Protein AF-0000000087416087 (afdb_homodimer)

Sequence (716 aa):
MTEAEAREQLDAHVCEIMEWHFNPETGSPFWLEKAQSFNFDPRKDIKCFDDLKKFEHFEDEWLRGGPIRRWVPKAYENEKVYVFETGGTTGIPKSRAVVNDHWIDYENFSDTLPDEHFPKGGNWLMLGPSGPRRLRLAVEHLCQHRGGICFCVDLDPRWVVKLIKRGNMAEMEAYRDHVIDQAVTVLSAGHDIKCMFTTPKLLEALAMRLMEDGTSIKEQGITGIFSGGTEFTPQWYRFAMEELIEGVYMTPTYGNTLMGLACSKPFDPADEYKISYHAPQPRAVIEVVDFDDYNKLVGYGETGRVKLTTLTKELFVPGFMERDEGEREKPCEAYPWDGVSGVRPYHEFATTTTVGVYMTEAEAREQLDAHVCEIMEWHFNPETGSPFWLEKAQSFNFDPRKDIKCFDDLKKFEHFEDEWLRGGPIRRWVPKAYENEKVYVFETGGTTGIPKSRAVVNDHWIDYENFSDTLPDEHFPKGGNWLMLGPSGPRRLRLAVEHLCQHRGGICFCVDLDPRWVVKLIKRGNMAEMEAYRDHVIDQAVTVLSAGHDIKCMFTTPKLLEALAMRLMEDGTSIKEQGITGIFSGGTEFTPQWYRFAMEELIEGVYMTPTYGNTLMGLACSKPFDPADEYKISYHAPQPRAVIEVVDFDDYNKLVGYGETGRVKLTTLTKELFVPGFMERDEGEREKPCEAYPWDGVSGVRPYHEFATTTTVGVY

Radius of gyration: 26.81 Å; Cα contacts (8 Å, |Δi|>4): 1504; chains: 2; bounding box: 58×78×62 Å

Secondary structure (DSSP, 8-state):
--HHHHHHHHHHHHHHHHHHHTSTTTS-HHHHHHHTT-SS-HHHH--SGGGGGGSPPP-GGGGBSS-GGGGS-GGGTTS--EEEE---SSSSPBEEEESSHHHHHHHHHHTTS-TTTS-TT-EEEEES--SSSTHHHHHHHHHHHTT--EEE----HHHHHHHHHTT-HHHHHHHHHHHHHHHHHHHHTT--EEEEEE-HHHHHHHHHHHHHTT--TGGGT--EEEE-SS---HHHHHHIIIIISTT-EEEEEEEETTTEEEEEPPP-GGGTT--EEE--TTTEEEEEE-SS-TTSBPPTT-EEEEEEEEE-SS-EEEEEEEEEEEEEE---SS-SS-EEEEEEE-TTTTTT------/--HHHHHHHHHHHHHHHHHHHTSTTTS-HHHHHHHTT-SS-HHHH--SGGGGGGSPPP-GGGGBSS-GGGGS-GGGTTS--EEEEE--SSSSPEEEEESSHHHHHHHHHHTTS-TTTS-TT-EEEEES--SSSHHHHHHHHHHHHTT--EEE----HHHHHHHHHTT-HHHHHHHHHHHHHHHHHHHHTTS-EEEEEE-HHHHHHHHHHHHHTT--TGGGT--EEEE-SS---HHHHHHIIIIISTT-EEEEEEEETTTEEEEEPPP-GGGTT--EEE--TTTEEEEEE-SS-TTSBPPTT-EEEEEEEEE-SS-EEEEEEEEEEEEEE---SS-SS-EEEEEEE-TTTTTT------

pLDDT: mean 94.1, std 8.71, range [44.78, 98.81]

Foldseek 3Di:
DALVVLQVVLLVLQLVLLCQQCPPQWHAQQVVVVCVVAPDRSNPQRRGLLSLVSDDADDLCVQFDDDQSSLFTNNCNPADWAKAFFDQDDDTTRIAIDGCVLLVLLCVVLVVDDCVLVPQQAEEEELDADDRHSSNPNVQSSNVSSNYGYHYFYDDLNVLLVCVVVVVVVVNVVVLVVSLVVVVCVLPVPRQHAEYEDELLNLQVNLVVQVVVVHAPVRSRYAEYEYEQFDDDLVSQVCCCVPRHPNHYYWYWDDGPQQRIWGWDPDDVVCSSWTWTAGPPPQKHKAFAAAVDRSHGDDAQDKGWIWMAGRDSSDGRSIHGDQWMFGWHAADPVGNDIITTPIDGDPVCVVPDDRTSD/DALVVLQVVLLVLQLVLLCQQCPPQWHAQQVVVVCVVAPDRSNPQRRGLLSLVSDDADDLCVQFDDDQSSLFTNNCNPADWAKAFDDADDDTTGIAIDGCVLLVLLVVVLVVDDCVLVPQQAEEEELDEDDRHSCNPNVQSSNVSSNYGYHYFYDDLNVLLVCVVVVVVVVNVVVLVVSLVVVVCVLPVPRQHAEYEDELLNLQVNLVVQVVVVHAPVRSRYAEYEYEQFDDDLVSQVCCCVPRHPNHYYWYWDDDPQQRIWGWDPDDVVCSSWTWTAGPPPQKHKAFAAAVDRSHGDDAQDKGWIWMAGRDSSDGRSIHGDQWMFGWHAADPVGNDIITTPIDGDPVCVVPDDRTSD

Structure (mmCIF, N/CA/C/O backbone):
data_AF-0000000087416087-model_v1
#
loop_
_entity.id
_entity.type
_entity.pdbx_description
1 polymer 'AMP-binding enzyme'
#
loop_
_atom_site.group_PDB
_atom_site.id
_atom_site.type_symbol
_atom_site.label_atom_id
_atom_site.label_alt_id
_atom_site.label_comp_id
_atom_site.label_asym_id
_atom_site.label_entity_id
_atom_site.label_seq_id
_atom_site.pdbx_PDB_ins_code
_atom_site.Cartn_x
_atom_site.Cartn_y
_atom_site.Cartn_z
_atom_site.occupancy
_atom_site.B_iso_or_equiv
_atom_site.auth_seq_id
_atom_site.auth_comp_id
_atom_site.auth_asym_id
_atom_site.auth_atom_id
_atom_site.pdbx_PDB_model_num
ATOM 1 N N . MET A 1 1 ? 8.031 34.969 -5.418 1 91.31 1 MET A N 1
ATOM 2 C CA . MET A 1 1 ? 6.672 35.344 -5.039 1 91.31 1 MET A CA 1
ATOM 3 C C . MET A 1 1 ? 6.672 36.094 -3.715 1 91.31 1 MET A C 1
ATOM 5 O O . MET A 1 1 ? 7.328 35.688 -2.756 1 91.31 1 MET A O 1
ATOM 9 N N . THR A 1 2 ? 6.062 37.281 -3.639 1 95.56 2 THR A N 1
ATOM 10 C CA . THR A 1 2 ? 5.977 38.062 -2.42 1 95.56 2 THR A CA 1
ATOM 11 C C . THR A 1 2 ? 4.824 37.594 -1.542 1 95.56 2 THR A C 1
ATOM 13 O O . THR A 1 2 ? 3.984 36.812 -1.983 1 95.56 2 THR A O 1
ATOM 16 N N . GLU A 1 3 ? 4.867 37.969 -0.299 1 96.56 3 GLU A N 1
ATOM 17 C CA . GLU A 1 3 ? 3.77 37.656 0.611 1 96.56 3 GLU A CA 1
ATOM 18 C C . GLU A 1 3 ? 2.436 38.156 0.063 1 96.56 3 GLU A C 1
ATOM 20 O O . GLU A 1 3 ? 1.422 37.469 0.155 1 96.56 3 GLU A O 1
ATOM 25 N N . ALA A 1 4 ? 2.451 39.406 -0.478 1 96.88 4 ALA A N 1
ATOM 26 C CA . ALA A 1 4 ? 1.239 39.969 -1.045 1 96.88 4 ALA A CA 1
ATOM 27 C C . ALA A 1 4 ? 0.729 39.156 -2.221 1 96.88 4 ALA A C 1
ATOM 29 O O . ALA A 1 4 ? -0.476 38.906 -2.352 1 96.88 4 ALA A O 1
ATOM 30 N N . GLU A 1 5 ? 1.648 38.75 -3.033 1 97.31 5 GLU A N 1
ATOM 31 C CA . GLU A 1 5 ? 1.287 37.906 -4.18 1 97.31 5 GLU A CA 1
ATOM 32 C C . GLU A 1 5 ? 0.725 36.562 -3.729 1 97.31 5 GLU A C 1
ATOM 34 O O . GLU A 1 5 ? -0.235 36.062 -4.316 1 97.31 5 GLU A O 1
ATOM 39 N N . ALA A 1 6 ? 1.38 35.938 -2.74 1 97.69 6 ALA A N 1
ATOM 40 C CA . ALA A 1 6 ? 0.905 34.688 -2.186 1 97.69 6 ALA A CA 1
ATOM 41 C C . ALA A 1 6 ? -0.516 34.812 -1.646 1 97.69 6 ALA A C 1
ATOM 43 O O . ALA A 1 6 ? -1.343 33.938 -1.822 1 97.69 6 ALA A O 1
ATOM 44 N N . ARG A 1 7 ? -0.784 35.938 -0.996 1 97.75 7 ARG A N 1
ATOM 45 C CA . ARG A 1 7 ? -2.115 36.188 -0.452 1 97.75 7 ARG A CA 1
ATOM 46 C C . ARG A 1 7 ? -3.143 36.344 -1.567 1 97.75 7 ARG A C 1
ATOM 48 O O . ARG A 1 7 ? -4.254 35.812 -1.475 1 97.75 7 ARG A O 1
ATOM 55 N N . GLU A 1 8 ? -2.812 37.062 -2.562 1 98.31 8 GLU A N 1
ATOM 56 C CA . GLU A 1 8 ? -3.701 37.219 -3.711 1 98.31 8 GLU A CA 1
ATOM 57 C C . GLU A 1 8 ? -4.008 35.875 -4.363 1 98.31 8 GLU A C 1
ATOM 59 O O . GLU A 1 8 ? -5.152 35.594 -4.73 1 98.31 8 GLU A O 1
ATOM 64 N N . GLN A 1 9 ? -2.943 35.125 -4.516 1 98.38 9 GLN A N 1
ATOM 65 C CA . GLN A 1 9 ? -3.121 33.781 -5.086 1 98.38 9 GLN A CA 1
ATOM 66 C C . GLN A 1 9 ? -4.035 32.938 -4.211 1 98.38 9 GLN A C 1
ATOM 68 O O . GLN A 1 9 ? -4.883 32.188 -4.723 1 98.38 9 GLN A O 1
ATOM 73 N N . LEU A 1 10 ? -3.805 32.969 -2.924 1 98.75 10 LEU A N 1
ATOM 74 C CA . LEU A 1 10 ? -4.629 32.219 -1.987 1 98.75 10 LEU A CA 1
ATOM 75 C C . LEU A 1 10 ? -6.094 32.656 -2.092 1 98.75 10 LEU A C 1
ATOM 77 O O . LEU A 1 10 ? -6.984 31.797 -2.146 1 98.75 10 LEU A O 1
ATOM 81 N N . ASP A 1 11 ? -6.367 33.969 -2.145 1 98.81 11 ASP A N 1
ATOM 82 C CA . ASP A 1 11 ? -7.73 34.469 -2.246 1 98.81 11 ASP A CA 1
ATOM 83 C C . ASP A 1 11 ? -8.398 34 -3.533 1 98.81 11 ASP A C 1
ATOM 85 O O . ASP A 1 11 ? -9.555 33.562 -3.516 1 98.81 11 ASP A O 1
ATOM 89 N N . ALA A 1 12 ? -7.66 34.094 -4.617 1 98.75 12 ALA A N 1
ATOM 90 C CA . ALA A 1 12 ? -8.188 33.594 -5.887 1 98.75 12 ALA A CA 1
ATOM 91 C C . ALA A 1 12 ? -8.484 32.094 -5.824 1 98.75 12 ALA A C 1
ATOM 93 O O . ALA A 1 12 ? -9.5 31.641 -6.34 1 98.75 12 ALA A O 1
ATOM 94 N N . HIS A 1 13 ? -7.57 31.391 -5.215 1 98.81 13 HIS A N 1
ATOM 95 C CA . HIS A 1 13 ? -7.727 29.938 -5.051 1 98.81 13 HIS A CA 1
ATOM 96 C C . HIS A 1 13 ? -8.969 29.609 -4.23 1 98.81 13 HIS A C 1
ATOM 98 O O . HIS A 1 13 ? -9.711 28.688 -4.566 1 98.81 13 HIS A O 1
ATOM 104 N N . VAL A 1 14 ? -9.188 30.359 -3.16 1 98.81 14 VAL A N 1
ATOM 105 C CA . VAL A 1 14 ? -10.359 30.156 -2.318 1 98.81 14 VAL A CA 1
ATOM 106 C C . VAL A 1 14 ? -11.633 30.297 -3.158 1 98.81 14 VAL A C 1
ATOM 108 O O . VAL A 1 14 ? -12.523 29.453 -3.078 1 98.81 14 VAL A O 1
ATOM 111 N N . CYS A 1 15 ? -11.703 31.281 -3.971 1 98.75 15 CYS A N 1
ATOM 112 C CA . CYS A 1 15 ? -12.875 31.5 -4.82 1 98.75 15 CYS A CA 1
ATOM 113 C C . CYS A 1 15 ? -13.094 30.312 -5.758 1 98.75 15 CYS A C 1
ATOM 115 O O . CYS A 1 15 ? -14.227 29.859 -5.938 1 98.75 15 CYS A O 1
ATOM 117 N N . GLU A 1 16 ? -12.031 29.844 -6.316 1 98.69 16 GLU A N 1
ATOM 118 C CA . GLU A 1 16 ? -12.117 28.688 -7.203 1 98.69 16 GLU A CA 1
ATOM 119 C C . GLU A 1 16 ? -12.648 27.469 -6.461 1 98.69 16 GLU A C 1
ATOM 121 O O . GLU A 1 16 ? -13.477 26.719 -6.992 1 98.69 16 GLU A O 1
ATOM 126 N N . ILE A 1 17 ? -12.172 27.25 -5.301 1 98.75 17 ILE A N 1
ATOM 127 C CA . ILE A 1 17 ? -12.547 26.094 -4.504 1 98.75 17 ILE A CA 1
ATOM 128 C C . ILE A 1 17 ? -14.016 26.203 -4.094 1 98.75 17 ILE A C 1
ATOM 130 O O . ILE A 1 17 ? -14.734 25.203 -4.09 1 98.75 17 ILE A O 1
ATOM 134 N N . MET A 1 18 ? -14.453 27.422 -3.758 1 98.81 18 MET A N 1
ATOM 135 C CA . MET A 1 18 ? -15.859 27.625 -3.441 1 98.81 18 MET A CA 1
ATOM 136 C C . MET A 1 18 ? -16.75 27.266 -4.633 1 98.81 18 MET A C 1
ATOM 138 O O . MET A 1 18 ? -17.734 26.562 -4.484 1 98.81 18 MET A O 1
ATOM 142 N N . GLU A 1 19 ? -16.312 27.75 -5.758 1 98.62 19 GLU A N 1
ATOM 143 C CA . GLU A 1 19 ? -17.062 27.453 -6.973 1 98.62 19 GLU A CA 1
ATOM 144 C C . GLU A 1 19 ? -17.109 25.953 -7.25 1 98.62 19 GLU A C 1
ATOM 146 O O . GLU A 1 19 ? -18.109 25.453 -7.77 1 98.62 19 GLU A O 1
ATOM 151 N N . TRP A 1 20 ? -16.109 25.297 -6.902 1 98.56 20 TRP A N 1
ATOM 152 C CA . TRP A 1 20 ? -15.977 23.875 -7.191 1 98.56 20 TRP A CA 1
ATOM 153 C C . TRP A 1 20 ? -16.812 23.047 -6.234 1 98.56 20 TRP A C 1
ATOM 155 O O . TRP A 1 20 ? -17.641 22.234 -6.664 1 98.56 20 TRP A O 1
ATOM 165 N N . HIS A 1 21 ? -16.719 23.219 -4.926 1 98.62 21 HIS A N 1
ATOM 166 C CA . HIS A 1 21 ? -17.297 22.328 -3.918 1 98.62 21 HIS A CA 1
ATOM 167 C C . HIS A 1 21 ? -18.781 22.609 -3.723 1 98.62 21 HIS A C 1
ATOM 169 O O . HIS A 1 21 ? -19.531 21.75 -3.254 1 98.62 21 HIS A O 1
ATOM 175 N N . PHE A 1 22 ? -19.203 23.781 -4.094 1 98.75 22 PHE A N 1
ATOM 176 C CA . PHE A 1 22 ? -20.594 24.125 -3.852 1 98.75 22 PHE A CA 1
ATOM 177 C C . PHE A 1 22 ? -21.344 24.281 -5.164 1 98.75 22 PHE A C 1
ATOM 179 O O . PHE A 1 22 ? -22.484 24.781 -5.184 1 98.75 22 PHE A O 1
ATOM 186 N N . ASN A 1 23 ? -20.719 23.938 -6.273 1 98.56 23 ASN A N 1
ATOM 187 C CA . ASN A 1 23 ? -21.391 23.766 -7.559 1 98.56 23 ASN A CA 1
ATOM 188 C C . ASN A 1 23 ? -22.125 22.422 -7.637 1 98.56 23 ASN A C 1
ATOM 190 O O . ASN A 1 23 ? -21.516 21.375 -7.414 1 98.56 23 ASN A O 1
ATOM 194 N N . PRO A 1 24 ? -23.453 22.438 -7.906 1 97.62 24 PRO A N 1
ATOM 195 C CA . PRO A 1 24 ? -24.203 21.172 -7.969 1 97.62 24 PRO A CA 1
ATOM 196 C C . PRO A 1 24 ? -23.609 20.172 -8.961 1 97.62 24 PRO A C 1
ATOM 198 O O . PRO A 1 24 ? -23.812 18.969 -8.812 1 97.62 24 PRO A O 1
ATOM 201 N N . GLU A 1 25 ? -22.766 20.609 -9.867 1 98 25 GLU A N 1
ATOM 202 C CA . GLU A 1 25 ? -22.203 19.75 -10.898 1 98 25 GLU A CA 1
ATOM 203 C C . GLU A 1 25 ? -20.859 19.156 -10.461 1 98 25 GLU A C 1
ATOM 205 O O . GLU A 1 25 ? -20.469 18.094 -10.93 1 98 25 GLU A O 1
ATOM 210 N N . THR A 1 26 ? -20.156 19.766 -9.555 1 98.69 26 THR A N 1
ATOM 211 C CA . THR A 1 26 ? -18.812 19.312 -9.25 1 98.69 26 THR A CA 1
ATOM 212 C C . THR A 1 26 ? -18.672 19 -7.762 1 98.69 26 THR A C 1
ATOM 214 O O . THR A 1 26 ? -17.766 18.266 -7.359 1 98.69 26 THR A O 1
ATOM 217 N N . GLY A 1 27 ? -19.531 19.547 -6.941 1 98.44 27 GLY A N 1
ATOM 218 C CA . GLY A 1 27 ? -19.344 19.484 -5.504 1 98.44 27 GLY A CA 1
ATOM 219 C C . GLY A 1 27 ? -19.594 18.094 -4.934 1 98.44 27 GLY A C 1
ATOM 220 O O . GLY A 1 27 ? -20.172 17.234 -5.602 1 98.44 27 GLY A O 1
ATOM 221 N N . SER A 1 28 ? -19.078 17.844 -3.727 1 97.81 28 SER A N 1
ATOM 222 C CA . SER A 1 28 ? -19.359 16.594 -3.033 1 97.81 28 SER A CA 1
ATOM 223 C C . SER A 1 28 ? -20.766 16.578 -2.459 1 97.81 28 SER A C 1
ATOM 225 O O . SER A 1 28 ? -21.297 17.625 -2.078 1 97.81 28 SER A O 1
ATOM 227 N N . PRO A 1 29 ? -21.375 15.406 -2.328 1 98.06 29 PRO A N 1
ATOM 228 C CA . PRO A 1 29 ? -22.719 15.328 -1.723 1 98.06 29 PRO A CA 1
ATOM 229 C C . PRO A 1 29 ? -22.75 15.914 -0.313 1 98.06 29 PRO A C 1
ATOM 231 O O . PRO A 1 29 ? -23.734 16.578 0.056 1 98.06 29 PRO A O 1
ATOM 234 N N . PHE A 1 30 ? -21.75 15.734 0.423 1 98.12 30 PHE A N 1
ATOM 235 C CA . PHE A 1 30 ? -21.703 16.25 1.787 1 98.12 30 PHE A CA 1
ATOM 236 C C . PHE A 1 30 ? -21.859 17.766 1.799 1 98.12 30 PHE A C 1
ATOM 238 O O . PHE A 1 30 ? -22.734 18.312 2.473 1 98.12 30 PHE A O 1
ATOM 245 N N . TRP A 1 31 ? -21 18.453 1.06 1 98.38 31 TRP A N 1
ATOM 246 C CA . TRP A 1 31 ? -20.969 19.906 1.116 1 98.38 31 TRP A CA 1
ATOM 247 C C . TRP A 1 31 ? -22.219 20.484 0.461 1 98.38 31 TRP A C 1
ATOM 249 O O . TRP A 1 31 ? -22.734 21.531 0.896 1 98.38 31 TRP A O 1
ATOM 259 N N . LEU A 1 32 ? -22.688 19.844 -0.579 1 98.44 32 LEU A N 1
ATOM 260 C CA . LEU A 1 32 ? -23.906 20.312 -1.217 1 98.44 32 LEU A CA 1
ATOM 261 C C . LEU A 1 32 ? -25.094 20.219 -0.254 1 98.44 32 LEU A C 1
ATOM 263 O O . LEU A 1 32 ? -25.922 21.141 -0.191 1 98.44 32 LEU A O 1
ATOM 267 N N . GLU A 1 33 ? -25.141 19.125 0.474 1 98.06 33 GLU A N 1
ATOM 268 C CA . GLU A 1 33 ? -26.188 18.984 1.484 1 98.06 33 GLU A CA 1
ATOM 269 C C . GLU A 1 33 ? -26 20 2.615 1 98.06 33 GLU A C 1
ATOM 271 O O . GLU A 1 33 ? -26.953 20.656 3.033 1 98.06 33 GLU A O 1
ATOM 276 N N . LYS A 1 34 ? -24.812 20.156 3.113 1 97.38 34 LYS A N 1
ATOM 277 C CA . LYS A 1 34 ? -24.5 21.062 4.219 1 97.38 34 LYS A CA 1
ATOM 278 C C . LYS A 1 34 ? -24.828 22.5 3.85 1 97.38 34 LYS A C 1
ATOM 280 O O . LYS A 1 34 ? -25.25 23.281 4.699 1 97.38 34 LYS A O 1
ATOM 285 N N . ALA A 1 35 ? -24.625 22.844 2.639 1 97.56 35 ALA A N 1
ATOM 286 C CA . ALA A 1 35 ? -24.812 24.219 2.156 1 97.56 35 ALA A CA 1
ATOM 287 C C . ALA A 1 35 ? -26.266 24.656 2.361 1 97.56 35 ALA A C 1
ATOM 289 O O . ALA A 1 35 ? -26.531 25.859 2.51 1 97.56 35 ALA A O 1
ATOM 290 N N . GLN A 1 36 ? -27.141 23.703 2.373 1 97.19 36 GLN A N 1
ATOM 291 C CA . GLN A 1 36 ? -28.562 24.016 2.547 1 97.19 36 GLN A CA 1
ATOM 292 C C . GLN A 1 36 ? -28.828 24.625 3.922 1 97.19 36 GLN A C 1
ATOM 294 O O . GLN A 1 36 ? -29.828 25.312 4.125 1 97.19 36 GLN A O 1
ATOM 299 N N . SER A 1 37 ? -27.953 24.375 4.859 1 96.88 37 SER A N 1
ATOM 300 C CA . SER A 1 37 ? -28.141 24.844 6.227 1 96.88 37 SER A CA 1
ATOM 301 C C . SER A 1 37 ? -27.469 26.203 6.438 1 96.88 37 SER A C 1
ATOM 303 O O . SER A 1 37 ? -27.625 26.812 7.496 1 96.88 37 SER A O 1
ATOM 305 N N . PHE A 1 38 ? -26.781 26.703 5.445 1 97.31 38 PHE A N 1
ATOM 306 C CA . PHE A 1 38 ? -26.031 27.938 5.602 1 97.31 38 PHE A CA 1
ATOM 307 C C . PHE A 1 38 ? -26.969 29.141 5.469 1 97.31 38 PHE A C 1
ATOM 309 O O . PHE A 1 38 ? -27.953 29.094 4.746 1 97.31 38 PHE A O 1
ATOM 316 N N . ASN A 1 39 ? -26.594 30.203 6.172 1 97.38 39 ASN A N 1
ATOM 317 C CA . ASN A 1 39 ? -27.297 31.469 6.012 1 97.38 39 ASN A CA 1
ATOM 318 C C . ASN A 1 39 ? -26.594 32.375 5.02 1 97.38 39 ASN A C 1
ATOM 320 O O . ASN A 1 39 ? -26.828 33.594 5 1 97.38 39 ASN A O 1
ATOM 324 N N . PHE A 1 40 ? -25.656 31.859 4.285 1 98.12 40 PHE A N 1
ATOM 325 C CA . PHE A 1 40 ? -24.922 32.531 3.225 1 98.12 40 PHE A CA 1
ATOM 326 C C . PHE A 1 40 ? -24.688 31.594 2.045 1 98.12 40 PHE A C 1
ATOM 328 O O . PHE A 1 40 ? -24.906 30.391 2.15 1 98.12 40 PHE A O 1
ATOM 335 N N . ASP A 1 41 ? -24.344 32.219 0.923 1 98.06 41 ASP A N 1
ATOM 336 C CA . ASP A 1 41 ? -24 31.438 -0.271 1 98.06 41 ASP A CA 1
ATOM 337 C C . ASP A 1 41 ? -22.484 31.375 -0.467 1 98.06 41 ASP A C 1
ATOM 339 O O . ASP A 1 41 ? -21.859 32.375 -0.825 1 98.06 41 ASP A O 1
ATOM 343 N N . PRO A 1 42 ? -21.875 30.219 -0.297 1 98.56 42 PRO A N 1
ATOM 344 C CA . PRO A 1 42 ? -20.422 30.141 -0.399 1 98.56 42 PRO A CA 1
ATOM 345 C C . PRO A 1 42 ? -19.891 30.641 -1.736 1 98.56 42 PRO A C 1
ATOM 347 O O . PRO A 1 42 ? -18.812 31.25 -1.79 1 98.56 42 PRO A O 1
ATOM 350 N N . ARG A 1 43 ? -20.578 30.438 -2.826 1 98.38 43 ARG A N 1
ATOM 351 C CA . ARG A 1 43 ? -20.109 30.812 -4.156 1 98.38 43 ARG A CA 1
ATOM 352 C C . ARG A 1 43 ? -20.203 32.312 -4.352 1 98.38 43 ARG A C 1
ATOM 354 O O . ARG A 1 43 ? -19.438 32.906 -5.129 1 98.38 43 ARG A O 1
ATOM 361 N N . LYS A 1 44 ? -21.047 32.969 -3.602 1 98.25 44 LYS A N 1
ATOM 362 C CA . LYS A 1 44 ? -21.266 34.406 -3.771 1 98.25 44 LYS A CA 1
ATOM 363 C C . LYS A 1 44 ? -20.609 35.188 -2.643 1 98.25 44 LYS A C 1
ATOM 365 O O . LYS A 1 44 ? -20.062 36.25 -2.869 1 98.25 44 LYS A O 1
ATOM 370 N N . ASP A 1 45 ? -20.672 34.656 -1.505 1 98.5 45 ASP A N 1
ATOM 371 C CA . ASP A 1 45 ? -20.375 35.438 -0.32 1 98.5 45 ASP A CA 1
ATOM 372 C C . ASP A 1 45 ? -18.938 35.219 0.138 1 98.5 45 ASP A C 1
ATOM 374 O O . ASP A 1 45 ? -18.422 35.969 0.967 1 98.5 45 ASP A O 1
ATOM 378 N N . ILE A 1 46 ? -18.234 34.188 -0.275 1 98.69 46 ILE A N 1
ATOM 379 C CA . ILE A 1 46 ? -16.828 33.938 0.05 1 98.69 46 ILE A CA 1
ATOM 380 C C . ILE A 1 46 ? -15.938 34.438 -1.09 1 98.69 46 ILE A C 1
ATOM 382 O O . ILE A 1 46 ? -15.945 33.875 -2.182 1 98.69 46 ILE A O 1
ATOM 386 N N . LYS A 1 47 ? -15.125 35.469 -0.796 1 98 47 LYS A N 1
ATOM 387 C CA . LYS A 1 47 ? -14.375 36.125 -1.868 1 98 47 LYS A CA 1
ATOM 388 C C . LYS A 1 47 ? -12.875 36.125 -1.566 1 98 47 LYS A C 1
ATOM 390 O O . LYS A 1 47 ? -12.07 36.5 -2.418 1 98 47 LYS A O 1
ATOM 395 N N . CYS A 1 48 ? -12.539 35.75 -0.448 1 98.31 48 CYS A N 1
ATOM 396 C CA . CYS A 1 48 ? -11.148 35.656 -0.022 1 98.31 48 CYS A CA 1
ATOM 397 C C . CYS A 1 48 ? -10.992 34.719 1.15 1 98.31 48 CYS A C 1
ATOM 399 O O . CYS A 1 48 ? -11.977 34.156 1.649 1 98.31 48 CYS A O 1
ATOM 401 N N . PHE A 1 49 ? -9.742 34.469 1.562 1 98.56 49 PHE A N 1
ATOM 402 C CA . PHE A 1 49 ? -9.43 33.5 2.609 1 98.56 49 PHE A CA 1
ATOM 403 C C . PHE A 1 49 ? -10.102 33.906 3.92 1 98.56 49 PHE A C 1
ATOM 405 O O . PHE A 1 49 ? -10.656 33.031 4.621 1 98.56 49 PHE A O 1
ATOM 412 N N . ASP A 1 50 ? -10.125 35.188 4.305 1 97.75 50 ASP A N 1
ATOM 413 C CA . ASP A 1 50 ? -10.672 35.656 5.574 1 97.75 50 ASP A CA 1
ATOM 414 C C . ASP A 1 50 ? -12.172 35.375 5.652 1 97.75 50 ASP A C 1
ATOM 416 O O . ASP A 1 50 ? -12.727 35.219 6.742 1 97.75 50 ASP A O 1
ATOM 420 N N . ASP A 1 51 ? -12.852 35.344 4.488 1 98.19 51 ASP A N 1
ATOM 421 C CA . ASP A 1 51 ? -14.289 35.125 4.445 1 98.19 51 ASP A CA 1
ATOM 422 C C . ASP A 1 51 ? -14.641 33.688 4.891 1 98.19 51 ASP A C 1
ATOM 424 O O . ASP A 1 51 ? -15.797 33.406 5.191 1 98.19 51 ASP A O 1
ATOM 428 N N . LEU A 1 52 ? -13.625 32.812 4.898 1 98.19 52 LEU A N 1
ATOM 429 C CA . LEU A 1 52 ? -13.875 31.422 5.301 1 98.19 52 LEU A CA 1
ATOM 430 C C . LEU A 1 52 ? -14.328 31.359 6.758 1 98.19 52 LEU A C 1
ATOM 432 O O . LEU A 1 52 ? -14.867 30.344 7.203 1 98.19 52 LEU A O 1
ATOM 436 N N . LYS A 1 53 ? -14.109 32.469 7.512 1 96.06 53 LYS A N 1
ATOM 437 C CA . LYS A 1 53 ? -14.531 32.531 8.906 1 96.06 53 LYS A CA 1
ATOM 438 C C . LYS A 1 53 ? -16.047 32.469 9.031 1 96.06 53 LYS A C 1
ATOM 440 O O . LYS A 1 53 ? -16.578 32.25 10.117 1 96.06 53 LYS A O 1
ATOM 445 N N . LYS A 1 54 ? -16.766 32.656 7.887 1 96.62 54 LYS A N 1
ATOM 446 C CA . LYS A 1 54 ? -18.219 32.531 7.875 1 96.62 54 LYS A CA 1
ATOM 447 C C . LYS A 1 54 ? -18.656 31.094 8.109 1 96.62 54 LYS A C 1
ATOM 449 O O . LYS A 1 54 ? -19.781 30.844 8.555 1 96.62 54 LYS A O 1
ATOM 454 N N . PHE A 1 55 ? -17.797 30.156 7.73 1 97.56 55 PHE A N 1
ATOM 455 C CA . PHE A 1 55 ? -18.109 28.75 7.949 1 97.56 55 PHE A CA 1
ATOM 456 C C . PHE A 1 55 ? -17.953 28.391 9.422 1 97.56 55 PHE A C 1
ATOM 458 O O . PHE A 1 55 ? -17.109 28.953 10.117 1 97.56 55 PHE A O 1
ATOM 465 N N . GLU A 1 56 ? -18.797 27.453 9.875 1 94.5 56 GLU A N 1
ATOM 466 C CA . GLU A 1 56 ? -18.469 26.797 11.133 1 94.5 56 GLU A CA 1
ATOM 467 C C . GLU A 1 56 ? -17.172 25.984 11.016 1 94.5 56 GLU A C 1
ATOM 469 O O . GLU A 1 56 ? -16.781 25.594 9.906 1 94.5 56 GLU A O 1
ATOM 474 N N . HIS A 1 57 ? -16.562 25.812 12.125 1 94.25 57 HIS A N 1
ATOM 475 C CA . HIS A 1 57 ? -15.344 25 12.109 1 94.25 57 HIS A CA 1
ATOM 476 C C . HIS A 1 57 ? -15.641 23.578 11.688 1 94.25 57 HIS A C 1
ATOM 478 O O . HIS A 1 57 ? -16.672 23.016 12.07 1 94.25 57 HIS A O 1
ATOM 484 N N . PHE A 1 58 ? -14.758 23.078 10.898 1 96.12 58 PHE A N 1
ATOM 485 C CA . PHE A 1 58 ? -14.875 21.703 10.43 1 96.12 58 PHE A CA 1
ATOM 486 C C . PHE A 1 58 ? -14.805 20.734 11.602 1 96.12 58 PHE A C 1
ATOM 488 O O . PHE A 1 58 ? -13.961 20.875 12.484 1 96.12 58 PHE A O 1
ATOM 495 N N . GLU A 1 59 ? -15.641 19.75 11.641 1 93.69 59 GLU A N 1
ATOM 496 C CA . GLU A 1 59 ? -15.633 18.703 12.664 1 93.69 59 GLU A CA 1
ATOM 497 C C . GLU A 1 59 ? -15.078 17.391 12.117 1 93.69 59 GLU A C 1
ATOM 499 O O . GLU A 1 59 ? -15.641 16.828 11.18 1 93.69 59 GLU A O 1
ATOM 504 N N . ASP A 1 60 ? -14.0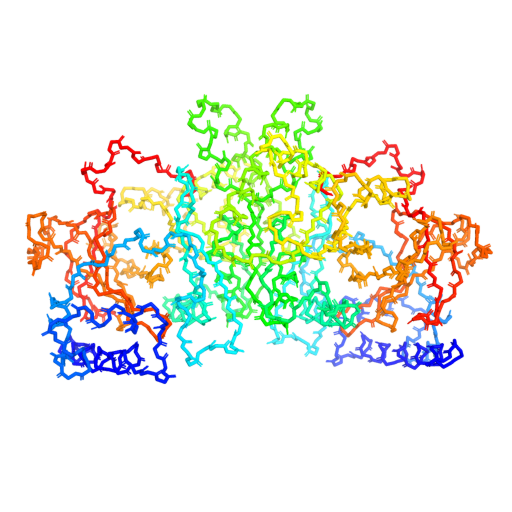55 16.969 12.742 1 89.31 60 ASP A N 1
ATOM 505 C CA . ASP A 1 60 ? -13.438 15.742 12.25 1 89.31 60 ASP A CA 1
ATOM 506 C C . ASP A 1 60 ? -14.391 14.562 12.367 1 89.31 60 ASP A C 1
ATOM 508 O O . ASP A 1 60 ? -14.281 13.586 11.617 1 89.31 60 ASP A O 1
ATOM 512 N N . GLU A 1 61 ? -15.398 14.656 13.289 1 91.81 61 GLU A N 1
ATOM 513 C CA . GLU A 1 61 ? -16.391 13.586 13.469 1 91.81 61 GLU A CA 1
ATOM 514 C C . GLU A 1 61 ? -17.203 13.375 12.203 1 91.81 61 GLU A C 1
ATOM 516 O O . GLU A 1 61 ? -17.766 12.297 11.992 1 91.81 61 GLU A O 1
ATOM 521 N N . TRP A 1 62 ? -17.25 14.391 11.344 1 94.69 62 TRP A N 1
ATOM 522 C CA . TRP A 1 62 ? -17.984 14.258 10.086 1 94.69 62 TRP A CA 1
ATOM 523 C C . TRP A 1 62 ? -17.344 13.211 9.188 1 94.69 62 TRP A C 1
ATOM 525 O O . TRP A 1 62 ? -18 12.688 8.273 1 94.69 62 TRP A O 1
ATOM 535 N N . LEU A 1 63 ? -16.094 12.938 9.43 1 94.81 63 LEU A N 1
ATOM 536 C CA . LEU A 1 63 ? -15.352 12 8.586 1 94.81 63 LEU A CA 1
ATOM 537 C C . LEU A 1 63 ? -15.547 10.57 9.086 1 94.81 63 LEU A C 1
ATOM 539 O O . LEU A 1 63 ? -15.039 9.625 8.477 1 94.81 63 LEU A O 1
ATOM 543 N N . ARG A 1 64 ? -16.266 10.391 10.156 1 94.25 64 ARG A N 1
ATOM 544 C CA . ARG A 1 64 ? -16.453 9.07 10.742 1 94.25 64 ARG A CA 1
ATOM 545 C C . ARG A 1 64 ? -17.641 8.352 10.086 1 94.25 64 ARG A C 1
ATOM 547 O O . ARG A 1 64 ? -18.703 8.938 9.914 1 94.25 64 ARG A O 1
ATOM 554 N N . GLY A 1 65 ? -17.375 7.133 9.695 1 93.25 65 GLY A N 1
ATOM 555 C CA . GLY A 1 65 ? -18.438 6.293 9.148 1 93.25 65 GLY A CA 1
ATOM 556 C C . GLY A 1 65 ? -18.75 6.609 7.695 1 93.25 65 GLY A C 1
ATOM 557 O O . GLY A 1 65 ? -18.016 7.359 7.047 1 93.25 65 GLY A O 1
ATOM 558 N N . GLY A 1 66 ? -19.75 6.023 7.211 1 92.69 66 GLY A N 1
ATOM 559 C CA . GLY A 1 66 ? -20.062 6.102 5.797 1 92.69 66 GLY A CA 1
ATOM 560 C C . GLY A 1 66 ? -21.438 6.688 5.535 1 92.69 66 GLY A C 1
ATOM 561 O O . GLY A 1 66 ? -22.125 7.129 6.465 1 92.69 66 GLY A O 1
ATOM 562 N N . PRO A 1 67 ? -21.828 6.719 4.273 1 97.31 67 PRO A N 1
ATOM 563 C CA . PRO A 1 67 ? -21.047 6.16 3.178 1 97.31 67 PRO A CA 1
ATOM 564 C C . PRO A 1 67 ? -19.891 7.07 2.756 1 97.31 67 PRO A C 1
ATOM 566 O O . PRO A 1 67 ? -20.047 8.289 2.707 1 97.31 67 PRO A O 1
ATOM 569 N N . ILE A 1 68 ? -18.734 6.516 2.363 1 97.31 68 ILE A N 1
ATOM 570 C CA . ILE A 1 68 ? -17.516 7.25 2.043 1 97.31 68 ILE A CA 1
ATOM 571 C C . ILE A 1 68 ? -17.75 8.109 0.803 1 97.31 68 ILE A C 1
ATOM 573 O O . ILE A 1 68 ? -17.125 9.164 0.649 1 97.31 68 ILE A O 1
ATOM 577 N N . ARG A 1 69 ? -18.625 7.777 -0.035 1 97.38 69 ARG A N 1
ATOM 578 C CA . ARG A 1 69 ? -18.875 8.445 -1.308 1 97.38 69 ARG A CA 1
ATOM 579 C C . ARG A 1 69 ? -19.438 9.844 -1.091 1 97.38 69 ARG A C 1
ATOM 581 O O . ARG A 1 69 ? -19.422 10.672 -2.002 1 97.38 69 ARG A O 1
ATOM 588 N N . ARG A 1 70 ? -19.984 10.078 0.083 1 97.88 70 ARG A N 1
ATOM 589 C CA . ARG A 1 70 ? -20.531 11.406 0.348 1 97.88 70 ARG A CA 1
ATOM 590 C C . ARG A 1 70 ? -19.438 12.461 0.274 1 97.88 70 ARG A C 1
ATOM 592 O O . ARG A 1 70 ? -19.719 13.648 0.095 1 97.88 70 ARG A O 1
ATOM 599 N N . TRP A 1 71 ? -18.172 12.016 0.331 1 97.81 71 TRP A N 1
ATOM 600 C CA . TRP A 1 71 ? -17.047 12.93 0.358 1 97.81 71 TRP A CA 1
ATOM 601 C C . TRP A 1 71 ? -16.391 13.039 -1.018 1 97.81 71 TRP A C 1
ATOM 603 O O . TRP A 1 71 ? -15.477 13.836 -1.22 1 97.81 71 TRP A O 1
ATOM 613 N N . VAL A 1 72 ? -16.828 12.266 -1.996 1 98.31 72 VAL A N 1
ATOM 614 C CA . VAL A 1 72 ? -16.266 12.297 -3.34 1 98.31 72 VAL A CA 1
ATOM 615 C C . VAL A 1 72 ? -17 13.328 -4.191 1 98.31 72 VAL A C 1
ATOM 617 O O . VAL A 1 72 ? -18.172 13.156 -4.5 1 98.31 72 VAL A O 1
ATOM 620 N N . PRO A 1 73 ? -16.281 14.391 -4.555 1 98.56 73 PRO A N 1
ATOM 621 C CA . PRO A 1 73 ? -16.938 15.359 -5.438 1 98.56 73 PRO A CA 1
ATOM 622 C C . PRO A 1 73 ? -17.516 14.711 -6.691 1 98.56 73 PRO A C 1
ATOM 624 O O . PRO A 1 73 ? -16.922 13.781 -7.246 1 98.56 73 PRO A O 1
ATOM 627 N N . LYS A 1 74 ? -18.641 15.242 -7.168 1 98.31 74 LYS A N 1
ATOM 628 C CA . LYS A 1 74 ? -19.312 14.719 -8.352 1 98.31 74 LYS A CA 1
ATOM 629 C C . LYS A 1 74 ? -18.391 14.711 -9.562 1 98.31 74 LYS A C 1
ATOM 631 O O . LYS A 1 74 ? -18.438 13.805 -10.391 1 98.31 74 LYS A O 1
ATOM 636 N N . ALA A 1 75 ? -17.562 15.695 -9.617 1 98.25 75 ALA A N 1
ATOM 637 C CA . ALA A 1 75 ? -16.641 15.812 -10.734 1 98.25 75 ALA A CA 1
ATOM 638 C C . ALA A 1 75 ? -15.695 14.609 -10.797 1 98.25 75 ALA A C 1
ATOM 640 O O . ALA A 1 75 ? -15.117 14.328 -11.844 1 98.25 75 ALA A O 1
ATOM 641 N N . TYR A 1 76 ? -15.539 13.898 -9.727 1 98.12 76 TYR A N 1
ATOM 642 C CA . TYR A 1 76 ? -14.602 12.781 -9.648 1 98.12 76 TYR A CA 1
ATOM 643 C C . TYR A 1 76 ? -15.344 11.461 -9.484 1 98.12 76 TYR A C 1
ATOM 645 O O . TYR A 1 76 ? -14.758 10.469 -9.039 1 98.12 76 TYR A O 1
ATOM 653 N N . GLU A 1 77 ? -16.547 11.406 -9.797 1 95.69 77 GLU A N 1
ATOM 654 C CA . GLU A 1 77 ? -17.391 10.25 -9.523 1 95.69 77 GLU A CA 1
ATOM 655 C C . GLU A 1 77 ? -16.891 9.008 -10.25 1 95.69 77 GLU A C 1
ATOM 657 O O . GLU A 1 77 ? -17.062 7.887 -9.773 1 95.69 77 GLU A O 1
ATOM 662 N N . ASN A 1 78 ? -16.188 9.18 -11.367 1 96.25 78 ASN A N 1
ATOM 663 C CA . ASN A 1 78 ? -15.75 8.047 -12.172 1 96.25 78 ASN A CA 1
ATOM 664 C C . ASN A 1 78 ? -14.242 7.816 -12.062 1 96.25 78 ASN A C 1
ATOM 666 O O . ASN A 1 78 ? -13.672 7.016 -12.805 1 96.25 78 ASN A O 1
ATOM 670 N N . GLU A 1 79 ? -13.641 8.562 -11.172 1 98 79 GLU A N 1
ATOM 671 C CA . GLU A 1 79 ? -12.203 8.414 -10.969 1 98 79 GLU A CA 1
ATOM 672 C C . GLU A 1 79 ? -11.906 7.336 -9.93 1 98 79 GLU A C 1
ATOM 674 O O . GLU A 1 79 ? -12.789 6.93 -9.18 1 98 79 GLU A O 1
ATOM 679 N N . LYS A 1 80 ? -10.711 6.805 -9.984 1 97.94 80 LYS A N 1
ATOM 680 C CA . LYS A 1 80 ? -10.242 5.918 -8.93 1 97.94 80 LYS A CA 1
ATOM 681 C C . LYS A 1 80 ? -10.148 6.652 -7.594 1 97.94 80 LYS A C 1
ATOM 683 O O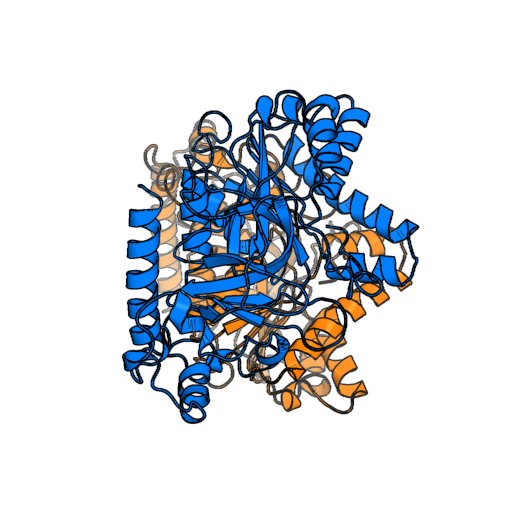 . LYS A 1 80 ? -9.523 7.711 -7.504 1 97.94 80 LYS A O 1
ATOM 688 N N . VAL A 1 81 ? -10.781 6.09 -6.543 1 98.25 81 VAL A N 1
ATOM 689 C CA . VAL A 1 81 ? -10.82 6.727 -5.227 1 98.25 81 VAL A CA 1
ATOM 690 C C . VAL A 1 81 ? -10.102 5.844 -4.207 1 98.25 81 VAL A C 1
ATOM 692 O O . VAL A 1 81 ? -10.305 4.629 -4.176 1 98.25 81 VAL A O 1
ATOM 695 N N . TYR A 1 82 ? -9.227 6.434 -3.465 1 97.5 82 TYR A N 1
ATOM 696 C CA . TYR A 1 82 ? -8.555 5.805 -2.332 1 97.5 82 TYR A CA 1
ATOM 697 C C . TYR A 1 82 ? -9.156 6.273 -1.013 1 97.5 82 TYR A C 1
ATOM 699 O O . TYR A 1 82 ? -9.766 7.344 -0.947 1 97.5 82 TYR A O 1
ATOM 707 N N . VAL A 1 83 ? -8.961 5.473 -0.014 1 96.56 83 VAL A N 1
ATOM 708 C CA . VAL A 1 83 ? -9.406 5.852 1.322 1 96.56 83 VAL A CA 1
ATOM 709 C C . VAL A 1 83 ? -8.258 5.711 2.314 1 96.56 83 VAL A C 1
ATOM 711 O O . VAL A 1 83 ? -7.582 4.68 2.348 1 96.56 83 VAL A O 1
ATOM 714 N N . PHE A 1 84 ? -8 6.738 3.035 1 95 84 PHE A N 1
ATOM 715 C CA . PHE A 1 84 ? -6.992 6.738 4.086 1 95 84 PHE A CA 1
ATOM 716 C C . PHE A 1 84 ? -7.625 7 5.445 1 95 84 PHE A C 1
ATOM 718 O O . PHE A 1 84 ? -8.523 7.836 5.566 1 95 84 PHE A O 1
ATOM 725 N N . GLU A 1 85 ? -7.121 6.285 6.387 1 90.06 85 GLU A N 1
ATOM 726 C CA . GLU A 1 85 ? -7.641 6.453 7.738 1 90.06 85 GLU A CA 1
ATOM 727 C C . GLU A 1 85 ? -6.762 7.398 8.555 1 90.06 85 GLU A C 1
ATOM 729 O O . GLU A 1 85 ? -5.547 7.457 8.352 1 90.06 85 GLU A O 1
ATOM 734 N N . THR A 1 86 ? -7.246 8.297 9.352 1 74.81 86 THR A N 1
ATOM 735 C CA . THR A 1 86 ? -6.523 9.258 10.18 1 74.81 86 THR A CA 1
ATOM 736 C C . THR A 1 86 ? -6.535 8.836 11.641 1 74.81 86 THR A C 1
ATOM 738 O O . THR A 1 86 ? -5.609 9.148 12.391 1 74.81 86 THR A O 1
ATOM 741 N N . GLY A 1 87 ? -7.688 7.992 12.305 1 59.88 87 GLY A N 1
ATOM 742 C CA . GLY A 1 87 ? -7.926 7.938 13.742 1 59.88 87 GLY A CA 1
ATOM 743 C C . GLY A 1 87 ? -7.801 6.543 14.312 1 59.88 87 GLY A C 1
ATOM 744 O O . GLY A 1 87 ? -7.922 5.551 13.594 1 59.88 87 GLY A O 1
ATOM 745 N N . GLY A 1 88 ? -6.758 6.141 15.227 1 54.53 88 GLY A N 1
ATOM 746 C CA . GLY A 1 88 ? -6.473 4.805 15.727 1 54.53 88 GLY A CA 1
ATOM 747 C C . GLY A 1 88 ? -7.359 4.395 16.891 1 54.53 88 GLY A C 1
ATOM 748 O O . GLY A 1 88 ? -7.289 3.26 17.359 1 54.53 88 GLY A O 1
ATOM 749 N N . THR A 1 89 ? -7.535 5.234 17.891 1 53.78 89 THR A N 1
ATOM 750 C CA . THR A 1 89 ? -7.594 4.57 19.188 1 53.78 89 THR A CA 1
ATOM 751 C C . THR A 1 89 ? -8.891 3.779 19.328 1 53.78 89 THR A C 1
ATOM 753 O O . THR A 1 89 ? -8.867 2.602 19.688 1 53.78 89 THR A O 1
ATOM 756 N N . THR A 1 90 ? -10.117 4.551 19.469 1 58.34 90 THR A N 1
ATOM 757 C CA . THR A 1 90 ? -11.352 3.924 19.938 1 58.34 90 THR A CA 1
ATOM 758 C C . THR A 1 90 ? -12.461 4.055 18.891 1 58.34 90 THR A C 1
ATOM 760 O O . THR A 1 90 ? -12.609 5.109 18.266 1 58.34 90 THR A O 1
ATOM 763 N N . GLY A 1 91 ? -12.891 2.832 18.234 1 77 91 GLY A N 1
ATOM 764 C CA . GLY A 1 91 ? -14.125 2.791 17.469 1 77 91 GLY A CA 1
ATOM 765 C C . GLY A 1 91 ? -13.898 2.857 15.961 1 77 91 GLY A C 1
ATOM 766 O O . GLY A 1 91 ? -12.875 2.396 15.461 1 77 91 GLY A O 1
ATOM 767 N N . ILE A 1 92 ? -14.867 3.398 15.203 1 88.56 92 ILE A N 1
ATOM 768 C CA . ILE A 1 92 ? -14.852 3.568 13.758 1 88.56 92 ILE A CA 1
ATOM 769 C C . ILE A 1 92 ? -13.906 4.707 13.375 1 88.56 92 ILE A C 1
ATOM 771 O O . ILE A 1 92 ? -14.039 5.824 13.883 1 88.56 92 ILE A O 1
ATOM 775 N N . PRO A 1 93 ? -12.898 4.395 12.594 1 88.75 93 PRO A N 1
ATOM 776 C CA . PRO A 1 93 ? -11.922 5.426 12.242 1 88.75 93 PRO A CA 1
ATOM 777 C C . PRO A 1 93 ? -12.508 6.516 11.344 1 88.75 93 PRO A C 1
ATOM 779 O O . PRO A 1 93 ? -13.508 6.281 10.664 1 88.75 93 PRO A O 1
ATOM 782 N N . LYS A 1 94 ? -11.922 7.703 11.438 1 92.25 94 LYS A N 1
ATOM 783 C CA . LYS A 1 94 ? -12.188 8.758 10.453 1 92.25 94 LYS A CA 1
ATOM 784 C C . LYS A 1 94 ? -11.508 8.445 9.125 1 92.25 94 LYS A C 1
ATOM 786 O O . LYS A 1 94 ? -10.383 7.93 9.094 1 92.25 94 LYS A O 1
ATOM 791 N N . SER A 1 95 ? -12.227 8.695 8.031 1 94.44 95 SER A N 1
ATOM 792 C CA . SER A 1 95 ? -11.719 8.328 6.711 1 94.44 95 SER A CA 1
ATOM 793 C C . SER A 1 95 ? -11.727 9.523 5.762 1 94.44 95 SER A C 1
ATOM 795 O O . SER A 1 95 ? -12.672 10.312 5.766 1 94.44 95 SER A O 1
ATOM 797 N N . ARG A 1 96 ? -10.664 9.672 5.035 1 95.88 96 ARG A N 1
ATOM 798 C CA . ARG A 1 96 ? -10.602 10.641 3.949 1 95.88 96 ARG A CA 1
ATOM 799 C C . ARG A 1 96 ? -10.602 9.945 2.592 1 95.88 96 ARG A C 1
ATOM 801 O O . ARG A 1 96 ? -9.766 9.078 2.336 1 95.88 96 ARG A O 1
ATOM 808 N N . ALA A 1 97 ? -11.57 10.312 1.725 1 97 97 ALA A N 1
ATOM 809 C CA . ALA A 1 97 ? -11.523 9.914 0.321 1 97 97 ALA A CA 1
ATOM 810 C C . ALA A 1 97 ? -10.539 10.773 -0.464 1 97 97 ALA A C 1
ATOM 812 O O . ALA A 1 97 ? -10.516 12 -0.316 1 97 97 ALA A O 1
ATOM 813 N N . VAL A 1 98 ? -9.734 10.117 -1.237 1 97.62 98 VAL A N 1
ATOM 814 C CA . VAL A 1 98 ? -8.719 10.844 -1.993 1 97.62 98 VAL A CA 1
ATOM 815 C C . VAL A 1 98 ? -8.656 10.312 -3.422 1 97.62 98 VAL A C 1
ATOM 817 O O . VAL A 1 98 ? -8.75 9.102 -3.645 1 97.62 98 VAL A O 1
ATOM 820 N N . VAL A 1 99 ? -8.477 11.219 -4.41 1 97.75 99 VAL A N 1
ATOM 821 C CA . VAL A 1 99 ? -8.328 10.836 -5.809 1 97.75 99 VAL A CA 1
ATOM 822 C C . VAL A 1 99 ? -6.887 11.062 -6.258 1 97.75 99 VAL A C 1
ATOM 824 O O . VAL A 1 99 ? -6.145 10.102 -6.484 1 97.75 99 VAL A O 1
ATOM 827 N N . ASN A 1 100 ? -6.438 12.32 -6.211 1 97.81 100 ASN A N 1
ATOM 828 C CA . ASN A 1 100 ? -5.113 12.656 -6.719 1 97.81 100 ASN A CA 1
ATOM 829 C C . ASN A 1 100 ? -4.305 13.453 -5.699 1 97.81 100 ASN A C 1
ATOM 831 O O . ASN A 1 100 ? -3.104 13.656 -5.879 1 97.81 100 ASN A O 1
ATOM 835 N N . ASP A 1 101 ? -4.871 13.891 -4.648 1 97.88 101 ASP A N 1
ATOM 836 C CA . ASP A 1 101 ? -4.227 14.828 -3.732 1 97.88 101 ASP A CA 1
ATOM 837 C C . ASP A 1 101 ? -2.9 14.273 -3.221 1 97.88 101 ASP A C 1
ATOM 839 O O . ASP A 1 101 ? -1.9 14.992 -3.17 1 97.88 101 ASP A O 1
ATOM 843 N N . HIS A 1 102 ? -2.912 12.977 -2.857 1 96.69 102 HIS A N 1
ATOM 844 C CA . HIS A 1 102 ? -1.7 12.414 -2.275 1 96.69 102 HIS A CA 1
ATOM 845 C C . HIS A 1 102 ? -0.582 12.328 -3.309 1 96.69 102 HIS A C 1
ATOM 847 O O . HIS A 1 102 ? 0.598 12.406 -2.961 1 96.69 102 HIS A O 1
ATOM 853 N N . TRP A 1 103 ? -0.915 12.203 -4.609 1 97.75 103 TRP A N 1
ATOM 854 C CA . TRP A 1 103 ? 0.094 12.258 -5.664 1 97.75 103 TRP A CA 1
ATOM 855 C C . TRP A 1 103 ? 0.63 13.672 -5.832 1 97.75 103 TRP A C 1
ATOM 857 O O . TRP A 1 103 ? 1.843 13.891 -5.789 1 97.75 103 TRP A O 1
ATOM 867 N N . ILE A 1 104 ? -0.278 14.625 -5.918 1 98 104 ILE A N 1
ATOM 868 C CA . ILE A 1 104 ? 0.066 16.016 -6.18 1 98 104 ILE A CA 1
ATOM 869 C C . ILE A 1 104 ? 0.906 16.562 -5.027 1 98 104 ILE A C 1
ATOM 871 O O . ILE A 1 104 ? 1.929 17.219 -5.25 1 98 104 ILE A O 1
ATOM 875 N N . ASP A 1 105 ? 0.503 16.281 -3.818 1 97.25 105 ASP A N 1
ATOM 876 C CA . ASP A 1 105 ? 1.21 16.781 -2.641 1 97.25 105 ASP A CA 1
ATOM 877 C C . ASP A 1 105 ? 2.662 16.312 -2.633 1 97.25 105 ASP A C 1
ATOM 879 O O . ASP A 1 105 ? 3.574 17.094 -2.367 1 97.25 105 ASP A O 1
ATOM 883 N N . TYR A 1 106 ? 2.896 15.117 -2.982 1 97.75 106 TYR A N 1
ATOM 884 C CA . TYR A 1 106 ? 4.242 14.57 -2.879 1 97.75 106 TYR A CA 1
ATOM 885 C C . TYR A 1 106 ? 5.066 14.914 -4.117 1 97.75 106 TYR A C 1
ATOM 887 O O . TYR A 1 106 ? 6.297 14.922 -4.066 1 97.75 106 TYR A O 1
ATOM 895 N N . GLU A 1 107 ? 4.438 15.141 -5.246 1 98.12 107 GLU A N 1
ATOM 896 C CA . GLU A 1 107 ? 5.16 15.711 -6.379 1 98.12 107 GLU A CA 1
ATOM 897 C C . GLU A 1 107 ? 5.645 17.125 -6.066 1 98.12 107 GLU A C 1
ATOM 899 O O . GLU A 1 107 ? 6.785 17.484 -6.375 1 98.12 107 GLU A O 1
ATOM 904 N N . ASN A 1 108 ? 4.738 17.906 -5.453 1 97.12 108 ASN A N 1
ATOM 905 C CA . ASN A 1 108 ? 5.148 19.234 -5.008 1 97.12 108 ASN A CA 1
ATOM 906 C C . ASN A 1 108 ? 6.293 19.156 -4.004 1 97.12 108 ASN A C 1
ATOM 908 O O . ASN A 1 108 ? 7.258 19.922 -4.09 1 97.12 108 ASN A O 1
ATOM 912 N N . PHE A 1 109 ? 6.191 18.25 -3.113 1 97.25 109 PHE A N 1
ATOM 913 C CA . PHE A 1 109 ? 7.234 18.047 -2.115 1 97.25 109 PHE A CA 1
ATOM 914 C C . PHE A 1 109 ? 8.555 17.672 -2.779 1 97.25 109 PHE A C 1
ATOM 916 O O . PHE A 1 109 ? 9.617 18.109 -2.344 1 97.25 109 PHE A O 1
ATOM 923 N N . SER A 1 110 ? 8.484 16.859 -3.787 1 97.94 110 SER A N 1
ATOM 924 C CA . SER A 1 110 ? 9.664 16.438 -4.535 1 97.94 110 SER A CA 1
ATOM 925 C C . SER A 1 110 ? 10.516 17.641 -4.938 1 97.94 110 SER A C 1
ATOM 927 O O . SER A 1 110 ? 11.742 17.594 -4.875 1 97.94 110 SER A O 1
ATOM 929 N N . ASP A 1 111 ? 9.875 18.719 -5.27 1 96.38 111 ASP A N 1
ATOM 930 C CA . ASP A 1 111 ? 10.57 19.906 -5.77 1 96.38 111 ASP A CA 1
ATOM 931 C C . ASP A 1 111 ? 11.352 20.594 -4.652 1 96.38 111 ASP A C 1
ATOM 933 O O . ASP A 1 111 ? 12.219 21.438 -4.918 1 96.38 111 ASP A O 1
ATOM 937 N N . THR A 1 112 ? 11.07 20.266 -3.424 1 95.75 112 THR A N 1
ATOM 938 C CA . THR A 1 112 ? 11.742 20.906 -2.299 1 95.75 112 THR A CA 1
ATOM 939 C C . THR A 1 112 ? 12.953 20.078 -1.859 1 95.75 112 THR A C 1
ATOM 941 O O . THR A 1 112 ? 13.773 20.562 -1.066 1 95.75 112 THR A O 1
ATOM 944 N N . LEU A 1 113 ? 13.078 18.875 -2.277 1 96.75 113 LEU A N 1
ATOM 945 C CA . LEU A 1 113 ? 14.18 18 -1.892 1 96.75 113 LEU A CA 1
ATOM 946 C C . LEU A 1 113 ? 15.422 18.297 -2.725 1 96.75 113 LEU A C 1
ATOM 948 O O . LEU A 1 113 ? 15.375 18.234 -3.957 1 96.75 113 LEU A O 1
ATOM 952 N N . PRO A 1 114 ? 16.531 18.641 -2.105 1 96.38 114 PRO A N 1
ATOM 953 C CA . PRO A 1 114 ? 17.75 18.906 -2.881 1 96.38 114 PRO A CA 1
ATOM 954 C C . PRO A 1 114 ? 18.266 17.672 -3.598 1 96.38 114 PRO A C 1
ATOM 956 O O . PRO A 1 114 ? 18.516 16.641 -2.963 1 96.38 114 PRO A O 1
ATOM 959 N N . ASP A 1 115 ? 18.578 17.781 -4.879 1 97.69 115 ASP A N 1
ATOM 960 C CA . ASP A 1 115 ? 19.047 16.672 -5.703 1 97.69 115 ASP A CA 1
ATOM 961 C C . ASP A 1 115 ? 20.375 16.141 -5.207 1 97.69 115 ASP A C 1
ATOM 963 O O . ASP A 1 115 ? 20.688 14.961 -5.379 1 97.69 115 ASP A O 1
ATOM 967 N N . GLU A 1 116 ? 21.141 17.016 -4.559 1 97.06 116 GLU A N 1
ATOM 968 C CA . GLU A 1 116 ? 22.438 16.609 -4.016 1 97.06 116 GLU A CA 1
ATOM 969 C C . GLU A 1 116 ? 22.281 15.5 -2.984 1 97.06 116 GLU A C 1
ATOM 971 O O . GLU A 1 116 ? 23.094 14.586 -2.92 1 97.06 116 GLU A O 1
ATOM 976 N N . HIS A 1 117 ? 21.234 15.5 -2.244 1 97.56 117 HIS A N 1
ATOM 977 C CA . HIS A 1 117 ? 21.031 14.562 -1.145 1 97.56 117 HIS A CA 1
ATOM 978 C C . HIS A 1 117 ? 19.953 13.531 -1.484 1 97.56 117 HIS A C 1
ATOM 980 O O . HIS A 1 117 ? 19.906 12.461 -0.884 1 97.56 117 HIS A O 1
ATOM 986 N N . PHE A 1 118 ? 19.109 13.938 -2.355 1 98.38 118 PHE A N 1
ATOM 987 C CA . PHE A 1 118 ? 18.078 13.055 -2.891 1 98.38 118 PHE A CA 1
ATOM 988 C C . PHE A 1 118 ? 18.266 12.867 -4.395 1 98.38 118 PHE A C 1
ATOM 990 O O . PHE A 1 118 ? 17.453 13.367 -5.184 1 98.38 118 PHE A O 1
ATOM 997 N N . PRO A 1 119 ? 19.203 12.117 -4.746 1 98.5 119 PRO A N 1
ATOM 998 C CA . PRO A 1 119 ? 19.531 12.031 -6.172 1 98.5 119 PRO A CA 1
ATOM 999 C C . PRO A 1 119 ? 18.406 11.398 -6.992 1 98.5 119 PRO A C 1
ATOM 1001 O O . PRO A 1 119 ? 17.797 10.414 -6.562 1 98.5 119 PRO A O 1
ATOM 1004 N N . LYS A 1 120 ? 18.156 11.984 -8.188 1 97.94 120 LYS A N 1
ATOM 1005 C CA . LYS A 1 120 ? 17.203 11.383 -9.125 1 97.94 120 LYS A CA 1
ATOM 1006 C C . LYS A 1 120 ? 17.641 9.969 -9.508 1 97.94 120 LYS A C 1
ATOM 1008 O O . LYS A 1 120 ? 18.828 9.711 -9.711 1 97.94 120 LYS A O 1
ATOM 1013 N N . GLY A 1 121 ? 16.688 9.117 -9.547 1 97.75 121 GLY A N 1
ATOM 1014 C CA . GLY A 1 121 ? 16.984 7.73 -9.875 1 97.75 121 GLY A CA 1
ATOM 1015 C C . GLY A 1 121 ? 17.375 6.906 -8.656 1 97.75 121 GLY A C 1
ATOM 1016 O O . GLY A 1 121 ? 17.422 5.676 -8.734 1 97.75 121 GLY A O 1
ATOM 1017 N N . GLY A 1 122 ? 17.672 7.566 -7.492 1 98.19 122 GLY A N 1
ATOM 1018 C CA . GLY A 1 122 ? 18.016 6.844 -6.281 1 98.19 122 GLY A CA 1
ATOM 1019 C C . GLY A 1 122 ? 16.875 6.039 -5.711 1 98.19 122 GLY A C 1
ATOM 1020 O O . GLY A 1 122 ? 15.719 6.492 -5.73 1 98.19 122 GLY A O 1
ATOM 1021 N N . ASN A 1 123 ? 17.188 4.805 -5.234 1 98.69 123 ASN A N 1
ATOM 1022 C CA . ASN A 1 123 ? 16.188 3.984 -4.582 1 98.69 123 ASN A CA 1
ATOM 1023 C C . ASN A 1 123 ? 15.922 4.441 -3.15 1 98.69 123 ASN A C 1
ATOM 1025 O O . ASN A 1 123 ? 16.766 5.121 -2.553 1 98.69 123 ASN A O 1
ATOM 1029 N N . TRP A 1 124 ? 14.773 4.102 -2.67 1 98.75 124 TRP A N 1
ATOM 1030 C CA . TRP A 1 124 ? 14.367 4.582 -1.354 1 98.75 124 TRP A CA 1
ATOM 1031 C C . TRP A 1 124 ? 13.961 3.418 -0.454 1 98.75 124 TRP A C 1
ATOM 1033 O O . TRP A 1 124 ? 13.555 2.361 -0.941 1 98.75 124 TRP A O 1
ATOM 1043 N N . LEU A 1 125 ? 14.141 3.609 0.836 1 98.5 125 LEU A N 1
ATOM 1044 C CA . LEU A 1 125 ? 13.523 2.781 1.865 1 98.5 125 LEU A CA 1
ATOM 1045 C C . LEU A 1 125 ? 12.422 3.549 2.59 1 98.5 125 LEU A C 1
ATOM 1047 O O . LEU A 1 125 ? 12.68 4.598 3.184 1 98.5 125 LEU A O 1
ATOM 1051 N N . MET A 1 126 ? 11.219 3.105 2.436 1 97.69 126 MET A N 1
ATOM 1052 C CA . MET A 1 126 ? 10.117 3.602 3.258 1 97.69 126 MET A CA 1
ATOM 1053 C C . MET A 1 126 ? 10.016 2.812 4.559 1 97.69 126 MET A C 1
ATOM 1055 O O . MET A 1 126 ? 9.414 1.736 4.594 1 97.69 126 MET A O 1
ATOM 1059 N N . LEU A 1 127 ? 10.641 3.326 5.602 1 96.94 127 LEU A N 1
ATOM 1060 C CA . LEU A 1 127 ? 10.594 2.746 6.941 1 96.94 127 LEU A CA 1
ATOM 1061 C C . LEU A 1 127 ? 9.5 3.398 7.781 1 96.94 127 LEU A C 1
ATOM 1063 O O . LEU A 1 127 ? 9.781 4.285 8.586 1 96.94 127 LEU A O 1
ATOM 1067 N N . GLY A 1 128 ? 8.297 2.961 7.582 1 94 128 GLY A N 1
ATOM 1068 C CA . GLY A 1 128 ? 7.098 3.492 8.211 1 94 128 GLY A CA 1
ATOM 1069 C C . GLY A 1 128 ? 5.883 2.6 8.031 1 94 128 GLY A C 1
ATOM 1070 O O . GLY A 1 128 ? 5.996 1.484 7.52 1 94 128 GLY A O 1
ATOM 1071 N N . PRO A 1 129 ? 4.762 3.086 8.477 1 90.38 129 PRO A N 1
ATOM 1072 C CA . PRO A 1 129 ? 3.547 2.268 8.484 1 90.38 129 PRO A CA 1
ATOM 1073 C C . PRO A 1 129 ? 3.074 1.896 7.078 1 90.38 129 PRO A C 1
ATOM 1075 O O . PRO A 1 129 ? 3.23 2.684 6.145 1 90.38 129 PRO A O 1
ATOM 1078 N N . SER A 1 130 ? 2.549 0.705 7.047 1 85.94 130 SER A N 1
ATOM 1079 C CA . SER A 1 130 ? 1.82 0.249 5.867 1 85.94 130 SER A CA 1
ATOM 1080 C C . SER A 1 130 ? 0.313 0.354 6.074 1 85.94 130 SER A C 1
ATOM 1082 O O . SER A 1 130 ? -0.157 1.198 6.84 1 85.94 130 SER A O 1
ATOM 1084 N N . GLY A 1 131 ? -0.548 -0.334 5.48 1 85.94 131 GLY A N 1
ATOM 1085 C CA . GLY A 1 131 ? -1.989 -0.364 5.676 1 85.94 131 GLY A CA 1
ATOM 1086 C C . GLY A 1 131 ? -2.693 0.849 5.098 1 85.94 131 GLY A C 1
ATOM 1087 O O . GLY A 1 131 ? -2.273 1.387 4.07 1 85.94 131 GLY A O 1
ATOM 1088 N N . PRO A 1 132 ? -3.805 1.193 5.746 1 91.31 132 PRO A N 1
ATOM 1089 C CA . PRO A 1 132 ? -4.672 2.199 5.129 1 91.31 132 PRO A CA 1
ATOM 1090 C C . PRO A 1 132 ? -4.23 3.629 5.438 1 91.31 132 PRO A C 1
ATOM 1092 O O . PRO A 1 132 ? -5.059 4.465 5.812 1 91.31 132 PRO A O 1
ATOM 1095 N N . ARG A 1 133 ? -2.99 3.906 5.199 1 90.88 133 ARG A N 1
ATOM 1096 C CA . ARG A 1 133 ? -2.406 5.227 5.406 1 90.88 133 ARG A CA 1
ATOM 1097 C C . ARG A 1 133 ? -1.932 5.832 4.09 1 90.88 133 ARG A C 1
ATOM 1099 O O . ARG A 1 133 ? -1.53 5.102 3.178 1 90.88 133 ARG A O 1
ATOM 1106 N N . ARG A 1 134 ? -1.907 7.121 4.141 1 92.06 134 ARG A N 1
ATOM 1107 C CA . ARG A 1 134 ? -1.501 7.871 2.955 1 92.06 134 ARG A CA 1
ATOM 1108 C C . ARG A 1 134 ? -0.056 7.559 2.578 1 92.06 134 ARG A C 1
ATOM 1110 O O . ARG A 1 134 ? 0.289 7.523 1.396 1 92.06 134 ARG A O 1
ATOM 1117 N N . LEU A 1 135 ? 0.805 7.305 3.545 1 90.38 135 LEU A N 1
ATOM 1118 C CA . LEU A 1 135 ? 2.236 7.105 3.355 1 90.38 135 LEU A CA 1
ATOM 1119 C C . LEU A 1 135 ? 2.502 5.879 2.49 1 90.38 135 LEU A C 1
ATOM 1121 O O . LEU A 1 135 ? 3.477 5.848 1.733 1 90.38 135 LEU A O 1
ATOM 1125 N N . ARG A 1 136 ? 1.601 4.953 2.578 1 86.12 136 ARG A N 1
ATOM 1126 C CA . ARG A 1 136 ? 1.76 3.691 1.863 1 86.12 136 ARG A CA 1
ATOM 1127 C C . ARG A 1 136 ? 1.937 3.93 0.367 1 86.12 136 ARG A C 1
ATOM 1129 O O . ARG A 1 136 ? 2.764 3.279 -0.277 1 86.12 136 ARG A O 1
ATOM 1136 N N . LEU A 1 137 ? 1.2 4.871 -0.153 1 94 137 LEU A N 1
ATOM 1137 C CA . LEU A 1 137 ? 1.185 5.133 -1.589 1 94 137 LEU A CA 1
ATOM 1138 C C . LEU A 1 137 ? 2.049 6.34 -1.932 1 94 137 LEU A C 1
ATOM 1140 O O . LEU A 1 137 ? 2.762 6.332 -2.938 1 94 137 LEU A O 1
ATOM 1144 N N . ALA A 1 138 ? 2.074 7.25 -1.055 1 96.31 138 ALA A N 1
ATOM 1145 C CA . ALA A 1 138 ? 2.625 8.562 -1.395 1 96.31 138 ALA A CA 1
ATOM 1146 C C . ALA A 1 138 ? 4.148 8.516 -1.455 1 96.31 138 ALA A C 1
ATOM 1148 O O . ALA A 1 138 ? 4.758 9.125 -2.336 1 96.31 138 ALA A O 1
ATOM 1149 N N . VAL A 1 139 ? 4.762 7.801 -0.532 1 97.06 139 VAL A N 1
ATOM 1150 C CA . VAL A 1 139 ? 6.219 7.758 -0.503 1 97.06 139 VAL A CA 1
ATOM 1151 C C . VAL A 1 139 ? 6.734 6.953 -1.694 1 97.06 139 VAL A C 1
ATOM 1153 O O . VAL A 1 139 ? 7.727 7.336 -2.326 1 97.06 139 VAL A O 1
ATOM 1156 N N . GLU A 1 140 ? 6.109 5.859 -1.997 1 97.44 140 GLU A N 1
ATOM 1157 C CA . GLU A 1 140 ? 6.473 5.078 -3.176 1 97.44 140 GLU A CA 1
ATOM 1158 C C . GLU A 1 140 ? 6.316 5.902 -4.453 1 97.44 140 GLU A C 1
ATOM 1160 O O . GLU A 1 140 ? 7.184 5.875 -5.324 1 97.44 140 GLU A O 1
ATOM 1165 N N . HIS A 1 141 ? 5.246 6.652 -4.516 1 98 141 HIS A N 1
ATOM 1166 C CA . HIS A 1 141 ? 5.02 7.527 -5.664 1 98 141 HIS A CA 1
ATOM 1167 C C . HIS A 1 141 ? 6.109 8.594 -5.77 1 98 141 HIS A C 1
ATOM 1169 O O . HIS A 1 141 ? 6.613 8.859 -6.859 1 98 141 HIS A O 1
ATOM 1175 N N . LEU A 1 142 ? 6.422 9.18 -4.656 1 98.56 142 LEU A N 1
ATOM 1176 C CA . LEU A 1 142 ? 7.48 10.188 -4.637 1 98.56 142 LEU A CA 1
ATOM 1177 C C . LEU A 1 142 ? 8.781 9.609 -5.191 1 98.56 142 LEU A C 1
ATOM 1179 O O . LEU A 1 142 ? 9.422 10.227 -6.047 1 98.56 142 LEU A O 1
ATOM 1183 N N . CYS A 1 143 ? 9.148 8.469 -4.699 1 98.56 143 CYS A N 1
ATOM 1184 C CA . CYS A 1 143 ? 10.352 7.785 -5.156 1 98.56 143 CYS A CA 1
ATOM 1185 C C . CYS A 1 143 ? 10.305 7.547 -6.66 1 98.56 143 CYS A C 1
ATOM 1187 O O . CYS A 1 143 ? 11.25 7.867 -7.375 1 98.56 143 CYS A O 1
ATOM 1189 N N . GLN A 1 144 ? 9.203 7.055 -7.133 1 98.56 144 GLN A N 1
ATOM 1190 C CA . GLN A 1 144 ? 9.055 6.73 -8.547 1 98.56 144 GLN A CA 1
ATOM 1191 C C . GLN A 1 144 ? 9.062 7.992 -9.406 1 98.56 144 GLN A C 1
ATOM 1193 O O . GLN A 1 144 ? 9.617 7.996 -10.508 1 98.56 144 GLN A O 1
ATOM 1198 N N . HIS A 1 145 ? 8.383 9.023 -8.867 1 98.56 145 HIS A N 1
ATOM 1199 C CA . HIS A 1 145 ? 8.367 10.312 -9.539 1 98.56 145 HIS A CA 1
ATOM 1200 C C . HIS A 1 145 ? 9.781 10.844 -9.758 1 98.56 145 HIS A C 1
ATOM 1202 O O . HIS A 1 145 ? 10.055 11.516 -10.75 1 98.56 145 HIS A O 1
ATOM 1208 N N . ARG A 1 146 ? 10.648 10.461 -8.859 1 98.44 146 ARG A N 1
ATOM 1209 C CA . ARG A 1 146 ? 12.039 10.891 -8.961 1 98.44 146 ARG A CA 1
ATOM 1210 C C . ARG A 1 146 ? 12.898 9.828 -9.641 1 98.44 146 ARG A C 1
ATOM 1212 O O . ARG A 1 146 ? 14.125 9.93 -9.656 1 98.44 146 ARG A O 1
ATOM 1219 N N . GLY A 1 147 ? 12.297 8.75 -10.102 1 98.12 147 GLY A N 1
ATOM 1220 C CA . GLY A 1 147 ? 12.945 7.809 -11 1 98.12 147 GLY A CA 1
ATOM 1221 C C . GLY A 1 147 ? 13.5 6.594 -10.281 1 98.12 147 GLY A C 1
ATOM 1222 O O . GLY A 1 147 ? 14.156 5.75 -10.898 1 98.12 147 GLY A O 1
ATOM 1223 N N . GLY A 1 148 ? 13.281 6.488 -8.945 1 98.44 148 GLY A N 1
ATOM 1224 C CA . GLY A 1 148 ? 13.82 5.375 -8.18 1 98.44 148 GLY A CA 1
ATOM 1225 C C . GLY A 1 148 ? 12.82 4.258 -7.953 1 98.44 148 GLY A C 1
ATOM 1226 O O . GLY A 1 148 ? 11.711 4.293 -8.5 1 98.44 148 GLY A O 1
ATOM 1227 N N . ILE A 1 149 ? 13.258 3.264 -7.23 1 98.44 149 ILE A N 1
ATOM 1228 C CA . ILE A 1 149 ? 12.445 2.139 -6.781 1 98.44 149 ILE A CA 1
ATOM 1229 C C . ILE A 1 149 ? 12.367 2.135 -5.258 1 98.44 149 ILE A C 1
ATOM 1231 O O . ILE A 1 149 ? 13.383 2.254 -4.574 1 98.44 149 ILE A O 1
ATOM 1235 N N . CYS A 1 150 ? 11.164 2.021 -4.758 1 98.12 150 CYS A N 1
ATOM 1236 C CA . CYS A 1 150 ? 10.93 2.166 -3.326 1 98.12 150 CYS A CA 1
ATOM 1237 C C . CYS A 1 150 ? 10.766 0.805 -2.662 1 98.12 150 CYS A C 1
ATOM 1239 O O . CYS A 1 150 ? 9.969 -0.018 -3.113 1 98.12 150 CYS A O 1
ATOM 1241 N N . PHE A 1 151 ? 11.555 0.565 -1.636 1 97.19 151 PHE A N 1
ATOM 1242 C CA . PHE A 1 151 ? 11.422 -0.624 -0.801 1 97.19 151 PHE A CA 1
ATOM 1243 C C . PHE A 1 151 ? 10.688 -0.299 0.493 1 97.19 151 PHE A C 1
ATOM 1245 O O . PHE A 1 151 ? 10.828 0.799 1.034 1 97.19 151 PHE A O 1
ATOM 1252 N N . CYS A 1 152 ? 9.859 -1.213 0.944 1 95.38 152 CYS A N 1
ATOM 1253 C CA . CYS A 1 152 ? 9.047 -0.957 2.131 1 95.38 152 CYS A CA 1
ATOM 1254 C C . CYS A 1 152 ? 9.18 -2.096 3.135 1 95.38 152 CYS A C 1
ATOM 1256 O O . CYS A 1 152 ? 9.727 -3.15 2.816 1 95.38 152 CYS A O 1
ATOM 1258 N N . VAL A 1 153 ? 8.68 -1.893 4.352 1 94.19 153 VAL A N 1
ATOM 1259 C CA . VAL A 1 153 ? 8.656 -2.893 5.414 1 94.19 153 VAL A CA 1
ATOM 1260 C C . VAL A 1 153 ? 7.211 -3.158 5.84 1 94.19 153 VAL A C 1
ATOM 1262 O O . VAL A 1 153 ? 6.305 -2.398 5.488 1 94.19 153 VAL A O 1
ATOM 1265 N N . ASP A 1 154 ? 6.984 -4.246 6.555 1 93.31 154 ASP A N 1
ATOM 1266 C CA . ASP A 1 154 ? 5.734 -4.457 7.277 1 93.31 154 ASP A CA 1
ATOM 1267 C C . ASP A 1 154 ? 5.754 -3.738 8.625 1 93.31 154 ASP A C 1
ATOM 1269 O O . ASP A 1 154 ? 6.656 -3.955 9.438 1 93.31 154 ASP A O 1
ATOM 1273 N N . LEU A 1 155 ? 4.832 -2.865 8.805 1 94.44 155 LEU A N 1
ATOM 1274 C CA . LEU A 1 155 ? 4.684 -2.213 10.102 1 94.44 155 LEU A CA 1
ATOM 1275 C C . LEU A 1 155 ? 3.221 -1.909 10.391 1 94.44 155 LEU A C 1
ATOM 1277 O O . LEU A 1 155 ? 2.586 -1.133 9.672 1 94.44 155 LEU A O 1
ATOM 1281 N N . ASP A 1 156 ? 2.627 -2.541 11.391 1 93.31 156 ASP A N 1
ATOM 1282 C CA . ASP A 1 156 ? 1.273 -2.316 11.891 1 93.31 156 ASP A CA 1
ATOM 1283 C C . ASP A 1 156 ? 1.278 -1.358 13.078 1 93.31 156 ASP A C 1
ATOM 1285 O O . ASP A 1 156 ? 1.463 -1.781 14.219 1 93.31 156 ASP A O 1
ATOM 1289 N N . PRO A 1 157 ? 1.047 -0.112 12.797 1 91.5 157 PRO A N 1
ATOM 1290 C CA . PRO A 1 157 ? 1.131 0.856 13.898 1 91.5 157 PRO A CA 1
ATOM 1291 C C . PRO A 1 157 ? 0.035 0.662 14.938 1 91.5 157 PRO A C 1
ATOM 1293 O O . PRO A 1 157 ? 0.225 1.003 16.109 1 91.5 157 PRO A O 1
ATOM 1296 N N . ARG A 1 158 ? -1.082 0.117 14.586 1 91.56 158 ARG A N 1
ATOM 1297 C CA . ARG A 1 158 ? -2.17 -0.129 15.523 1 91.56 158 ARG A CA 1
ATOM 1298 C C . ARG A 1 158 ? -1.774 -1.177 16.562 1 91.56 158 ARG A C 1
ATOM 1300 O O . ARG A 1 158 ? -2.172 -1.088 17.719 1 91.56 158 ARG A O 1
ATOM 1307 N N . TRP A 1 159 ? -1.087 -2.145 16.047 1 93.62 159 TRP A N 1
ATOM 1308 C CA . TRP A 1 159 ? -0.643 -3.188 16.969 1 93.62 159 TRP A CA 1
ATOM 1309 C C . TRP A 1 159 ? 0.325 -2.625 18 1 93.62 159 TRP A C 1
ATOM 1311 O O . TRP A 1 159 ? 0.25 -2.971 19.188 1 93.62 159 TRP A O 1
ATOM 1321 N N . VAL A 1 160 ? 1.192 -1.73 17.578 1 92.5 160 VAL A N 1
ATOM 1322 C CA . VAL A 1 160 ? 2.139 -1.088 18.484 1 92.5 160 VAL A CA 1
ATOM 1323 C C . VAL A 1 160 ? 1.38 -0.348 19.594 1 92.5 160 VAL A C 1
ATOM 1325 O O . VAL A 1 160 ? 1.69 -0.495 20.766 1 92.5 160 VAL A O 1
ATOM 1328 N N . VAL A 1 161 ? 0.43 0.429 19.188 1 89.88 161 VAL A N 1
ATOM 1329 C CA . VAL A 1 161 ? -0.368 1.204 20.125 1 89.88 161 VAL A CA 1
ATOM 1330 C C . VAL A 1 161 ? -1.061 0.265 21.109 1 89.88 161 VAL A C 1
ATOM 1332 O O . VAL A 1 161 ? -1.095 0.532 22.312 1 89.88 161 VAL A O 1
ATOM 1335 N N . LYS A 1 162 ? -1.589 -0.83 20.609 1 92 162 LYS A N 1
ATOM 1336 C CA . LYS A 1 162 ? -2.271 -1.799 21.453 1 92 162 LYS A CA 1
ATOM 1337 C C . LYS A 1 162 ? -1.311 -2.416 22.469 1 92 162 LYS A C 1
ATOM 1339 O O . LYS A 1 162 ? -1.666 -2.609 23.625 1 92 162 LYS A O 1
ATOM 1344 N N . LEU A 1 163 ? -0.092 -2.746 22.047 1 93.94 163 LEU A N 1
ATOM 1345 C CA . LEU A 1 163 ? 0.915 -3.305 22.938 1 93.94 163 LEU A CA 1
ATOM 1346 C C . LEU A 1 163 ? 1.269 -2.316 24.047 1 93.94 163 LEU A C 1
ATOM 1348 O O . LEU A 1 163 ? 1.41 -2.701 25.203 1 93.94 163 LEU A O 1
ATOM 1352 N N . ILE A 1 164 ? 1.396 -1.083 23.672 1 91.12 164 ILE A N 1
ATOM 1353 C CA . ILE A 1 164 ? 1.717 -0.042 24.641 1 91.12 164 ILE A CA 1
ATOM 1354 C C . ILE A 1 164 ? 0.577 0.094 25.641 1 91.12 164 ILE A C 1
ATOM 1356 O O . ILE A 1 164 ? 0.81 0.121 26.859 1 91.12 164 ILE A O 1
ATOM 1360 N N . LYS A 1 165 ? -0.627 0.135 25.203 1 90 165 LYS A N 1
ATOM 1361 C CA . LYS A 1 165 ? -1.796 0.302 26.062 1 90 165 LYS A CA 1
ATOM 1362 C C . LYS A 1 165 ? -1.954 -0.883 27 1 90 165 LYS A C 1
ATOM 1364 O O . LYS A 1 165 ? -2.412 -0.721 28.141 1 90 165 LYS A O 1
ATOM 1369 N N . ARG A 1 166 ? -1.509 -2.061 26.531 1 92.56 166 ARG A N 1
ATOM 1370 C CA . ARG A 1 166 ? -1.578 -3.268 27.359 1 92.56 166 ARG A CA 1
ATOM 1371 C C . ARG A 1 166 ? -0.408 -3.336 28.328 1 92.56 166 ARG A C 1
ATOM 1373 O O . ARG A 1 166 ? -0.364 -4.215 29.188 1 92.56 166 ARG A O 1
ATOM 1380 N N . GLY A 1 167 ? 0.528 -2.43 28.156 1 93.69 167 GLY A N 1
ATOM 1381 C CA . GLY A 1 167 ? 1.707 -2.426 29.016 1 93.69 167 GLY A CA 1
ATOM 1382 C C . GLY A 1 167 ? 2.674 -3.551 28.703 1 93.69 167 GLY A C 1
ATOM 1383 O O . GLY A 1 167 ? 3.502 -3.918 29.531 1 93.69 167 GLY A O 1
ATOM 1384 N N . ASN A 1 168 ? 2.473 -4.207 27.625 1 93.75 168 ASN A N 1
ATOM 1385 C CA . ASN A 1 168 ? 3.379 -5.277 27.219 1 93.75 168 ASN A CA 1
ATOM 1386 C C . ASN A 1 168 ? 4.613 -4.73 26.516 1 93.75 168 ASN A C 1
ATOM 1388 O O . ASN A 1 168 ? 4.781 -4.93 25.312 1 93.75 168 ASN A O 1
ATOM 1392 N N . MET A 1 169 ? 5.512 -4.199 27.203 1 94.12 169 MET A N 1
ATOM 1393 C CA . MET A 1 169 ? 6.66 -3.475 26.656 1 94.12 169 MET A CA 1
ATOM 1394 C C . MET A 1 169 ? 7.656 -4.43 26.016 1 94.12 169 MET A C 1
ATOM 1396 O O . MET A 1 169 ? 8.305 -4.082 25.031 1 94.12 169 MET A O 1
ATOM 1400 N N . ALA A 1 170 ? 7.797 -5.582 26.547 1 95.19 170 ALA A N 1
ATOM 1401 C CA . ALA A 1 170 ? 8.719 -6.559 25.969 1 95.19 170 ALA A CA 1
ATOM 1402 C C . ALA A 1 170 ? 8.305 -6.93 24.547 1 95.19 170 ALA A C 1
ATOM 1404 O O . ALA A 1 170 ? 9.148 -6.996 23.641 1 95.19 170 ALA A O 1
ATOM 1405 N N . GLU A 1 171 ? 6.992 -7.16 24.375 1 95.56 171 GLU A N 1
ATOM 1406 C CA . GLU A 1 171 ? 6.492 -7.492 23.047 1 95.56 171 GLU A CA 1
ATOM 1407 C C . GLU A 1 171 ? 6.586 -6.297 22.109 1 95.56 171 GLU A C 1
ATOM 1409 O O . GLU A 1 171 ? 6.812 -6.461 20.906 1 95.56 171 GLU A O 1
ATOM 1414 N N . MET A 1 172 ? 6.383 -5.145 22.672 1 95.62 172 MET A N 1
ATOM 1415 C CA . MET A 1 172 ? 6.527 -3.93 21.875 1 95.62 172 MET A CA 1
ATOM 1416 C C . MET A 1 172 ? 7.957 -3.783 21.359 1 95.62 172 MET A C 1
ATOM 1418 O O . MET A 1 172 ? 8.172 -3.482 20.188 1 95.62 172 MET A O 1
ATOM 1422 N N . GLU A 1 173 ? 8.883 -4.004 22.203 1 96.31 173 GLU A N 1
ATOM 1423 C CA . GLU A 1 173 ? 10.289 -3.938 21.812 1 96.31 173 GLU A CA 1
ATOM 1424 C C . GLU A 1 173 ? 10.633 -5.016 20.797 1 96.31 173 GLU A C 1
ATOM 1426 O O . GLU A 1 173 ? 11.375 -4.758 19.844 1 96.31 173 GLU A O 1
ATOM 1431 N N . ALA A 1 174 ? 10.109 -6.195 21.016 1 96.56 174 ALA A N 1
ATOM 1432 C CA . ALA A 1 174 ? 10.32 -7.277 20.047 1 96.56 174 ALA A CA 1
ATOM 1433 C C . ALA A 1 174 ? 9.773 -6.902 18.672 1 96.56 174 ALA A C 1
ATOM 1435 O O . ALA A 1 174 ? 10.391 -7.207 17.656 1 96.56 174 ALA A O 1
ATOM 1436 N N . TYR A 1 175 ? 8.641 -6.281 18.672 1 96.44 175 TYR A N 1
ATOM 1437 C CA . TYR A 1 175 ? 8.055 -5.867 17.406 1 96.44 175 TYR A CA 1
ATOM 1438 C C . TYR A 1 175 ? 8.891 -4.777 16.75 1 96.44 175 TYR A C 1
ATOM 1440 O O . TYR A 1 175 ? 9.102 -4.789 15.523 1 96.44 175 TYR A O 1
ATOM 1448 N N . ARG A 1 176 ? 9.297 -3.803 17.5 1 96.44 176 ARG A N 1
ATOM 1449 C CA . ARG A 1 176 ? 10.188 -2.773 16.984 1 96.44 176 ARG A CA 1
ATOM 1450 C C . ARG A 1 176 ? 11.422 -3.393 16.344 1 96.44 176 ARG A C 1
ATOM 1452 O O . ARG A 1 176 ? 11.805 -3.021 15.227 1 96.44 176 ARG A O 1
ATOM 1459 N N . ASP A 1 177 ? 12.039 -4.352 17.016 1 96.81 177 ASP A N 1
ATOM 1460 C CA . ASP A 1 177 ? 13.219 -5.031 16.484 1 96.81 177 ASP A CA 1
ATOM 1461 C C . ASP A 1 177 ? 12.891 -5.754 15.18 1 96.81 177 ASP A C 1
ATOM 1463 O O . ASP A 1 177 ? 13.711 -5.773 14.258 1 96.81 177 ASP A O 1
ATOM 1467 N N . HIS A 1 178 ? 11.734 -6.316 15.188 1 95.62 178 HIS A N 1
ATOM 1468 C CA . HIS A 1 178 ? 11.258 -6.98 13.984 1 95.62 178 HIS A CA 1
ATOM 1469 C C . HIS A 1 178 ? 11.219 -6.016 12.805 1 95.62 178 HIS A C 1
ATOM 1471 O O . HIS A 1 178 ? 11.672 -6.352 11.703 1 95.62 178 HIS A O 1
ATOM 1477 N N . VAL A 1 179 ? 10.727 -4.84 13.023 1 96.19 179 VAL A N 1
ATOM 1478 C CA . VAL A 1 179 ? 10.641 -3.824 11.977 1 96.19 179 VAL A CA 1
ATOM 1479 C C . VAL A 1 179 ? 12.039 -3.377 11.562 1 96.19 179 VAL A C 1
ATOM 1481 O O . VAL A 1 179 ? 12.344 -3.277 10.375 1 96.19 179 VAL A O 1
ATOM 1484 N N . ILE A 1 180 ? 12.883 -3.189 12.523 1 97.44 180 ILE A N 1
ATOM 1485 C CA . ILE A 1 180 ? 14.25 -2.736 12.266 1 97.44 180 ILE A CA 1
ATOM 1486 C C . ILE A 1 180 ? 15.016 -3.82 11.516 1 97.44 180 ILE A C 1
ATOM 1488 O O . ILE A 1 180 ? 15.797 -3.52 10.609 1 97.44 180 ILE A O 1
ATOM 1492 N N . ASP A 1 181 ? 14.797 -5.098 11.898 1 96.12 181 ASP A N 1
ATOM 1493 C CA . ASP A 1 181 ? 15.438 -6.207 11.195 1 96.12 181 ASP A CA 1
ATOM 1494 C C . ASP A 1 181 ? 15.109 -6.172 9.703 1 96.12 181 ASP A C 1
ATOM 1496 O O . ASP A 1 181 ? 15.961 -6.465 8.867 1 96.12 181 ASP A O 1
ATOM 1500 N N . GLN A 1 182 ? 13.938 -5.867 9.383 1 95.31 182 GLN A N 1
ATOM 1501 C CA . GLN A 1 182 ? 13.547 -5.766 7.98 1 95.31 182 GLN A CA 1
ATOM 1502 C C . GLN A 1 182 ? 14.328 -4.664 7.27 1 95.31 182 GLN A C 1
ATOM 1504 O O . GLN A 1 182 ? 14.797 -4.855 6.145 1 95.31 182 GLN A O 1
ATOM 1509 N N . ALA A 1 183 ? 14.422 -3.543 7.926 1 96.88 183 ALA A N 1
ATOM 1510 C CA . ALA A 1 183 ? 15.141 -2.412 7.344 1 96.88 183 ALA A CA 1
ATOM 1511 C C . ALA A 1 183 ? 16.609 -2.764 7.094 1 96.88 183 ALA A C 1
ATOM 1513 O O . ALA A 1 183 ? 17.141 -2.484 6.02 1 96.88 183 ALA A O 1
ATOM 1514 N N . VAL A 1 184 ? 17.219 -3.367 8.086 1 97.12 184 VAL A N 1
ATOM 1515 C CA . VAL A 1 184 ? 18.625 -3.762 7.965 1 97.12 184 VAL A CA 1
ATOM 1516 C C . VAL A 1 184 ? 18.797 -4.746 6.809 1 97.12 184 VAL A C 1
ATOM 1518 O O . VAL A 1 184 ? 19.734 -4.641 6.027 1 97.12 184 VAL A O 1
ATOM 1521 N N . THR A 1 185 ? 17.859 -5.625 6.715 1 95.19 185 THR A N 1
ATOM 1522 C CA . THR A 1 185 ? 17.891 -6.613 5.645 1 95.19 185 THR A CA 1
ATOM 1523 C C . THR A 1 185 ? 17.828 -5.934 4.281 1 95.19 185 THR A C 1
ATOM 1525 O O . THR A 1 185 ? 18.625 -6.258 3.387 1 95.19 185 THR A O 1
ATOM 1528 N N . VAL A 1 186 ? 16.953 -4.977 4.109 1 95.75 186 VAL A N 1
ATOM 1529 C CA . VAL A 1 186 ? 16.812 -4.262 2.846 1 95.75 186 VAL A CA 1
ATOM 1530 C C . VAL A 1 186 ? 18.094 -3.512 2.529 1 95.75 186 VAL A C 1
ATOM 1532 O O . VAL A 1 186 ? 18.609 -3.578 1.405 1 95.75 186 VAL A O 1
ATOM 1535 N N . LEU A 1 187 ? 18.625 -2.867 3.5 1 97.25 187 LEU A N 1
ATOM 1536 C CA . LEU A 1 187 ? 19.812 -2.039 3.309 1 97.25 187 LEU A CA 1
ATOM 1537 C C . LEU A 1 187 ? 21.016 -2.896 2.961 1 97.25 187 LEU A C 1
ATOM 1539 O O . LEU A 1 187 ? 21.906 -2.453 2.234 1 97.25 187 LEU A O 1
ATOM 1543 N N . SER A 1 188 ? 21.016 -4.125 3.434 1 94.94 188 SER A N 1
ATOM 1544 C CA . SER A 1 188 ? 22.172 -4.992 3.248 1 94.94 188 SER A CA 1
ATOM 1545 C C . SER A 1 188 ? 22.031 -5.848 1.992 1 94.94 188 SER A C 1
ATOM 1547 O O . SER A 1 188 ? 22.922 -6.629 1.663 1 94.94 188 SER A O 1
ATOM 1549 N N . ALA A 1 189 ? 21.016 -5.73 1.254 1 95.81 189 ALA A N 1
ATOM 1550 C CA . ALA A 1 189 ? 20.688 -6.656 0.175 1 95.81 189 ALA A CA 1
ATOM 1551 C C . ALA A 1 189 ? 21.344 -6.23 -1.137 1 95.81 189 ALA A C 1
ATOM 1553 O O . ALA A 1 189 ? 21.203 -6.906 -2.156 1 95.81 189 ALA A O 1
ATOM 1554 N N . GLY A 1 190 ? 21.984 -5.09 -1.2 1 97.06 190 GLY A N 1
ATOM 1555 C CA . GLY A 1 190 ? 22.719 -4.66 -2.387 1 97.06 190 GLY A CA 1
ATOM 1556 C C . GLY A 1 190 ? 21.828 -3.951 -3.396 1 97.06 190 GLY A C 1
ATOM 1557 O O . GLY A 1 190 ? 22.109 -3.979 -4.598 1 97.06 190 GLY A O 1
ATOM 1558 N N . HIS A 1 191 ? 20.75 -3.275 -2.949 1 97.62 191 HIS A N 1
ATOM 1559 C CA . HIS A 1 191 ? 19.812 -2.617 -3.852 1 97.62 191 HIS A CA 1
ATOM 1560 C C . HIS A 1 191 ? 20.203 -1.159 -4.078 1 97.62 191 HIS A C 1
ATOM 1562 O O . HIS A 1 191 ? 19.516 -0.438 -4.805 1 97.62 191 HIS A O 1
ATOM 1568 N N . ASP A 1 192 ? 21.234 -0.701 -3.475 1 97.06 192 ASP A N 1
ATOM 1569 C CA . ASP A 1 192 ? 21.7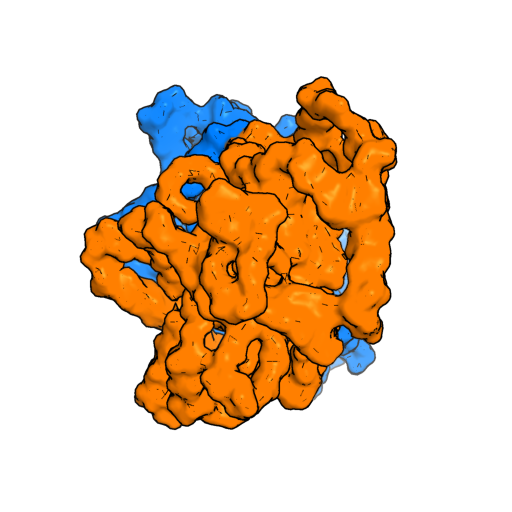5 0.652 -3.641 1 97.06 192 ASP A CA 1
ATOM 1570 C C . ASP A 1 192 ? 20.734 1.693 -3.191 1 97.06 192 ASP A C 1
ATOM 1572 O O . ASP A 1 192 ? 20.359 2.58 -3.963 1 97.06 192 ASP A O 1
ATOM 1576 N N . ILE A 1 193 ? 20.312 1.608 -1.993 1 98.5 193 ILE A N 1
ATOM 1577 C CA . ILE A 1 193 ? 19.359 2.535 -1.401 1 98.5 193 ILE A CA 1
ATOM 1578 C C . ILE A 1 193 ? 20.062 3.846 -1.048 1 98.5 193 ILE A C 1
ATOM 1580 O O . ILE A 1 193 ? 21.094 3.842 -0.389 1 98.5 193 ILE A O 1
ATOM 1584 N N . LYS A 1 194 ? 19.438 4.973 -1.472 1 98.81 194 LYS A N 1
ATOM 1585 C CA . LYS A 1 194 ? 20.094 6.266 -1.284 1 98.81 194 LYS A CA 1
ATOM 1586 C C . LYS A 1 194 ? 19.281 7.16 -0.35 1 98.81 194 LYS A C 1
ATOM 1588 O O . LYS A 1 194 ? 19.828 8.078 0.271 1 98.81 194 LYS A O 1
ATOM 1593 N N . CYS A 1 195 ? 18.016 6.941 -0.266 1 98.81 195 CYS A N 1
ATOM 1594 C CA . CYS A 1 195 ? 17.125 7.84 0.476 1 98.81 195 CYS A CA 1
ATOM 1595 C C . CYS A 1 195 ? 16.172 7.051 1.366 1 98.81 195 CYS A C 1
ATOM 1597 O O . CYS A 1 195 ? 16 5.848 1.182 1 98.81 195 CYS A O 1
ATOM 1599 N N . MET A 1 196 ? 15.578 7.762 2.303 1 98.62 196 MET A N 1
ATOM 1600 C CA . MET A 1 196 ? 14.703 7.074 3.25 1 98.62 196 MET A CA 1
ATOM 1601 C C . MET A 1 196 ? 13.641 8.023 3.799 1 98.62 196 MET A C 1
ATOM 1603 O O . MET A 1 196 ? 13.93 9.188 4.078 1 98.62 196 MET A O 1
ATOM 1607 N N . PHE A 1 197 ? 12.438 7.523 3.865 1 98.19 197 PHE A N 1
ATOM 1608 C CA . PHE A 1 197 ? 11.484 8.086 4.812 1 98.19 197 PHE A CA 1
ATOM 1609 C C . PHE A 1 197 ? 11.461 7.277 6.105 1 98.19 197 PHE A C 1
ATOM 1611 O O . PHE A 1 197 ? 11.43 6.047 6.07 1 98.19 197 PHE A O 1
ATOM 1618 N N . THR A 1 198 ? 11.383 8 7.207 1 97 198 THR A N 1
ATOM 1619 C CA . THR A 1 198 ? 11.148 7.297 8.469 1 97 198 THR A CA 1
ATOM 1620 C C . THR A 1 198 ? 10.688 8.266 9.547 1 97 198 THR A C 1
ATOM 1622 O O . THR A 1 198 ? 10.516 9.461 9.289 1 97 198 THR A O 1
ATOM 1625 N N . THR A 1 199 ? 10.297 7.758 10.711 1 94.38 199 THR A N 1
ATOM 1626 C CA . THR A 1 199 ? 9.953 8.562 11.875 1 94.38 199 THR A CA 1
ATOM 1627 C C . THR A 1 199 ? 11.156 8.719 12.797 1 94.38 199 THR A C 1
ATOM 1629 O O . THR A 1 199 ? 12.102 7.93 12.742 1 94.38 199 THR A O 1
ATOM 1632 N N . PRO A 1 200 ? 11.117 9.703 13.688 1 94.38 200 PRO A N 1
ATOM 1633 C CA . PRO A 1 200 ? 12.242 9.914 14.602 1 94.38 200 PRO A CA 1
ATOM 1634 C C . PRO A 1 200 ? 12.562 8.672 15.438 1 94.38 200 PRO A C 1
ATOM 1636 O O . PRO A 1 200 ? 13.727 8.289 15.555 1 94.38 200 PRO A O 1
ATOM 1639 N N . LYS A 1 201 ? 11.57 8.039 15.922 1 93.12 201 LYS A N 1
ATOM 1640 C CA . LYS A 1 201 ? 11.773 6.871 16.781 1 93.12 201 LYS A CA 1
ATOM 1641 C C . LYS A 1 201 ? 12.391 5.715 15.992 1 93.12 201 LYS A C 1
ATOM 1643 O O . LYS A 1 201 ? 13.312 5.051 16.469 1 93.12 201 LYS A O 1
ATOM 1648 N N . LEU A 1 202 ? 11.922 5.449 14.828 1 96.31 202 LEU A N 1
ATOM 1649 C CA . LEU A 1 202 ? 12.453 4.363 14.008 1 96.31 202 LEU A CA 1
ATOM 1650 C C . LEU A 1 202 ? 13.859 4.695 13.508 1 96.31 202 LEU A C 1
ATOM 1652 O O . LEU A 1 202 ? 14.703 3.807 13.398 1 96.31 202 LEU A O 1
ATOM 1656 N N . LEU A 1 203 ? 14.047 5.98 13.203 1 97.56 203 LEU A N 1
ATOM 1657 C CA . LEU A 1 203 ? 15.383 6.398 12.797 1 97.56 203 LEU A CA 1
ATOM 1658 C C . LEU A 1 203 ? 16.391 6.137 13.906 1 97.56 203 LEU A C 1
ATOM 1660 O O . LEU A 1 203 ? 17.484 5.598 13.648 1 97.56 203 LEU A O 1
ATOM 1664 N N . GLU A 1 204 ? 16.031 6.531 15.07 1 96.88 204 GLU A N 1
ATOM 1665 C CA . GLU A 1 204 ? 16.906 6.312 16.203 1 96.88 204 GLU A CA 1
ATOM 1666 C C . GLU A 1 204 ? 17.203 4.824 16.406 1 96.88 204 GLU A C 1
ATOM 1668 O O . GLU A 1 204 ? 18.359 4.434 16.578 1 96.88 204 GLU A O 1
ATOM 1673 N N . ALA A 1 205 ? 16.188 4.008 16.359 1 97.25 205 ALA A N 1
ATOM 1674 C CA . ALA A 1 205 ? 16.344 2.568 16.547 1 97.25 205 ALA A CA 1
ATOM 1675 C C . ALA A 1 205 ? 17.234 1.972 15.461 1 97.25 205 ALA A C 1
ATOM 1677 O O . ALA A 1 205 ? 18.109 1.146 15.75 1 97.25 205 ALA A O 1
ATOM 1678 N N . LEU A 1 206 ? 17.016 2.348 14.211 1 98.38 206 LEU A N 1
ATOM 1679 C CA . LEU A 1 206 ? 17.797 1.834 13.094 1 98.38 206 LEU A CA 1
ATOM 1680 C C . LEU A 1 206 ? 19.266 2.258 13.227 1 98.38 206 LEU A C 1
ATOM 1682 O O . LEU A 1 206 ? 20.172 1.439 13.047 1 98.38 206 LEU A O 1
ATOM 1686 N N . ALA A 1 207 ? 19.484 3.547 13.531 1 98.44 207 ALA A N 1
ATOM 1687 C CA . ALA A 1 207 ? 20.844 4.062 13.68 1 98.44 207 ALA A CA 1
ATOM 1688 C C . ALA A 1 207 ? 21.594 3.311 14.773 1 98.44 207 ALA A C 1
ATOM 1690 O O . ALA A 1 207 ? 22.75 2.908 14.578 1 98.44 207 ALA A O 1
ATOM 1691 N N . MET A 1 208 ? 20.938 3.145 15.883 1 97.75 208 MET A N 1
ATOM 1692 C CA . MET A 1 208 ? 21.562 2.441 17 1 97.75 208 MET A CA 1
ATOM 1693 C C . MET A 1 208 ? 21.891 1.003 16.609 1 97.75 208 MET A C 1
ATOM 1695 O O . MET A 1 208 ? 22.984 0.506 16.938 1 97.75 208 MET A O 1
ATOM 1699 N N . ARG A 1 209 ? 21 0.331 15.945 1 98 209 ARG A N 1
ATOM 1700 C CA . ARG A 1 209 ? 21.234 -1.035 15.492 1 98 209 ARG A CA 1
ATOM 1701 C C . ARG A 1 209 ? 22.438 -1.103 14.562 1 98 209 ARG A C 1
ATOM 1703 O O . ARG A 1 209 ? 23.281 -1.987 14.703 1 98 209 ARG A O 1
ATOM 1710 N N . LEU A 1 210 ? 22.5 -0.198 13.609 1 98.19 210 LEU A N 1
ATOM 1711 C CA . LEU A 1 210 ? 23.609 -0.179 12.664 1 98.19 210 LEU A CA 1
ATOM 1712 C C . LEU A 1 210 ? 24.938 0.087 13.375 1 98.19 210 LEU A C 1
ATOM 1714 O O . LEU A 1 210 ? 25.953 -0.532 13.055 1 98.19 210 LEU A O 1
ATOM 1718 N N . MET A 1 211 ? 24.891 0.929 14.367 1 97.25 211 MET A N 1
ATOM 1719 C CA . MET A 1 211 ? 26.094 1.206 15.148 1 97.25 211 MET A CA 1
ATOM 1720 C C . MET A 1 211 ? 26.562 -0.039 15.898 1 97.25 211 MET A C 1
ATOM 1722 O O . MET A 1 211 ? 27.75 -0.331 15.945 1 97.25 211 MET A O 1
ATOM 1726 N N . GLU A 1 212 ? 25.578 -0.701 16.406 1 97.56 212 GLU A N 1
ATOM 1727 C CA . GLU A 1 212 ? 25.891 -1.958 17.078 1 97.56 212 GLU A CA 1
ATOM 1728 C C . GLU A 1 212 ? 26.531 -2.957 16.109 1 97.56 212 GLU A C 1
ATOM 1730 O O . GLU A 1 212 ? 27.375 -3.756 16.516 1 97.56 212 GLU A O 1
ATOM 1735 N N . ASP A 1 213 ? 26.156 -2.938 14.922 1 96.81 213 ASP A N 1
ATOM 1736 C CA . ASP A 1 213 ? 26.672 -3.846 13.906 1 96.81 213 ASP A CA 1
ATOM 1737 C C . ASP A 1 213 ? 27.953 -3.307 13.289 1 96.81 213 ASP A C 1
ATOM 1739 O O . ASP A 1 213 ? 28.469 -3.869 12.328 1 96.81 213 ASP A O 1
ATOM 1743 N N . GLY A 1 214 ? 28.469 -2.232 13.773 1 97.25 214 GLY A N 1
ATOM 1744 C CA . GLY A 1 214 ? 29.75 -1.684 13.352 1 97.25 214 GLY A CA 1
ATOM 1745 C C . GLY A 1 214 ? 29.656 -0.869 12.07 1 97.25 214 GLY A C 1
ATOM 1746 O O . GLY A 1 214 ? 30.625 -0.767 11.32 1 97.25 214 GLY A O 1
ATOM 1747 N N . THR A 1 215 ? 28.469 -0.373 11.828 1 97.75 215 THR A N 1
ATOM 1748 C CA . THR A 1 215 ? 28.266 0.456 10.648 1 97.75 215 THR A CA 1
ATOM 1749 C C . THR A 1 215 ? 27.391 1.667 10.984 1 97.75 215 THR A C 1
ATOM 1751 O O . THR A 1 215 ? 27.297 2.061 12.148 1 97.75 215 THR A O 1
ATOM 1754 N N . SER A 1 216 ? 26.938 2.477 9.977 1 97.94 216 SER A N 1
ATOM 1755 C CA . SER A 1 216 ? 26.125 3.678 10.18 1 97.94 216 SER A CA 1
ATOM 1756 C C . SER A 1 216 ? 25.141 3.885 9.031 1 97.94 216 SER A C 1
ATOM 1758 O O . SER A 1 216 ? 25.234 3.223 8 1 97.94 216 SER A O 1
ATOM 1760 N N . ILE A 1 217 ? 24.234 4.754 9.25 1 98.38 217 ILE A N 1
ATOM 1761 C CA . ILE A 1 217 ? 23.266 5.109 8.219 1 98.38 217 ILE A CA 1
ATOM 1762 C C . ILE A 1 217 ? 24.016 5.598 6.973 1 98.38 217 ILE A C 1
ATOM 1764 O O . ILE A 1 217 ? 23.719 5.164 5.855 1 98.38 217 ILE A O 1
ATOM 1768 N N . LYS A 1 218 ? 25 6.449 7.152 1 97.88 218 LYS A N 1
ATOM 1769 C CA . LYS A 1 218 ? 25.797 6.969 6.047 1 97.88 218 LYS A CA 1
ATOM 1770 C C . LYS A 1 218 ? 26.547 5.848 5.324 1 97.88 218 LYS A C 1
ATOM 1772 O O . LYS A 1 218 ? 26.562 5.805 4.094 1 97.88 218 LYS A O 1
ATOM 1777 N N . GLU A 1 219 ? 27.094 4.949 6.09 1 97.81 219 GLU A N 1
ATOM 1778 C CA . GLU A 1 219 ? 27.891 3.861 5.52 1 97.81 219 GLU A CA 1
ATOM 1779 C C . GLU A 1 219 ? 27 2.895 4.734 1 97.81 219 GLU A C 1
ATOM 1781 O O . GLU A 1 219 ? 27.5 2.15 3.881 1 97.81 219 GLU A O 1
ATOM 1786 N N . GLN A 1 220 ? 25.703 2.896 5.059 1 97.81 220 GLN A N 1
ATOM 1787 C CA . GLN A 1 220 ? 24.781 2.066 4.301 1 97.81 220 GLN A CA 1
ATOM 1788 C C . GLN A 1 220 ? 24.438 2.709 2.957 1 97.81 220 GLN A C 1
ATOM 1790 O O . GLN A 1 220 ? 23.719 2.125 2.146 1 97.81 220 GLN A O 1
ATOM 1795 N N . GLY A 1 221 ? 24.906 3.896 2.76 1 97.62 221 GLY A N 1
ATOM 1796 C CA . GLY A 1 221 ? 24.75 4.543 1.466 1 97.62 221 GLY A CA 1
ATOM 1797 C C . GLY A 1 221 ? 23.672 5.605 1.456 1 97.62 221 GLY A C 1
ATOM 1798 O O . GLY A 1 221 ? 23.438 6.25 0.431 1 97.62 221 GLY A O 1
ATOM 1799 N N . ILE A 1 222 ? 23 5.879 2.58 1 98.75 222 ILE A N 1
ATOM 1800 C CA . ILE A 1 222 ? 21.906 6.836 2.646 1 98.75 222 ILE A CA 1
ATOM 1801 C C . ILE A 1 222 ? 22.453 8.258 2.604 1 98.75 222 ILE A C 1
ATOM 1803 O O . ILE A 1 222 ? 23.359 8.609 3.375 1 98.75 222 ILE A O 1
ATOM 1807 N N . THR A 1 223 ? 21.891 9.07 1.728 1 98.62 223 THR A N 1
ATOM 1808 C CA . THR A 1 223 ? 22.344 10.445 1.594 1 98.62 223 THR A CA 1
ATOM 1809 C C . THR A 1 223 ? 21.266 11.422 2.023 1 98.62 223 THR A C 1
ATOM 1811 O O . THR A 1 223 ? 21.547 12.562 2.4 1 98.62 223 THR A O 1
ATOM 1814 N N . GLY A 1 224 ? 20 11.031 1.94 1 98.38 224 GLY A N 1
ATOM 1815 C CA . GLY A 1 224 ? 18.906 11.914 2.285 1 98.38 224 GLY A CA 1
ATOM 1816 C C . GLY A 1 224 ? 17.781 11.211 3.021 1 98.38 224 GLY A C 1
ATOM 1817 O O . GLY A 1 224 ? 17.391 10.102 2.652 1 98.38 224 GLY A O 1
ATOM 1818 N N . ILE A 1 225 ? 17.266 11.867 4.055 1 98.25 225 ILE A N 1
ATOM 1819 C CA . ILE A 1 225 ? 16.141 11.383 4.848 1 98.25 225 ILE A CA 1
ATOM 1820 C C . ILE A 1 225 ? 15.102 12.484 4.996 1 98.25 225 ILE A C 1
ATOM 1822 O O . ILE A 1 225 ? 15.445 13.641 5.273 1 98.25 225 ILE A O 1
ATOM 1826 N N . PHE A 1 226 ? 13.867 12.195 4.672 1 97.06 226 PHE A N 1
ATOM 1827 C CA . PHE A 1 226 ? 12.828 13.062 5.227 1 97.06 226 PHE A CA 1
ATOM 1828 C C . PHE A 1 226 ? 12.023 12.328 6.289 1 97.06 226 PHE A C 1
ATOM 1830 O O . PHE A 1 226 ? 11.758 11.133 6.156 1 97.06 226 PHE A O 1
ATOM 1837 N N . SER A 1 227 ? 11.781 13.031 7.34 1 95.62 227 SER A N 1
ATOM 1838 C CA . SER A 1 227 ? 11.242 12.398 8.539 1 95.62 227 SER A CA 1
ATOM 1839 C C . SER A 1 227 ? 10.023 13.156 9.062 1 95.62 227 SER A C 1
ATOM 1841 O O . SER A 1 227 ? 9.953 14.383 8.953 1 95.62 227 SER A O 1
ATOM 1843 N N . GLY A 1 228 ? 9.055 12.375 9.578 1 91.69 228 GLY A N 1
ATOM 1844 C CA . GLY A 1 228 ? 7.852 12.93 10.18 1 91.69 228 GLY A CA 1
ATOM 1845 C C . GLY A 1 228 ? 6.988 11.883 10.859 1 91.69 228 GLY A C 1
ATOM 1846 O O . GLY A 1 228 ? 7.383 10.719 10.969 1 91.69 228 GLY A O 1
ATOM 1847 N N . GLY A 1 229 ? 5.832 12.336 11.391 1 82.38 229 GLY A N 1
ATOM 1848 C CA . GLY A 1 229 ? 4.875 11.414 11.992 1 82.38 229 GLY A CA 1
ATOM 1849 C C . GLY A 1 229 ? 4.766 11.562 13.492 1 82.38 229 GLY A C 1
ATOM 1850 O O . GLY A 1 229 ? 3.748 11.195 14.086 1 82.38 229 GLY A O 1
ATOM 1851 N N . THR A 1 230 ? 5.816 11.898 14.117 1 78.62 230 THR A N 1
ATOM 1852 C CA . THR A 1 230 ? 5.801 12.164 15.555 1 78.62 230 THR A CA 1
ATOM 1853 C C . THR A 1 230 ? 6.445 13.516 15.867 1 78.62 230 THR A C 1
ATOM 1855 O O . THR A 1 230 ? 6.859 14.234 14.953 1 78.62 230 THR A O 1
ATOM 1858 N N . GLU A 1 231 ? 6.402 13.836 17.141 1 79.69 231 GLU A N 1
ATOM 1859 C CA . GLU A 1 231 ? 7.004 15.094 17.562 1 79.69 231 GLU A CA 1
ATOM 1860 C C . GLU A 1 231 ? 8.492 15.148 17.219 1 79.69 231 GLU A C 1
ATOM 1862 O O . GLU A 1 231 ? 9.219 14.18 17.453 1 79.69 231 GLU A O 1
ATOM 1867 N N . PHE A 1 232 ? 8.844 16.219 16.547 1 87.44 232 PHE A N 1
ATOM 1868 C CA . PHE A 1 232 ? 10.211 16.5 16.125 1 87.44 232 PHE A CA 1
ATOM 1869 C C . PHE A 1 232 ? 10.75 17.734 16.844 1 87.44 232 PHE A C 1
ATOM 1871 O O . PHE A 1 232 ? 10.492 18.859 16.422 1 87.44 232 PHE A O 1
ATOM 1878 N N . THR A 1 233 ? 11.602 17.562 17.938 1 90.75 233 THR A N 1
ATOM 1879 C CA . THR A 1 233 ? 12.109 18.688 18.719 1 90.75 233 THR A CA 1
ATOM 1880 C C . THR A 1 233 ? 13.461 19.156 18.188 1 90.75 233 THR A C 1
ATOM 1882 O O . THR A 1 233 ? 14.203 18.359 17.609 1 90.75 233 THR A O 1
ATOM 1885 N N . PRO A 1 234 ? 13.719 20.422 18.453 1 92.81 234 PRO A N 1
ATOM 1886 C CA . PRO A 1 234 ? 15.047 20.922 18.078 1 92.81 234 PRO A CA 1
ATOM 1887 C C . PRO A 1 234 ? 16.188 20.125 18.703 1 92.81 234 PRO A C 1
ATOM 1889 O O . PRO A 1 234 ? 17.203 19.875 18.062 1 92.81 234 PRO A O 1
ATOM 1892 N N . GLN A 1 235 ? 16.016 19.719 19.938 1 93.62 235 GLN A N 1
ATOM 1893 C CA . GLN A 1 235 ? 17.047 18.938 20.625 1 93.62 235 GLN A CA 1
ATOM 1894 C C . GLN A 1 235 ? 17.281 17.594 19.953 1 93.62 235 GLN A C 1
ATOM 1896 O O . GLN A 1 235 ? 18.422 17.188 19.734 1 93.62 235 GLN A O 1
ATOM 1901 N N . TRP A 1 236 ? 16.266 16.938 19.641 1 93.31 236 TRP A N 1
ATOM 1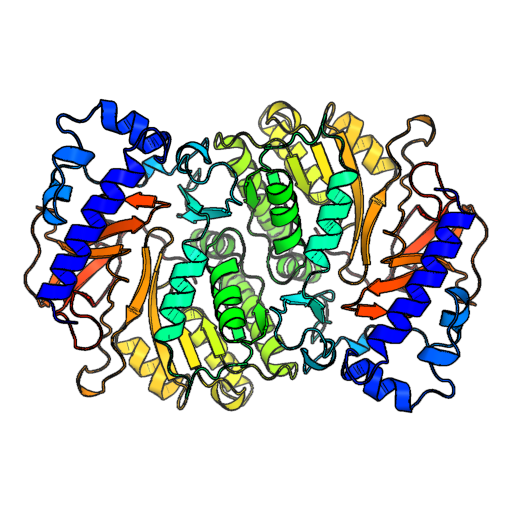902 C CA . TRP A 1 236 ? 16.406 15.648 18.984 1 93.31 236 TRP A CA 1
ATOM 1903 C C . TRP A 1 236 ? 17 15.812 17.578 1 93.31 236 TRP A C 1
ATOM 1905 O O . TRP A 1 236 ? 17.812 15 17.141 1 93.31 236 TRP A O 1
ATOM 1915 N N . TYR A 1 237 ? 16.5 16.844 16.922 1 94.06 237 TYR A N 1
ATOM 1916 C CA . TYR A 1 237 ? 17.016 17.125 15.586 1 94.06 237 TYR A CA 1
ATOM 1917 C C . TYR A 1 237 ? 18.531 17.297 15.609 1 94.06 237 TYR A C 1
ATOM 1919 O O . TYR A 1 237 ? 19.234 16.688 14.805 1 94.06 237 TYR A O 1
ATOM 1927 N N . ARG A 1 238 ? 19 18.062 16.516 1 94.12 238 ARG A N 1
ATOM 1928 C CA . ARG A 1 238 ? 20.438 18.266 16.672 1 94.12 238 ARG A CA 1
ATOM 1929 C C . ARG A 1 238 ? 21.156 16.953 16.984 1 94.12 238 ARG A C 1
ATOM 1931 O O . ARG A 1 238 ? 22.172 16.625 16.375 1 94.12 238 ARG A O 1
ATOM 1938 N N . PHE A 1 239 ? 20.594 16.25 17.922 1 95.44 239 PHE A N 1
ATOM 1939 C CA . PHE A 1 239 ? 21.156 14.961 18.312 1 95.44 239 PHE A CA 1
ATOM 1940 C C . PHE A 1 239 ? 21.25 14.016 17.125 1 95.44 239 PHE A C 1
ATOM 1942 O O . PHE A 1 239 ? 22.281 13.383 16.891 1 95.44 239 PHE A O 1
ATOM 1949 N N . ALA A 1 240 ? 20.172 13.914 16.328 1 95.25 240 ALA A N 1
ATOM 1950 C CA . ALA A 1 240 ? 20.141 13.039 15.156 1 95.25 240 ALA A CA 1
ATOM 1951 C C . ALA A 1 240 ? 21.203 13.438 14.141 1 95.25 240 ALA A C 1
ATOM 1953 O O . ALA A 1 240 ? 21.984 12.602 13.688 1 95.25 240 ALA A O 1
ATOM 1954 N N . MET A 1 241 ? 21.281 14.711 13.836 1 93.69 241 MET A N 1
ATOM 1955 C CA . MET A 1 241 ? 22.188 15.211 12.797 1 93.69 241 MET A CA 1
ATOM 1956 C C . MET A 1 241 ? 23.641 15.023 13.195 1 93.69 241 MET A C 1
ATOM 1958 O O . MET A 1 241 ? 24.484 14.727 12.352 1 93.69 241 MET A O 1
ATOM 1962 N N . GLU A 1 242 ? 23.891 15.141 14.453 1 93.88 242 GLU A N 1
ATOM 1963 C CA . GLU A 1 242 ? 25.281 15.141 14.906 1 93.88 242 GLU A CA 1
ATOM 1964 C C . GLU A 1 242 ? 25.734 13.742 15.297 1 93.88 242 GLU A C 1
ATOM 1966 O O . GLU A 1 242 ? 26.906 13.398 15.133 1 93.88 242 GLU A O 1
ATOM 1971 N N . GLU A 1 243 ? 24.781 12.906 15.797 1 95.69 243 GLU A N 1
ATOM 1972 C CA . GLU A 1 243 ? 25.219 11.664 16.438 1 95.69 243 GLU A CA 1
ATOM 1973 C C . GLU A 1 243 ? 24.688 10.445 15.68 1 95.69 243 GLU A C 1
ATOM 1975 O O . GLU A 1 243 ? 25.359 9.406 15.617 1 95.69 243 GLU A O 1
ATOM 1980 N N . LEU A 1 244 ? 23.531 10.539 15.125 1 96.62 244 LEU A N 1
ATOM 1981 C CA . LEU A 1 244 ? 22.906 9.352 14.555 1 96.62 244 LEU A CA 1
ATOM 1982 C C . LEU A 1 244 ? 23.188 9.25 13.062 1 96.62 244 LEU A C 1
ATOM 1984 O O . LEU A 1 244 ? 23.375 8.156 12.539 1 96.62 244 LEU A O 1
ATOM 1988 N N . ILE A 1 245 ? 23.156 10.414 12.344 1 97.12 245 ILE A N 1
ATOM 1989 C CA . ILE A 1 245 ? 23.203 10.352 10.891 1 97.12 245 ILE A CA 1
ATOM 1990 C C . ILE A 1 245 ? 24.234 11.352 10.367 1 97.12 245 ILE A C 1
ATOM 1992 O O . ILE A 1 245 ? 24 12.016 9.352 1 97.12 245 ILE A O 1
ATOM 1996 N N . GLU A 1 246 ? 25.344 11.523 11.062 1 93.94 246 GLU A N 1
ATOM 1997 C CA . GLU A 1 246 ? 26.375 12.469 10.648 1 93.94 246 GLU A CA 1
ATOM 1998 C C . GLU A 1 246 ? 26.719 12.305 9.172 1 93.94 246 GLU A C 1
ATOM 2000 O O . GLU A 1 246 ? 26.984 11.195 8.711 1 93.94 246 GLU A O 1
ATOM 2005 N N . GLY A 1 247 ? 26.594 13.391 8.492 1 94.19 247 GLY A N 1
ATOM 2006 C CA . GLY A 1 247 ? 26.938 13.391 7.082 1 94.19 247 GLY A CA 1
ATOM 2007 C C . GLY A 1 247 ? 25.766 13.125 6.172 1 94.19 247 GLY A C 1
ATOM 2008 O O . GLY A 1 247 ? 25.875 13.203 4.945 1 94.19 247 GLY A O 1
ATOM 2009 N N . VAL A 1 248 ? 24.625 12.781 6.672 1 97.19 248 VAL A N 1
ATOM 2010 C CA . VAL A 1 248 ? 23.391 12.562 5.926 1 97.19 248 VAL A CA 1
ATOM 2011 C C . VAL A 1 248 ? 22.469 13.773 6.082 1 97.19 248 VAL A C 1
ATOM 2013 O O . VAL A 1 248 ? 22.344 14.328 7.176 1 97.19 248 VAL A O 1
ATOM 2016 N N . TYR A 1 249 ? 21.859 14.188 5.016 1 96.19 249 TYR A N 1
ATOM 2017 C CA . TYR A 1 249 ? 20.906 15.281 5.055 1 96.19 249 TYR A CA 1
ATOM 2018 C C . TYR A 1 249 ? 19.547 14.805 5.559 1 96.19 249 TYR A C 1
ATOM 2020 O O . TYR A 1 249 ? 19.078 13.734 5.176 1 96.19 249 TYR A O 1
ATOM 2028 N N . MET A 1 250 ? 18.953 15.57 6.438 1 96.25 250 MET A N 1
ATOM 2029 C CA . MET A 1 250 ? 17.609 15.234 6.898 1 96.25 250 MET A CA 1
ATOM 2030 C C . MET A 1 250 ? 16.703 16.469 6.906 1 96.25 250 MET A C 1
ATOM 2032 O O . MET A 1 250 ? 17.125 17.531 7.344 1 96.25 250 MET A O 1
ATOM 2036 N N . THR A 1 251 ? 15.516 16.328 6.398 1 95.62 251 THR A N 1
ATOM 2037 C CA . THR A 1 251 ? 14.523 17.406 6.48 1 95.62 251 THR A CA 1
ATOM 2038 C C . THR A 1 251 ? 13.266 16.922 7.203 1 95.62 251 THR A C 1
ATOM 2040 O O . THR A 1 251 ? 12.711 15.883 6.859 1 95.62 251 THR A O 1
ATOM 2043 N N . PRO A 1 252 ? 12.844 17.656 8.242 1 95.69 252 PRO A N 1
ATOM 2044 C CA . PRO A 1 252 ? 11.594 17.344 8.938 1 95.69 252 PRO A CA 1
ATOM 2045 C C . PRO A 1 252 ? 10.352 17.734 8.133 1 95.69 252 PRO A C 1
ATOM 2047 O O . PRO A 1 252 ? 10.375 18.734 7.402 1 95.69 252 PRO A O 1
ATOM 2050 N N . THR A 1 253 ? 9.328 16.953 8.297 1 96 253 THR A N 1
ATOM 2051 C CA . THR A 1 253 ? 8.031 17.266 7.695 1 96 253 THR A CA 1
ATOM 2052 C C . THR A 1 253 ? 6.918 17.125 8.727 1 96 253 THR A C 1
ATOM 2054 O O . THR A 1 253 ? 7.043 16.375 9.695 1 96 253 THR A O 1
ATOM 2057 N N . TYR A 1 254 ? 5.914 17.953 8.586 1 94.5 254 TYR A N 1
ATOM 2058 C CA . TYR A 1 254 ? 4.676 17.906 9.352 1 94.5 254 TYR A CA 1
ATOM 2059 C C . TYR A 1 254 ? 3.484 17.625 8.445 1 94.5 254 TYR A C 1
ATOM 2061 O O . TYR A 1 254 ? 3.166 18.406 7.559 1 94.5 254 TYR A O 1
ATOM 2069 N N . GLY A 1 255 ? 2.924 16.422 8.625 1 91.5 255 GLY A N 1
ATOM 2070 C CA . GLY A 1 255 ? 1.87 16.078 7.688 1 91.5 255 GLY A CA 1
ATOM 2071 C C . GLY A 1 255 ? 0.738 15.289 8.328 1 91.5 255 GLY A C 1
ATOM 2072 O O . GLY A 1 255 ? 0.905 14.719 9.414 1 91.5 255 GLY A O 1
ATOM 2073 N N . ASN A 1 256 ? -0.376 15.32 7.758 1 89 256 ASN A N 1
ATOM 2074 C CA . ASN A 1 256 ? -1.553 14.516 8.07 1 89 256 ASN A CA 1
ATOM 2075 C C . ASN A 1 256 ? -2.426 14.305 6.836 1 89 256 ASN A C 1
ATOM 2077 O O . ASN A 1 256 ? -2.145 14.852 5.77 1 89 256 ASN A O 1
ATOM 2081 N N . THR A 1 257 ? -3.398 13.531 6.988 1 90.12 257 THR A N 1
ATOM 2082 C CA . THR A 1 257 ? -4.223 13.109 5.859 1 90.12 257 THR A CA 1
ATOM 2083 C C . THR A 1 257 ? -5 14.297 5.285 1 90.12 257 THR A C 1
ATOM 2085 O O . THR A 1 257 ? -5.312 14.312 4.094 1 90.12 257 THR A O 1
ATOM 2088 N N . LEU A 1 258 ? -5.312 15.344 6.141 1 93.81 258 LEU A N 1
ATOM 2089 C CA . LEU A 1 258 ? -6.152 16.438 5.688 1 93.81 258 LEU A CA 1
ATOM 2090 C C . LEU A 1 258 ? -5.316 17.531 5.012 1 93.81 258 LEU A C 1
ATOM 2092 O O . LEU A 1 258 ? -5.828 18.297 4.191 1 93.81 258 LEU A O 1
ATOM 2096 N N . MET A 1 259 ? -4.098 17.594 5.305 1 93.88 259 MET A N 1
ATOM 2097 C CA . MET A 1 259 ? -3.24 18.672 4.82 1 93.88 259 MET A CA 1
ATOM 2098 C C . MET A 1 259 ? -2.342 18.188 3.689 1 93.88 259 MET A C 1
ATOM 2100 O O . MET A 1 259 ? -2.131 18.906 2.709 1 93.88 259 MET A O 1
ATOM 2104 N N . GLY A 1 260 ? -1.864 17.078 3.762 1 92.38 260 GLY A N 1
ATOM 2105 C CA . GLY A 1 260 ? -0.676 16.656 3.035 1 92.38 260 GLY A CA 1
ATOM 2106 C C . GLY A 1 260 ? 0.606 16.859 3.82 1 92.38 260 GLY A C 1
ATOM 2107 O O . GLY A 1 260 ? 0.715 16.422 4.965 1 92.38 260 GLY A O 1
ATOM 2108 N N . LEU A 1 261 ? 1.537 17.547 3.158 1 94.69 261 LEU A N 1
ATOM 2109 C CA . LEU A 1 261 ? 2.838 17.672 3.805 1 94.69 261 LEU A CA 1
ATOM 2110 C C . LEU A 1 261 ? 3.242 19.141 3.914 1 94.69 261 LEU A C 1
ATOM 2112 O O . LEU A 1 261 ? 3.26 19.859 2.914 1 94.69 261 LEU A O 1
ATOM 2116 N N . ALA A 1 262 ? 3.488 19.531 5.164 1 96 262 ALA A N 1
ATOM 2117 C CA . ALA A 1 262 ? 4.152 20.812 5.383 1 96 262 ALA A CA 1
ATOM 2118 C C . ALA A 1 262 ? 5.668 20.641 5.449 1 96 262 ALA A C 1
ATOM 2120 O O . ALA A 1 262 ? 6.172 19.781 6.188 1 96 262 ALA A O 1
ATOM 2121 N N . CYS A 1 263 ? 6.332 21.375 4.672 1 95.06 263 CYS A N 1
ATOM 2122 C CA . CYS A 1 263 ? 7.785 21.297 4.602 1 95.06 263 CYS A CA 1
ATOM 2123 C C . CYS A 1 263 ? 8.43 22.203 5.652 1 95.06 263 CYS A C 1
ATOM 2125 O O . CYS A 1 263 ? 7.844 23.188 6.07 1 95.06 263 CYS A O 1
ATOM 2127 N N . SER A 1 264 ? 9.578 21.797 6.004 1 93.75 264 SER A N 1
ATOM 2128 C CA . SER A 1 264 ? 10.344 22.625 6.918 1 93.75 264 SER A CA 1
ATOM 2129 C C . SER A 1 264 ? 11.203 23.641 6.156 1 93.75 264 SER A C 1
ATOM 2131 O O . SER A 1 264 ? 11.625 23.375 5.031 1 93.75 264 SER A O 1
ATOM 2133 N N . LYS A 1 265 ? 11.383 24.766 6.867 1 89.81 265 LYS A N 1
ATOM 2134 C CA . LYS A 1 265 ? 12.414 25.688 6.395 1 89.81 265 LYS A CA 1
ATOM 2135 C C . LYS A 1 265 ? 13.75 24.969 6.238 1 89.81 265 LYS A C 1
ATOM 2137 O O . LYS A 1 265 ? 14.141 24.172 7.09 1 89.81 265 LYS A O 1
ATOM 2142 N N . PRO A 1 266 ? 14.398 25.172 5.094 1 82.88 266 PRO A N 1
ATOM 2143 C CA . PRO A 1 266 ? 15.711 24.547 4.941 1 82.88 266 PRO A CA 1
ATOM 2144 C C . PRO A 1 266 ? 16.625 24.812 6.133 1 82.88 266 PRO A C 1
ATOM 2146 O O . PRO A 1 266 ? 16.594 25.906 6.715 1 82.88 266 PRO A O 1
ATOM 2149 N N . PHE A 1 267 ? 17.375 23.828 6.379 1 82 267 PHE A N 1
ATOM 2150 C CA . PHE A 1 267 ? 18.234 23.922 7.547 1 82 267 PHE A CA 1
ATOM 2151 C C . PHE A 1 267 ? 19.156 25.125 7.453 1 82 267 PHE A C 1
ATOM 2153 O O . PHE A 1 267 ? 19.75 25.391 6.398 1 82 267 PHE A O 1
ATOM 2160 N N . ASP A 1 268 ? 19.203 25.906 8.469 1 82.19 268 ASP A N 1
ATOM 2161 C CA . ASP A 1 268 ? 20.062 27.062 8.688 1 82.19 268 ASP A CA 1
ATOM 2162 C C . ASP A 1 268 ? 20.656 27.047 10.094 1 82.19 268 ASP A C 1
ATOM 2164 O O . ASP A 1 268 ? 19.938 27.141 11.078 1 82.19 268 ASP A O 1
ATOM 2168 N N . PRO A 1 269 ? 21.969 26.891 10.148 1 83.06 269 PRO A N 1
ATOM 2169 C CA . PRO A 1 269 ? 22.594 26.891 11.477 1 83.06 269 PRO A CA 1
ATOM 2170 C C . PRO A 1 269 ? 22.156 28.078 12.336 1 83.06 269 PRO A C 1
ATOM 2172 O O . PRO A 1 269 ? 22.109 27.969 13.562 1 83.06 269 PRO A O 1
ATOM 2175 N N . ALA A 1 270 ? 21.859 29.172 11.727 1 85.5 270 ALA A N 1
ATOM 2176 C CA . ALA A 1 270 ? 21.484 30.375 12.453 1 85.5 270 ALA A CA 1
ATOM 2177 C C . ALA A 1 270 ? 20.156 30.172 13.188 1 85.5 270 ALA A C 1
ATOM 2179 O O . ALA A 1 270 ? 19.844 30.922 14.117 1 85.5 270 ALA A O 1
ATOM 2180 N N . ASP A 1 271 ? 19.406 29.172 12.797 1 88.31 271 ASP A N 1
ATOM 2181 C CA . ASP A 1 271 ? 18.094 28.922 13.398 1 88.31 271 ASP A CA 1
ATOM 2182 C C . ASP A 1 271 ? 18.219 28.078 14.656 1 88.31 271 ASP A C 1
ATOM 2184 O O . ASP A 1 271 ? 17.219 27.766 15.312 1 88.31 271 ASP A O 1
ATOM 2188 N N . GLU A 1 272 ? 19.422 27.641 15.016 1 90.62 272 GLU A N 1
ATOM 2189 C CA . GLU A 1 272 ? 19.656 26.828 16.203 1 90.62 272 GLU A CA 1
ATOM 2190 C C . GLU A 1 272 ? 18.75 25.594 16.234 1 90.62 272 GLU A C 1
ATOM 2192 O O . GLU A 1 272 ? 18.094 25.312 17.234 1 90.62 272 GLU A O 1
ATOM 2197 N N . TYR A 1 273 ? 18.562 24.984 15.078 1 90.69 273 TYR A N 1
ATOM 2198 C CA . TYR A 1 273 ? 17.859 23.719 14.859 1 90.69 273 TYR A CA 1
ATOM 2199 C C . TYR A 1 273 ? 16.359 23.891 15.062 1 90.69 273 TYR A C 1
ATOM 2201 O O . TYR A 1 273 ? 15.633 22.906 15.195 1 90.69 273 TYR A O 1
ATOM 2209 N N . LYS A 1 274 ? 15.898 25.156 15.133 1 92.94 274 LYS A N 1
ATOM 2210 C CA . LYS A 1 274 ? 14.453 25.375 15.133 1 92.94 274 LYS A CA 1
ATOM 2211 C C . LYS A 1 274 ? 13.812 24.812 13.867 1 92.94 274 LYS A C 1
ATOM 2213 O O . LYS A 1 274 ? 14.336 25 12.766 1 92.94 274 LYS A O 1
ATOM 2218 N N . ILE A 1 275 ? 12.766 24.125 14.047 1 94.5 275 ILE A N 1
ATOM 2219 C CA . ILE A 1 275 ? 12.023 23.562 12.93 1 94.5 275 ILE A CA 1
ATOM 2220 C C . ILE A 1 275 ? 10.742 24.359 12.703 1 94.5 275 ILE A C 1
ATOM 2222 O O . ILE A 1 275 ? 9.898 24.453 13.594 1 94.5 275 ILE A O 1
ATOM 2226 N N . SER A 1 276 ? 10.625 25.016 11.602 1 95.88 276 SER A N 1
ATOM 2227 C CA . SER A 1 276 ? 9.414 25.719 11.203 1 95.88 276 SER A CA 1
ATOM 2228 C C . SER A 1 276 ? 8.773 25.078 9.977 1 95.88 276 SER A C 1
ATOM 2230 O O . SER A 1 276 ? 9.414 24.953 8.93 1 95.88 276 SER A O 1
ATOM 2232 N N . TYR A 1 277 ? 7.559 24.703 10.172 1 97.19 277 TYR A N 1
ATOM 2233 C CA . TYR A 1 277 ? 6.832 24.062 9.086 1 97.19 277 TYR A CA 1
ATOM 2234 C C . TYR A 1 277 ? 5.961 25.062 8.336 1 97.19 277 TYR A C 1
ATOM 2236 O O . TYR A 1 277 ? 5.34 25.938 8.953 1 97.19 277 TYR A O 1
ATOM 2244 N N . HIS A 1 278 ? 5.875 24.922 7.074 1 97.75 278 HIS A N 1
ATOM 2245 C CA . HIS A 1 278 ? 5.023 25.734 6.211 1 97.75 278 HIS A CA 1
ATOM 2246 C C . HIS A 1 278 ? 4.125 24.859 5.34 1 97.75 278 HIS A C 1
ATOM 2248 O O . HIS A 1 278 ? 4.617 24.016 4.586 1 97.75 278 HIS A O 1
ATOM 2254 N N . ALA A 1 279 ? 2.828 25.047 5.512 1 97.56 279 ALA A N 1
ATOM 2255 C CA . ALA A 1 279 ? 1.852 24.281 4.75 1 97.56 279 ALA A CA 1
ATOM 2256 C C . ALA A 1 279 ? 1.999 24.531 3.252 1 97.56 279 ALA A C 1
ATOM 2258 O O . ALA A 1 279 ? 2.562 25.547 2.84 1 97.56 279 ALA A O 1
ATOM 2259 N N . PRO A 1 280 ? 1.515 23.594 2.451 1 97.06 280 PRO A N 1
ATOM 2260 C CA . PRO A 1 280 ? 1.616 23.781 1.003 1 97.06 280 PRO A CA 1
ATOM 2261 C C . PRO A 1 280 ? 0.554 24.734 0.453 1 97.06 280 PRO A C 1
ATOM 2263 O O . PRO A 1 280 ? -0.274 24.328 -0.368 1 97.06 280 PRO A O 1
ATOM 2266 N N . GLN A 1 281 ? 0.61 26 0.792 1 97.19 281 GLN A N 1
ATOM 2267 C CA . GLN A 1 281 ? -0.292 27.016 0.257 1 97.19 281 GLN A CA 1
ATOM 2268 C C . GLN A 1 281 ? -0.192 27.094 -1.264 1 97.19 281 GLN A C 1
ATOM 2270 O O . GLN A 1 281 ? 0.899 26.984 -1.826 1 97.19 281 GLN A O 1
ATOM 2275 N N . PRO A 1 282 ? -1.293 27.188 -1.987 1 98.06 282 PRO A N 1
ATOM 2276 C CA . PRO A 1 282 ? -2.619 27.531 -1.46 1 98.06 282 PRO A CA 1
ATOM 2277 C C . PRO A 1 282 ? -3.477 26.281 -1.207 1 98.06 282 PRO A C 1
ATOM 2279 O O . PRO A 1 282 ? -4.656 26.406 -0.862 1 98.06 282 PRO A O 1
ATOM 2282 N N . ARG A 1 283 ? -2.934 25.094 -1.349 1 98.31 283 ARG A N 1
ATOM 2283 C CA . ARG A 1 283 ? -3.701 23.859 -1.21 1 98.31 283 ARG A CA 1
ATOM 2284 C C . ARG A 1 283 ? -4.105 23.625 0.241 1 98.31 283 ARG A C 1
ATOM 2286 O O . ARG A 1 283 ? -5.145 23.016 0.511 1 98.31 283 ARG A O 1
ATOM 2293 N N . ALA A 1 284 ? -3.275 24.062 1.119 1 98.56 284 ALA A N 1
ATOM 2294 C CA . ALA A 1 284 ? -3.539 24.016 2.555 1 98.56 284 ALA A CA 1
ATOM 2295 C C . ALA A 1 284 ? -2.92 25.203 3.268 1 98.56 284 ALA A C 1
ATOM 2297 O O . ALA A 1 284 ? -1.911 25.75 2.816 1 98.56 284 ALA A O 1
ATOM 2298 N N . VAL A 1 285 ? -3.541 25.578 4.328 1 98.56 285 VAL A N 1
ATOM 2299 C CA . VAL A 1 285 ? -3.082 26.703 5.129 1 98.56 285 VAL A CA 1
ATOM 2300 C C . VAL A 1 285 ? -3.053 26.328 6.605 1 98.56 285 VAL A C 1
ATOM 2302 O O . VAL A 1 285 ? -3.994 25.703 7.109 1 98.56 285 VAL A O 1
ATOM 2305 N N . ILE A 1 286 ? -1.969 26.656 7.246 1 98.06 286 ILE A N 1
ATOM 2306 C CA . ILE A 1 286 ? -1.872 26.531 8.695 1 98.06 286 ILE A CA 1
ATOM 2307 C C . ILE A 1 286 ? -1.912 27.922 9.336 1 98.06 286 ILE A C 1
ATOM 2309 O O . ILE A 1 286 ? -1.201 28.828 8.898 1 98.06 286 ILE A O 1
ATOM 2313 N N . GLU A 1 287 ? -2.742 28.062 10.258 1 98.38 287 GLU A N 1
ATOM 2314 C CA . GLU A 1 287 ? -2.77 29.234 11.133 1 98.38 287 GLU A CA 1
ATOM 2315 C C . GLU A 1 287 ? -2.545 28.844 12.586 1 98.38 287 GLU A C 1
ATOM 2317 O O . GLU A 1 287 ? -2.93 27.75 13.008 1 98.38 287 GLU A O 1
ATOM 2322 N N . VAL A 1 288 ? -1.884 29.656 13.289 1 98.75 288 VAL A N 1
ATOM 2323 C CA . VAL A 1 288 ? -1.786 29.516 14.742 1 98.75 288 VAL A CA 1
ATOM 2324 C C . VAL A 1 288 ? -2.699 30.531 15.422 1 98.75 288 VAL A C 1
ATOM 2326 O O . VAL A 1 288 ? -2.479 31.734 15.328 1 98.75 288 VAL A O 1
ATOM 2329 N N . VAL A 1 289 ? -3.676 30 16.156 1 98.5 289 VAL A N 1
ATOM 2330 C CA . VAL A 1 289 ? -4.746 30.875 16.609 1 98.5 289 VAL A CA 1
ATOM 2331 C C . VAL A 1 289 ? -4.828 30.859 18.141 1 98.5 289 VAL A C 1
ATOM 2333 O O . VAL A 1 289 ? -4.281 29.953 18.781 1 98.5 289 VAL A O 1
ATOM 2336 N N . ASP A 1 290 ? -5.492 31.797 18.594 1 98.12 290 ASP A N 1
ATOM 2337 C CA . ASP A 1 290 ? -5.68 31.953 20.031 1 98.12 290 ASP A CA 1
ATOM 2338 C C . ASP A 1 290 ? -6.488 30.797 20.609 1 98.12 290 ASP A C 1
ATOM 2340 O O . ASP A 1 290 ? -7.414 30.297 19.969 1 98.12 290 ASP A O 1
ATOM 2344 N N . PHE A 1 291 ? -6.23 30.438 21.859 1 96.75 291 PHE A N 1
ATOM 2345 C CA . PHE A 1 291 ? -6.863 29.266 22.469 1 96.75 291 PHE A CA 1
ATOM 2346 C C . PHE A 1 291 ? -8.32 29.562 22.812 1 96.75 291 PHE A C 1
ATOM 2348 O O . PHE A 1 291 ? -9.141 28.641 22.906 1 96.75 291 PHE A O 1
ATOM 2355 N N . ASP A 1 292 ? -8.672 30.844 23 1 95.19 292 ASP A N 1
ATOM 2356 C CA . ASP A 1 292 ? -10.023 31.219 23.422 1 95.19 292 ASP A CA 1
ATOM 2357 C C . ASP A 1 292 ? -10.836 31.734 22.234 1 95.19 292 ASP A C 1
ATOM 2359 O O . ASP A 1 292 ? -12.07 31.797 22.297 1 95.19 292 ASP A O 1
ATOM 2363 N N . ASP A 1 293 ? -10.148 32.219 21.25 1 96.06 293 ASP A N 1
ATOM 2364 C CA . ASP A 1 293 ? -10.781 32.75 20.047 1 96.06 293 ASP A CA 1
ATOM 2365 C C . ASP A 1 293 ? -10.062 32.25 18.797 1 96.06 293 ASP A C 1
ATOM 2367 O O . ASP A 1 293 ? -9.117 32.906 18.328 1 96.06 293 ASP A O 1
ATOM 2371 N N . TYR A 1 294 ? -10.586 31.266 18.156 1 95.31 294 TYR A N 1
ATOM 2372 C CA . TYR A 1 294 ? -9.906 30.578 17.062 1 95.31 294 TYR A CA 1
ATOM 2373 C C . TYR A 1 294 ? -9.922 31.438 15.805 1 95.31 294 TYR A C 1
ATOM 2375 O O . TYR A 1 294 ? -9.305 31.094 14.797 1 95.31 294 TYR A O 1
ATOM 2383 N N . ASN A 1 295 ? -10.57 32.562 15.789 1 95.31 295 ASN A N 1
ATOM 2384 C CA . ASN A 1 295 ? -10.562 33.469 14.641 1 95.31 295 ASN A CA 1
ATOM 2385 C C . ASN A 1 295 ? -9.469 34.531 14.758 1 95.31 295 ASN A C 1
ATOM 2387 O O . ASN A 1 295 ? -9.312 35.375 13.867 1 95.31 295 ASN A O 1
ATOM 2391 N N . LYS A 1 296 ? -8.766 34.406 15.805 1 97 296 LYS A N 1
ATOM 2392 C CA . LYS A 1 296 ? -7.715 35.406 16.062 1 97 296 LYS A CA 1
ATOM 2393 C C . LYS A 1 296 ? -6.336 34.75 16 1 97 296 LYS A C 1
ATOM 2395 O O . LYS A 1 296 ? -6.055 33.812 16.75 1 97 296 LYS A O 1
ATOM 2400 N N . LEU A 1 297 ? -5.504 35.25 15.148 1 98.19 297 LEU A N 1
ATOM 2401 C CA . LEU A 1 297 ? -4.113 34.812 15.102 1 98.19 297 LEU A CA 1
ATOM 2402 C C . LEU A 1 297 ? -3.361 35.281 16.359 1 98.19 297 LEU A C 1
ATOM 2404 O O . LEU A 1 297 ? -3.59 36.375 16.844 1 98.19 297 LEU A O 1
ATOM 2408 N N . VAL A 1 298 ? -2.512 34.438 16.797 1 98.69 298 VAL A N 1
ATOM 2409 C CA . VAL A 1 298 ? -1.606 34.906 17.844 1 98.69 298 VAL A CA 1
ATOM 2410 C C . VAL A 1 298 ? -0.463 35.719 17.219 1 98.69 298 VAL A C 1
ATOM 2412 O O . VAL A 1 298 ? -0.291 35.719 15.992 1 98.69 298 VAL A O 1
ATOM 2415 N N . GLY A 1 299 ? 0.269 36.469 18.062 1 98.5 299 GLY A N 1
ATOM 2416 C CA . GLY A 1 299 ? 1.441 37.156 17.562 1 98.5 299 GLY A CA 1
ATOM 2417 C C . GLY A 1 299 ? 2.555 36.219 17.125 1 98.5 299 GLY A C 1
ATOM 2418 O O . GLY A 1 299 ? 2.564 35.062 17.5 1 98.5 299 GLY A O 1
ATOM 2419 N N . TYR A 1 300 ? 3.432 36.719 16.234 1 98.25 300 TYR A N 1
ATOM 2420 C CA . TYR A 1 300 ? 4.598 35.938 15.859 1 98.25 300 TYR A CA 1
ATOM 2421 C C . TYR A 1 300 ? 5.391 35.531 17.094 1 98.25 300 TYR A C 1
ATOM 2423 O O . TYR A 1 300 ? 5.641 36.344 17.984 1 98.25 300 TYR A O 1
ATOM 2431 N N . GLY A 1 301 ? 5.754 34.25 17.109 1 97.62 301 GLY A N 1
ATOM 2432 C CA . GLY A 1 301 ? 6.508 33.719 18.234 1 97.62 301 GLY A CA 1
ATOM 2433 C C . GLY A 1 301 ? 5.625 33.281 19.391 1 97.62 301 GLY A C 1
ATOM 2434 O O . GLY A 1 301 ? 6.086 32.594 20.312 1 97.62 301 GLY A O 1
ATOM 2435 N N . GLU A 1 302 ? 4.391 33.594 19.344 1 98.5 302 GLU A N 1
ATOM 2436 C CA . GLU A 1 302 ? 3.475 33.25 20.422 1 98.5 302 GLU A CA 1
ATOM 2437 C C . GLU A 1 302 ? 2.846 31.875 20.188 1 98.5 302 GLU A C 1
ATOM 2439 O O . GLU A 1 302 ? 2.654 31.453 19.047 1 98.5 302 GLU A O 1
ATOM 2444 N N . THR A 1 303 ? 2.541 31.172 21.312 1 98.12 303 THR A N 1
ATOM 2445 C CA . THR A 1 303 ? 1.952 29.844 21.266 1 98.12 303 THR A CA 1
ATOM 2446 C C . THR A 1 303 ? 0.442 29.922 21.047 1 98.12 303 THR A C 1
ATOM 2448 O O . THR A 1 303 ? -0.226 30.766 21.656 1 98.12 303 THR A O 1
ATOM 2451 N N . GLY A 1 304 ? -0.073 29.094 20.203 1 98.5 304 GLY A N 1
ATOM 2452 C CA . GLY A 1 304 ? -1.501 28.953 19.969 1 98.5 304 GLY A CA 1
ATOM 2453 C C . GLY A 1 304 ? -1.877 27.578 19.438 1 98.5 304 GLY A C 1
ATOM 2454 O O . GLY A 1 304 ? -1.038 26.688 19.375 1 98.5 304 GLY A O 1
ATOM 2455 N N . ARG A 1 305 ? -3.143 27.422 19.156 1 97.88 305 ARG A N 1
ATOM 2456 C CA . ARG A 1 305 ? -3.646 26.188 18.562 1 97.88 305 ARG A CA 1
ATOM 2457 C C . ARG A 1 305 ? -3.465 26.172 17.047 1 97.88 305 ARG A C 1
ATOM 2459 O O . ARG A 1 305 ? -3.648 27.203 16.391 1 97.88 305 ARG A O 1
ATOM 2466 N N . VAL A 1 306 ? -3.092 25.062 16.562 1 97.44 306 VAL A N 1
ATOM 2467 C CA . VAL A 1 306 ? -2.91 24.953 15.117 1 97.44 306 VAL A CA 1
ATOM 2468 C C . VAL A 1 306 ? -4.266 24.75 14.438 1 97.44 306 VAL A C 1
ATOM 2470 O O . VAL A 1 306 ? -5.035 23.875 14.812 1 97.44 306 VAL A O 1
ATOM 2473 N N . LYS A 1 307 ? -4.598 25.625 13.531 1 98.12 307 LYS A N 1
ATOM 2474 C CA . LYS A 1 307 ? -5.809 25.547 12.719 1 98.12 307 LYS A CA 1
ATOM 2475 C C . LYS A 1 307 ? -5.473 25.234 11.266 1 98.12 307 LYS A C 1
ATOM 2477 O O . LYS A 1 307 ? -4.664 25.938 10.641 1 98.12 307 LYS A O 1
ATOM 2482 N N . LEU A 1 308 ? -6.086 24.188 10.742 1 97.94 308 LEU A N 1
ATOM 2483 C CA . LEU A 1 308 ? -5.797 23.719 9.391 1 97.94 308 LEU A CA 1
ATOM 2484 C C . LEU A 1 308 ? -6.965 24.031 8.453 1 97.94 308 LEU A C 1
ATOM 2486 O O . LEU A 1 308 ? -8.117 23.734 8.773 1 97.94 308 LEU A O 1
ATOM 2490 N N . THR A 1 309 ? -6.699 24.641 7.344 1 98.56 309 THR A N 1
ATOM 2491 C CA . THR A 1 309 ? -7.629 24.797 6.23 1 98.56 309 THR A CA 1
ATOM 2492 C C . THR A 1 309 ? -7.125 24.047 5 1 98.56 309 THR A C 1
ATOM 2494 O O . THR A 1 309 ? -5.969 24.203 4.598 1 98.56 309 THR A O 1
ATOM 2497 N N . THR A 1 310 ? -7.902 23.188 4.457 1 98.56 310 THR A N 1
ATOM 2498 C CA . THR A 1 310 ? -7.559 22.453 3.24 1 98.56 310 THR A CA 1
ATOM 2499 C C . THR A 1 310 ? -8.414 22.922 2.066 1 98.56 310 THR A C 1
ATOM 2501 O O . THR A 1 310 ? -9.641 23 2.172 1 98.56 310 THR A O 1
ATOM 2504 N N . LEU A 1 311 ? -7.746 23.281 1.005 1 98.75 311 LEU A N 1
ATOM 2505 C CA . LEU A 1 311 ? -8.398 23.859 -0.164 1 98.75 311 LEU A CA 1
ATOM 2506 C C . LEU A 1 311 ? -7.984 23.125 -1.437 1 98.75 311 LEU A C 1
ATOM 2508 O O . LEU A 1 311 ? -7.316 23.703 -2.299 1 98.75 311 LEU A O 1
ATOM 2512 N N . THR A 1 312 ? -8.414 21.906 -1.618 1 98.56 312 THR A N 1
ATOM 2513 C CA . THR A 1 312 ? -8.195 21.188 -2.861 1 98.56 312 THR A CA 1
ATOM 2514 C C . THR A 1 312 ? -9.523 20.859 -3.537 1 98.56 312 THR A C 1
ATOM 2516 O O . THR A 1 312 ? -10.586 20.953 -2.914 1 98.56 312 THR A O 1
ATOM 2519 N N . LYS A 1 313 ? -9.492 20.5 -4.738 1 98.31 313 LYS A N 1
ATOM 2520 C CA . LYS A 1 313 ? -10.703 20.141 -5.461 1 98.31 313 LYS A CA 1
ATOM 2521 C C . LYS A 1 313 ? -11.312 18.844 -4.91 1 98.31 313 LYS A C 1
ATOM 2523 O O . LYS A 1 313 ? -12.5 18.578 -5.117 1 98.31 313 LYS A O 1
ATOM 2528 N N . GLU A 1 314 ? -10.539 18.109 -4.172 1 97.88 314 GLU A N 1
ATOM 2529 C CA . GLU A 1 314 ? -11.016 16.844 -3.635 1 97.88 314 GLU A CA 1
ATOM 2530 C C . GLU A 1 314 ? -11.562 17 -2.221 1 97.88 314 GLU A C 1
ATOM 2532 O O . GLU A 1 314 ? -12.414 16.234 -1.783 1 97.88 314 GLU A O 1
ATOM 2537 N N . LEU A 1 315 ? -11.07 17.969 -1.508 1 98.06 315 LEU A N 1
ATOM 2538 C CA . LEU A 1 315 ? -11.422 18.125 -0.101 1 98.06 315 LEU A CA 1
ATOM 2539 C C . LEU A 1 315 ? -11.422 19.594 0.306 1 98.06 315 LEU A C 1
ATOM 2541 O O . LEU A 1 315 ? -10.438 20.297 0.098 1 98.06 315 LEU A O 1
ATOM 2545 N N . PHE A 1 316 ? -12.547 20 0.837 1 98.5 316 PHE A N 1
ATOM 2546 C CA . PHE A 1 316 ? -12.664 21.344 1.409 1 98.5 316 PHE A CA 1
ATOM 2547 C C . PHE A 1 316 ? -12.852 21.266 2.92 1 98.5 316 PHE A C 1
ATOM 2549 O O . PHE A 1 316 ? -13.828 20.688 3.402 1 98.5 316 PHE A O 1
ATOM 2556 N N . VAL A 1 317 ? -11.891 21.766 3.689 1 98 317 VAL A N 1
ATOM 2557 C CA . VAL A 1 317 ? -11.914 21.875 5.145 1 98 317 VAL A CA 1
ATOM 2558 C C . VAL A 1 317 ? -11.797 23.344 5.562 1 98 317 VAL A C 1
ATOM 2560 O O . VAL A 1 317 ? -10.695 23.891 5.602 1 98 317 VAL A O 1
ATOM 2563 N N . PRO A 1 318 ? -12.938 24.062 5.879 1 96.56 318 PRO A N 1
ATOM 2564 C CA . PRO A 1 318 ? -12.93 25.484 6.176 1 96.56 318 PRO A CA 1
ATOM 2565 C C . PRO A 1 318 ? -12.391 25.797 7.574 1 96.56 318 PRO A C 1
ATOM 2567 O O . PRO A 1 318 ? -13 26.578 8.312 1 96.56 318 PRO A O 1
ATOM 2570 N N . GLY A 1 319 ? -11.273 25.125 7.977 1 96.19 319 GLY A N 1
ATOM 2571 C CA . GLY A 1 319 ? -10.688 25.328 9.289 1 96.19 319 GLY A CA 1
ATOM 2572 C C . GLY A 1 319 ? -10.953 24.188 10.25 1 96.19 319 GLY A C 1
ATOM 2573 O O . GLY A 1 319 ? -12.094 23.984 10.688 1 96.19 319 GLY A O 1
ATOM 2574 N N . PHE A 1 320 ? -10.016 23.484 10.5 1 96.44 320 PHE A N 1
ATOM 2575 C CA . PHE A 1 320 ? -10.023 22.359 11.43 1 96.44 320 PHE A CA 1
ATOM 2576 C C . PHE A 1 320 ? -9.023 22.594 12.555 1 96.44 320 PHE A C 1
ATOM 2578 O O . PHE A 1 320 ? -7.844 22.844 12.312 1 96.44 320 PHE A O 1
ATOM 2585 N N . MET A 1 321 ? -9.586 22.516 13.852 1 95.12 321 MET A N 1
ATOM 2586 C CA . MET A 1 321 ? -8.68 22.656 14.992 1 95.12 321 MET A CA 1
ATOM 2587 C C . MET A 1 321 ? -7.895 21.375 15.211 1 95.12 321 MET A C 1
ATOM 2589 O O . MET A 1 321 ? -8.438 20.375 15.703 1 95.12 321 MET A O 1
ATOM 2593 N N . GLU A 1 322 ? -6.613 21.469 14.789 1 93.25 322 GLU A N 1
ATOM 2594 C CA . GLU A 1 322 ? -5.727 20.328 14.961 1 93.25 322 GLU A CA 1
ATOM 2595 C C . GLU A 1 322 ? -5.559 19.969 16.438 1 93.25 322 GLU A C 1
ATOM 2597 O O . GLU A 1 322 ? -5.914 20.766 17.312 1 93.25 322 GLU A O 1
ATOM 2602 N N . ARG A 1 323 ? -5.145 18.844 16.656 1 89.06 323 ARG A N 1
ATOM 2603 C CA . ARG A 1 323 ? -4.859 18.391 18.016 1 89.06 323 ARG A CA 1
ATOM 2604 C C . ARG A 1 323 ? -3.471 18.828 18.469 1 89.06 323 ARG A C 1
ATOM 2606 O O . ARG A 1 323 ? -2.91 18.281 19.406 1 89.06 323 ARG A O 1
ATOM 2613 N N . ASP A 1 324 ? -2.973 19.812 17.797 1 93.94 324 ASP A N 1
ATOM 2614 C CA . ASP A 1 324 ? -1.626 20.312 18.062 1 93.94 324 ASP A CA 1
ATOM 2615 C C . ASP A 1 324 ? -1.65 21.812 18.391 1 93.94 324 ASP A C 1
ATOM 2617 O O . ASP A 1 324 ? -2.594 22.516 18.016 1 93.94 324 ASP A O 1
ATOM 2621 N N . GLU A 1 325 ? -0.677 22.188 19.156 1 96.5 325 GLU A N 1
ATOM 2622 C CA . GLU A 1 325 ? -0.355 23.594 19.328 1 96.5 325 GLU A CA 1
ATOM 2623 C C . GLU A 1 325 ? 1.089 23.891 18.938 1 96.5 325 GLU A C 1
ATOM 2625 O O . GLU A 1 325 ? 1.869 22.969 18.688 1 96.5 325 GLU A O 1
ATOM 2630 N N . GLY A 1 326 ? 1.452 25.094 18.734 1 96.88 326 GLY A N 1
ATOM 2631 C CA . GLY A 1 326 ? 2.777 25.547 18.344 1 96.88 326 GLY A CA 1
ATOM 2632 C C . GLY A 1 326 ? 2.922 27.047 18.328 1 96.88 326 GLY A C 1
ATOM 2633 O O . GLY A 1 326 ? 2.061 27.766 18.828 1 96.88 326 GLY A O 1
ATOM 2634 N N . GLU A 1 327 ? 4.047 27.531 17.844 1 98.19 327 GLU A N 1
ATOM 2635 C CA . GLU A 1 327 ? 4.324 28.969 17.766 1 98.19 327 GLU A CA 1
ATOM 2636 C C . GLU A 1 327 ? 4.195 29.469 16.328 1 98.19 327 GLU A C 1
ATOM 2638 O O . GLU A 1 327 ? 4.656 28.812 15.398 1 98.19 327 GLU A O 1
ATOM 2643 N N . ARG A 1 328 ? 3.521 30.656 16.234 1 98.69 328 ARG A N 1
ATOM 2644 C CA . ARG A 1 328 ? 3.381 31.266 14.914 1 98.69 328 ARG A CA 1
ATOM 2645 C C . ARG A 1 328 ? 4.727 31.766 14.391 1 98.69 328 ARG A C 1
ATOM 2647 O O . ARG A 1 328 ? 5.445 32.469 15.094 1 98.69 328 ARG A O 1
ATOM 2654 N N . GLU A 1 329 ? 5.082 31.406 13.18 1 97.56 329 GLU A N 1
ATOM 2655 C CA . GLU A 1 329 ? 6.363 31.781 12.594 1 97.56 329 GLU A CA 1
ATOM 2656 C C . GLU A 1 329 ? 6.168 32.688 11.375 1 97.56 329 GLU A C 1
ATOM 2658 O O . GLU A 1 329 ? 5.203 32.531 10.625 1 97.56 329 GLU A O 1
ATOM 2663 N N . LYS A 1 330 ? 7.074 33.562 11.141 1 96.5 330 LYS A N 1
ATOM 2664 C CA . LYS A 1 330 ? 7.055 34.469 10.008 1 96.5 330 LYS A CA 1
ATOM 2665 C C . LYS A 1 330 ? 7.324 33.75 8.695 1 96.5 330 LYS A C 1
ATOM 2667 O O . LYS A 1 330 ? 7.941 32.688 8.688 1 96.5 330 LYS A O 1
ATOM 2672 N N . PRO A 1 331 ? 6.758 34.344 7.613 1 96.69 331 PRO A N 1
ATOM 2673 C CA . PRO A 1 331 ? 7.172 33.844 6.305 1 96.69 331 PRO A CA 1
ATOM 2674 C C . PRO A 1 331 ? 8.688 33.844 6.125 1 96.69 331 PRO A C 1
ATOM 2676 O O . PRO A 1 331 ? 9.398 34.5 6.891 1 96.69 331 PRO A O 1
ATOM 2679 N N . CYS A 1 332 ? 9.172 33.031 5.289 1 92.88 332 CYS A N 1
ATOM 2680 C CA . CYS A 1 332 ? 10.57 33.031 4.895 1 92.88 332 CYS A CA 1
ATOM 2681 C C . CYS A 1 332 ? 10.711 33.062 3.377 1 92.88 332 CYS A C 1
ATOM 2683 O O . CYS A 1 332 ? 9.711 33.156 2.66 1 92.88 332 CYS A O 1
ATOM 2685 N N . GLU A 1 333 ? 11.914 33.094 2.885 1 90.94 333 GLU A N 1
ATOM 2686 C CA . GLU A 1 333 ? 12.172 33.25 1.456 1 90.94 333 GLU A CA 1
ATOM 2687 C C . GLU A 1 333 ? 11.508 32.156 0.648 1 90.94 333 GLU A C 1
ATOM 2689 O O . GLU A 1 333 ? 10.883 32.406 -0.382 1 90.94 333 GLU A O 1
ATOM 2694 N N . ALA A 1 334 ? 11.57 30.969 1.12 1 91.69 334 ALA A N 1
ATOM 2695 C CA . ALA A 1 334 ? 11.047 29.812 0.399 1 91.69 334 ALA A CA 1
ATOM 2696 C C . ALA A 1 334 ? 9.523 29.75 0.488 1 91.69 334 ALA A C 1
ATOM 2698 O O . ALA A 1 334 ? 8.859 29.234 -0.412 1 91.69 334 ALA A O 1
ATOM 2699 N N . TYR A 1 335 ? 8.992 30.344 1.562 1 95.94 335 TYR A N 1
ATOM 2700 C CA . TYR A 1 335 ? 7.562 30.281 1.846 1 95.94 335 TYR A CA 1
ATOM 2701 C C . TYR A 1 335 ? 7.031 31.625 2.303 1 95.94 335 TYR A C 1
ATOM 2703 O O . TYR A 1 335 ? 7.055 31.953 3.494 1 95.94 335 TYR A O 1
ATOM 2711 N N . PRO A 1 336 ? 6.445 32.344 1.364 1 97.25 336 PRO A N 1
ATOM 2712 C CA . PRO A 1 336 ? 6 33.719 1.707 1 97.25 336 PRO A CA 1
ATOM 2713 C C . PRO A 1 336 ? 4.676 33.719 2.463 1 97.25 336 PRO A C 1
ATOM 2715 O O . PRO A 1 336 ? 3.816 34.562 2.201 1 97.25 336 PRO A O 1
ATOM 2718 N N . TRP A 1 337 ? 4.406 32.781 3.312 1 97.62 337 TRP A N 1
ATOM 2719 C CA . TRP A 1 337 ? 3.256 32.719 4.207 1 97.62 337 TRP A CA 1
ATOM 2720 C C . TRP A 1 337 ? 3.66 32.188 5.574 1 97.62 337 TRP A C 1
ATOM 2722 O O . TRP A 1 337 ? 4.77 31.656 5.738 1 97.62 337 TRP A O 1
ATOM 2732 N N . ASP A 1 338 ? 2.797 32.281 6.57 1 97.44 338 ASP A N 1
ATOM 2733 C CA . ASP A 1 338 ? 3.096 31.922 7.957 1 97.44 338 ASP A CA 1
ATOM 2734 C C . ASP A 1 338 ? 3.42 30.438 8.094 1 97.44 338 ASP A C 1
ATOM 2736 O O . ASP A 1 338 ? 2.924 29.609 7.324 1 97.44 338 ASP A O 1
ATOM 2740 N N . GLY A 1 339 ? 4.297 30.172 9.039 1 97.56 339 GLY A N 1
ATOM 2741 C CA . GLY A 1 339 ? 4.574 28.812 9.445 1 97.56 339 GLY A CA 1
ATOM 2742 C C . GLY A 1 339 ? 4.258 28.531 10.906 1 97.56 339 GLY A C 1
ATOM 2743 O O . GLY A 1 339 ? 3.66 29.375 11.578 1 97.56 339 GLY A O 1
ATOM 2744 N N . VAL A 1 340 ? 4.562 27.359 11.32 1 97.69 340 VAL A N 1
ATOM 2745 C CA . VAL A 1 340 ? 4.375 26.969 12.711 1 97.69 340 VAL A CA 1
ATOM 2746 C C . VAL A 1 340 ? 5.602 26.203 13.203 1 97.69 340 VAL A C 1
ATOM 2748 O O . VAL A 1 340 ? 6.184 25.406 12.461 1 97.69 340 VAL A O 1
ATOM 2751 N N . SER A 1 341 ? 6.07 26.469 14.344 1 96.31 341 SER A N 1
ATOM 2752 C CA . SER A 1 341 ? 7.172 25.75 14.977 1 96.31 341 SER A CA 1
ATOM 2753 C C . SER A 1 341 ? 6.758 25.172 16.328 1 96.31 341 SER A C 1
ATOM 2755 O O . SER A 1 341 ? 5.645 25.422 16.797 1 96.31 341 SER A O 1
ATOM 2757 N N . GLY A 1 342 ? 7.613 24.344 16.828 1 94.12 342 GLY A N 1
ATOM 2758 C CA . GLY A 1 342 ? 7.367 23.797 18.156 1 94.12 342 GLY A CA 1
ATOM 2759 C C . GLY A 1 342 ? 6.09 22.984 18.234 1 94.12 342 GLY A C 1
ATOM 2760 O O . GLY A 1 342 ? 5.363 23.047 19.234 1 94.12 342 GLY A O 1
ATOM 2761 N N . VAL A 1 343 ? 5.746 22.344 17.203 1 94.75 343 VAL A N 1
ATOM 2762 C CA . VAL A 1 343 ? 4.488 21.609 17.141 1 94.75 343 VAL A CA 1
ATOM 2763 C C . VAL A 1 343 ? 4.496 20.484 18.172 1 94.75 343 VAL A C 1
ATOM 2765 O O . VAL A 1 343 ? 5.445 19.703 18.234 1 94.75 343 VAL A O 1
ATOM 2768 N N . ARG A 1 344 ? 3.49 20.422 18.969 1 92.25 344 ARG A N 1
ATOM 2769 C CA . ARG A 1 344 ? 3.295 19.422 20.016 1 92.25 344 ARG A CA 1
ATOM 2770 C C . ARG A 1 344 ? 1.812 19.203 20.297 1 92.25 344 ARG A C 1
ATOM 2772 O O . ARG A 1 344 ? 0.97 20 19.859 1 92.25 344 ARG A O 1
ATOM 2779 N N . PRO A 1 345 ? 1.486 18.141 20.969 1 90.5 345 PRO A N 1
ATOM 2780 C CA . PRO A 1 345 ? 0.071 17.922 21.281 1 90.5 345 PRO A CA 1
ATOM 2781 C C . PRO A 1 345 ? -0.562 19.094 22.031 1 90.5 345 PRO A C 1
ATOM 2783 O O . PRO A 1 345 ? 0.069 19.672 22.922 1 90.5 345 PRO A O 1
ATOM 2786 N N . TYR A 1 346 ? -1.802 19.422 21.625 1 92.44 346 TYR A N 1
ATOM 2787 C CA . TYR A 1 346 ? -2.588 20.438 22.312 1 92.44 346 TYR A CA 1
ATOM 2788 C C . TYR A 1 346 ? -2.732 20.094 23.797 1 92.44 346 TYR A C 1
ATOM 2790 O O . TYR A 1 346 ? -3.156 19 24.141 1 92.44 346 TYR A O 1
ATOM 2798 N N . HIS A 1 347 ? -2.41 20.891 24.656 1 89.25 347 HIS A N 1
ATOM 2799 C CA . HIS A 1 347 ? -2.254 20.641 26.078 1 89.25 347 HIS A CA 1
ATOM 2800 C C . HIS A 1 347 ? -3.568 20.172 26.703 1 89.25 347 HIS A C 1
ATOM 2802 O O . HIS A 1 347 ? -3.568 19.5 27.734 1 89.25 347 HIS A O 1
ATOM 2808 N N . GLU A 1 348 ? -4.707 20.547 26.125 1 82.56 348 GLU A N 1
ATOM 2809 C CA . GLU A 1 348 ? -5.988 20.125 26.672 1 82.56 348 GLU A CA 1
ATOM 2810 C C . GLU A 1 348 ? -6.242 18.641 26.406 1 82.56 348 GLU A C 1
ATOM 2812 O O . GLU A 1 348 ? -6.961 17.984 27.156 1 82.56 348 GLU A O 1
ATOM 2817 N N . PHE A 1 349 ? -5.688 18.109 25.312 1 75.56 349 PHE A N 1
ATOM 2818 C CA . PHE A 1 349 ? -5.895 16.719 24.938 1 75.56 349 PHE A CA 1
ATOM 2819 C C . PHE A 1 349 ? -4.746 15.844 25.438 1 75.56 349 PHE A C 1
ATOM 2821 O O . PHE A 1 349 ? -4.844 14.617 25.438 1 75.56 349 PHE A O 1
ATOM 2828 N N . ALA A 1 350 ? -3.625 16.438 25.688 1 64.25 350 ALA A N 1
ATOM 2829 C CA . ALA A 1 350 ? -2.355 15.742 25.906 1 64.25 350 ALA A CA 1
ATOM 2830 C C . ALA A 1 350 ? -2.494 14.656 26.969 1 64.25 350 ALA A C 1
ATOM 2832 O O . ALA A 1 350 ? -1.854 13.609 26.891 1 64.25 350 ALA A O 1
ATOM 2833 N N . THR A 1 351 ? -3.336 14.812 27.922 1 55.88 351 THR A N 1
ATOM 2834 C CA . THR A 1 351 ? -3.393 13.812 28.984 1 55.88 351 THR A CA 1
ATOM 2835 C C . THR A 1 351 ? -4.02 12.523 28.469 1 55.88 351 THR A C 1
ATOM 2837 O O . THR A 1 351 ? -3.752 11.438 29 1 55.88 351 THR A O 1
ATOM 2840 N N . THR A 1 352 ? -4.707 12.539 27.312 1 55.09 352 THR A N 1
ATOM 2841 C CA . THR A 1 352 ? -5.461 11.359 26.906 1 55.09 352 THR A CA 1
ATOM 2842 C C . THR A 1 352 ? -4.906 10.789 25.609 1 55.09 352 THR A C 1
ATOM 2844 O O . THR A 1 352 ? -5.328 9.719 25.156 1 55.09 352 THR A O 1
ATOM 2847 N N . THR A 1 353 ? -3.891 11.438 25.078 1 57 353 THR A N 1
ATOM 2848 C CA . THR A 1 353 ? -3.504 11.008 23.734 1 57 353 THR A CA 1
ATOM 2849 C C . THR A 1 353 ? -2.291 10.086 23.797 1 57 353 THR A C 1
ATOM 2851 O O . THR A 1 353 ? -1.277 10.422 24.406 1 57 353 THR A O 1
ATOM 2854 N N . THR A 1 354 ? -2.654 8.797 23.5 1 51.69 354 THR A N 1
ATOM 2855 C CA . THR A 1 354 ? -1.506 7.914 23.328 1 51.69 354 THR A CA 1
ATOM 2856 C C . THR A 1 354 ? -0.809 8.188 22 1 51.69 354 THR A C 1
ATOM 2858 O O . THR A 1 354 ? -1.428 8.094 20.938 1 51.69 354 THR A O 1
ATOM 2861 N N . VAL A 1 355 ? 0.354 8.961 22.047 1 51.75 355 VAL A N 1
ATOM 2862 C CA . VAL A 1 355 ? 1.141 9.266 20.859 1 51.75 355 VAL A CA 1
ATOM 2863 C C . VAL A 1 355 ? 1.683 7.969 20.25 1 51.75 355 VAL A C 1
ATOM 2865 O O . VAL A 1 355 ? 2.287 7.156 20.953 1 51.75 355 VAL A O 1
ATOM 2868 N N . GLY A 1 356 ? 1.188 7.566 19.125 1 51.84 356 GLY A N 1
ATOM 2869 C CA . GLY A 1 356 ? 1.57 6.367 18.406 1 51.84 356 GLY A CA 1
ATOM 2870 C C . GLY A 1 356 ? 3.062 6.277 18.141 1 51.84 356 GLY A C 1
ATOM 2871 O O . GLY A 1 356 ? 3.787 7.258 18.312 1 51.84 356 GLY A O 1
ATOM 2872 N N . VAL A 1 357 ? 3.771 5.059 18.406 1 45.44 357 VAL A N 1
ATOM 2873 C CA . VAL A 1 357 ? 5.164 4.625 18.438 1 45.44 357 VAL A CA 1
ATOM 2874 C C . VAL A 1 357 ? 5.781 4.793 17.047 1 45.44 357 VAL A C 1
ATOM 2876 O O . VAL A 1 357 ? 6.957 4.477 16.844 1 45.44 357 VAL A O 1
ATOM 2879 N N . TYR A 1 358 ? 5.043 5.234 16.125 1 44.78 358 TYR A N 1
ATOM 2880 C CA . TYR A 1 358 ? 5.883 5.379 14.938 1 44.78 358 TYR A CA 1
ATOM 2881 C C . TYR A 1 358 ? 6.105 6.848 14.602 1 44.78 358 TYR A C 1
ATOM 2883 O O . TYR A 1 358 ? 5.238 7.688 14.859 1 44.78 358 TYR A O 1
ATOM 2891 N N . MET B 1 1 ? -12.352 -20.203 -27.922 1 91.25 1 MET B N 1
ATOM 2892 C CA . MET B 1 1 ? -10.992 -20.594 -28.266 1 91.25 1 MET B CA 1
ATOM 2893 C C . MET B 1 1 ? -10.773 -22.078 -28 1 91.25 1 MET B C 1
ATOM 2895 O O . MET B 1 1 ? -11.148 -22.594 -26.953 1 91.25 1 MET B O 1
ATOM 2899 N N . THR B 1 2 ? -10.281 -22.859 -28.969 1 95.5 2 THR B N 1
ATOM 2900 C CA . THR B 1 2 ? -10 -24.281 -28.828 1 95.5 2 THR B CA 1
ATOM 2901 C C . THR B 1 2 ? -8.641 -24.5 -28.172 1 95.5 2 THR B C 1
ATOM 2903 O O . THR B 1 2 ? -7.848 -23.562 -28.062 1 95.5 2 THR B O 1
ATOM 2906 N N . GLU B 1 3 ? -8.438 -25.688 -27.688 1 96.56 3 GLU B N 1
ATOM 2907 C CA . GLU B 1 3 ? -7.133 -26.047 -27.125 1 96.56 3 GLU B CA 1
ATOM 2908 C C . GLU B 1 3 ? -6.02 -25.812 -28.141 1 96.56 3 GLU B C 1
ATOM 2910 O O . GLU B 1 3 ? -4.945 -25.328 -27.797 1 96.56 3 GLU B O 1
ATOM 2915 N N . ALA B 1 4 ? -6.281 -26.234 -29.406 1 96.88 4 ALA B N 1
ATOM 2916 C CA . ALA B 1 4 ? -5.301 -26.078 -30.469 1 96.88 4 ALA B CA 1
ATOM 2917 C C . ALA B 1 4 ? -4.984 -24.594 -30.703 1 96.88 4 ALA B C 1
ATOM 2919 O O . ALA B 1 4 ? -3.826 -24.219 -30.891 1 96.88 4 ALA B O 1
ATOM 2920 N N . GLU B 1 5 ? -6.02 -23.812 -30.703 1 97.31 5 GLU B N 1
ATOM 2921 C CA . GLU B 1 5 ? -5.844 -22.375 -30.875 1 97.31 5 GLU B CA 1
ATOM 2922 C C . GLU B 1 5 ? -5.055 -21.766 -29.719 1 97.31 5 GLU B C 1
ATOM 2924 O O . GLU B 1 5 ? -4.207 -20.891 -29.922 1 97.31 5 GLU B O 1
ATOM 2929 N N . ALA B 1 6 ? -5.406 -22.172 -28.5 1 97.69 6 ALA B N 1
ATOM 2930 C CA . ALA B 1 6 ? -4.688 -21.703 -27.312 1 97.69 6 ALA B CA 1
ATOM 2931 C C . ALA B 1 6 ? -3.203 -22.047 -27.391 1 97.69 6 ALA B C 1
ATOM 2933 O O . ALA B 1 6 ? -2.352 -21.234 -27.031 1 97.69 6 ALA B O 1
ATOM 2934 N N . ARG B 1 7 ? -2.908 -23.234 -27.875 1 97.75 7 ARG B N 1
ATOM 2935 C CA . ARG B 1 7 ? -1.523 -23.672 -28.016 1 97.75 7 ARG B CA 1
ATOM 2936 C C . ARG B 1 7 ? -0.799 -22.828 -29.078 1 97.75 7 ARG B C 1
ATOM 2938 O O . ARG B 1 7 ? 0.353 -22.438 -28.875 1 97.75 7 ARG B O 1
ATOM 2945 N N . GLU B 1 8 ? -1.42 -22.594 -30.156 1 98.31 8 GLU B N 1
ATOM 2946 C CA . GLU B 1 8 ? -0.839 -21.75 -31.188 1 98.31 8 GLU B CA 1
ATOM 2947 C C . GLU B 1 8 ? -0.552 -20.344 -30.672 1 98.31 8 GLU B C 1
ATOM 2949 O O . GLU B 1 8 ? 0.502 -19.766 -30.953 1 98.31 8 GLU B O 1
ATOM 2954 N N . GLN B 1 9 ? -1.531 -19.844 -29.953 1 98.38 9 GLN B N 1
ATOM 2955 C CA . GLN B 1 9 ? -1.351 -18.516 -29.359 1 98.38 9 GLN B CA 1
ATOM 2956 C C . GLN B 1 9 ? -0.179 -18.516 -28.375 1 98.38 9 GLN B C 1
ATOM 2958 O O . GLN B 1 9 ? 0.603 -17.562 -28.344 1 98.38 9 GLN B O 1
ATOM 2963 N N . LEU B 1 10 ? -0.118 -19.531 -27.562 1 98.75 10 LEU B N 1
ATOM 2964 C CA . LEU B 1 10 ? 0.972 -19.656 -26.594 1 98.75 10 LEU B CA 1
ATOM 2965 C C . LEU B 1 10 ? 2.322 -19.688 -27.312 1 98.75 10 LEU B C 1
ATOM 2967 O O . LEU B 1 10 ? 3.26 -19 -26.906 1 98.75 10 LEU B O 1
ATOM 2971 N N . ASP B 1 11 ? 2.441 -20.484 -28.375 1 98.81 11 ASP B N 1
ATOM 2972 C CA . ASP B 1 11 ? 3.688 -20.609 -29.125 1 98.81 11 ASP B CA 1
ATOM 2973 C C . ASP B 1 11 ? 4.094 -19.266 -29.734 1 98.81 11 ASP B C 1
ATOM 2975 O O . ASP B 1 11 ? 5.258 -18.875 -29.672 1 98.81 11 ASP B O 1
ATOM 2979 N N . ALA B 1 12 ? 3.115 -18.594 -30.312 1 98.75 12 ALA B N 1
ATOM 2980 C CA . ALA B 1 12 ? 3.389 -17.266 -30.875 1 98.75 12 ALA B CA 1
ATOM 2981 C C . ALA B 1 12 ? 3.846 -16.297 -29.781 1 98.75 12 ALA B C 1
ATOM 2983 O O . ALA B 1 12 ? 4.762 -15.508 -29.984 1 98.75 12 ALA B O 1
ATOM 2984 N N . HIS B 1 13 ? 3.166 -16.391 -28.656 1 98.81 13 HIS B N 1
ATOM 2985 C CA . HIS B 1 13 ? 3.506 -15.547 -27.516 1 98.81 13 HIS B CA 1
ATOM 2986 C C . HIS B 1 13 ? 4.93 -15.812 -27.031 1 98.81 13 HIS B C 1
ATOM 2988 O O . HIS B 1 13 ? 5.672 -14.875 -26.719 1 98.81 13 HIS B O 1
ATOM 2994 N N . VAL B 1 14 ? 5.309 -17.062 -26.969 1 98.81 14 VAL B N 1
ATOM 2995 C CA . VAL B 1 14 ? 6.66 -17.453 -26.562 1 98.81 14 VAL B CA 1
ATOM 2996 C C . VAL B 1 14 ? 7.68 -16.781 -27.469 1 98.81 14 VAL B C 1
ATOM 2998 O O . VAL B 1 14 ? 8.656 -16.188 -27 1 98.81 14 VAL B O 1
ATOM 3001 N N . CYS B 1 15 ? 7.465 -16.812 -28.734 1 98.75 15 CYS B N 1
ATOM 3002 C CA . CYS B 1 15 ? 8.375 -16.203 -29.703 1 98.75 15 CYS B CA 1
ATOM 3003 C C . CYS B 1 15 ? 8.508 -14.703 -29.453 1 98.75 15 CYS B C 1
ATOM 3005 O O . CYS B 1 15 ? 9.609 -14.156 -29.484 1 98.75 15 CYS B O 1
ATOM 3007 N N . GLU B 1 16 ? 7.395 -14.078 -29.219 1 98.69 16 GLU B N 1
ATOM 3008 C CA . GLU B 1 16 ? 7.402 -12.648 -28.922 1 98.69 16 GLU B CA 1
ATOM 3009 C C . GLU B 1 16 ? 8.211 -12.344 -27.672 1 98.69 16 GLU B C 1
ATOM 3011 O O . GLU B 1 16 ? 8.969 -11.375 -27.641 1 98.69 16 GLU B O 1
ATOM 3016 N N . ILE B 1 17 ? 8.039 -13.125 -26.672 1 98.75 17 ILE B N 1
ATOM 3017 C CA . ILE B 1 17 ? 8.703 -12.914 -25.391 1 98.75 17 ILE B CA 1
ATOM 3018 C C . ILE B 1 17 ? 10.203 -13.141 -25.547 1 98.75 17 ILE B C 1
ATOM 3020 O O . ILE B 1 17 ? 11.016 -12.414 -24.969 1 98.75 17 ILE B O 1
ATOM 3024 N N . MET B 1 18 ? 10.578 -14.148 -26.359 1 98.81 18 MET B N 1
ATOM 3025 C CA . MET B 1 18 ? 12 -14.367 -26.625 1 98.81 18 MET B CA 1
ATOM 3026 C C . MET B 1 18 ? 12.617 -13.156 -27.312 1 98.81 18 MET B C 1
ATOM 3028 O O . MET B 1 18 ? 13.688 -12.695 -26.922 1 98.81 18 MET B O 1
ATOM 3032 N N . GLU B 1 19 ? 11.891 -12.672 -28.266 1 98.62 19 GLU B N 1
ATOM 3033 C CA . GLU B 1 19 ? 12.375 -11.5 -28.984 1 98.62 19 GLU B CA 1
ATOM 3034 C C . GLU B 1 19 ? 12.516 -10.297 -28.047 1 98.62 19 GLU B C 1
ATOM 3036 O O . GLU B 1 19 ? 13.414 -9.477 -28.219 1 98.62 19 GLU B O 1
ATOM 3041 N N . TRP B 1 20 ? 11.688 -10.234 -27.125 1 98.56 20 TRP B N 1
ATOM 3042 C CA . TRP B 1 20 ? 11.641 -9.094 -26.219 1 98.56 20 TRP B CA 1
ATOM 3043 C C . TRP B 1 20 ? 12.758 -9.172 -25.172 1 98.56 20 TRP B C 1
ATOM 3045 O O . TRP B 1 20 ? 13.547 -8.227 -25.031 1 98.56 20 TRP B O 1
ATOM 3055 N N . HIS B 1 21 ? 12.945 -10.266 -24.469 1 98.62 21 HIS B N 1
ATOM 3056 C CA . HIS B 1 21 ? 13.82 -10.375 -23.312 1 98.62 21 HIS B CA 1
ATOM 3057 C C . HIS B 1 21 ? 15.273 -10.555 -23.734 1 98.62 21 HIS B C 1
ATOM 3059 O O . HIS B 1 21 ? 16.203 -10.258 -22.969 1 98.62 21 HIS B O 1
ATOM 3065 N N . PHE B 1 22 ? 15.469 -11 -24.922 1 98.75 22 PHE B N 1
ATOM 3066 C CA . PHE B 1 22 ? 16.844 -11.273 -25.359 1 98.75 22 PHE B CA 1
ATOM 3067 C C . PHE B 1 22 ? 17.25 -10.312 -26.469 1 98.75 22 PHE B C 1
ATOM 3069 O O . PHE B 1 22 ? 18.281 -10.516 -27.109 1 98.75 22 PHE B O 1
ATOM 3076 N N . ASN B 1 23 ? 16.438 -9.32 -26.75 1 98.56 23 ASN B N 1
ATOM 3077 C CA . ASN B 1 23 ? 16.812 -8.18 -27.578 1 98.56 23 ASN B CA 1
ATOM 3078 C C . ASN B 1 23 ? 17.641 -7.16 -26.781 1 98.56 23 ASN B C 1
ATOM 3080 O O . ASN B 1 23 ? 17.219 -6.699 -25.719 1 98.56 23 ASN B O 1
ATOM 3084 N N . PRO B 1 24 ? 18.859 -6.832 -27.266 1 97.62 24 PRO B N 1
ATOM 3085 C CA . PRO B 1 24 ? 19.703 -5.879 -26.547 1 97.62 24 PRO B CA 1
ATOM 3086 C C . PRO B 1 24 ? 19 -4.547 -26.281 1 97.62 24 PRO B C 1
ATOM 3088 O O . PRO B 1 24 ? 19.359 -3.838 -25.344 1 97.62 24 PRO B O 1
ATOM 3091 N N . GLU B 1 25 ? 17.938 -4.25 -27 1 98 25 GLU B N 1
ATOM 3092 C CA . GLU B 1 25 ? 17.25 -2.965 -26.875 1 98 25 GLU B CA 1
ATOM 3093 C C . GLU B 1 25 ? 16.125 -3.041 -25.844 1 98 25 GLU B C 1
ATOM 3095 O O . GLU B 1 25 ? 15.742 -2.027 -25.266 1 98 25 GLU B O 1
ATOM 3100 N N . THR B 1 26 ? 15.586 -4.199 -25.578 1 98.69 26 THR B N 1
ATOM 3101 C CA . THR B 1 26 ? 14.391 -4.266 -24.75 1 98.69 26 THR B CA 1
ATOM 3102 C C . THR B 1 26 ? 14.625 -5.184 -23.547 1 98.69 26 THR B C 1
ATOM 3104 O O . THR B 1 26 ? 13.914 -5.094 -22.547 1 98.69 26 THR B O 1
ATOM 3107 N N . GLY B 1 27 ? 15.586 -6.051 -23.625 1 98.44 27 GLY B N 1
ATOM 3108 C CA . GLY B 1 27 ? 15.734 -7.105 -22.625 1 98.44 27 GLY B CA 1
ATOM 3109 C C . GLY B 1 27 ? 16.25 -6.598 -21.297 1 98.44 27 GLY B C 1
ATOM 3110 O O . GLY B 1 27 ? 16.75 -5.473 -21.203 1 98.44 27 GLY B O 1
ATOM 3111 N N . SER B 1 28 ? 16.047 -7.395 -20.234 1 97.88 28 SER B N 1
ATOM 3112 C CA . SER B 1 28 ? 16.609 -7.059 -18.938 1 97.88 28 SER B CA 1
ATOM 3113 C C . SER B 1 28 ? 18.109 -7.336 -18.891 1 97.88 28 SER B C 1
ATOM 3115 O O . SER B 1 28 ? 18.594 -8.25 -19.547 1 97.88 28 SER B O 1
ATOM 3117 N N . PRO B 1 29 ? 18.859 -6.594 -18.062 1 98.06 29 PRO B N 1
ATOM 3118 C CA . PRO B 1 29 ? 20.297 -6.855 -17.938 1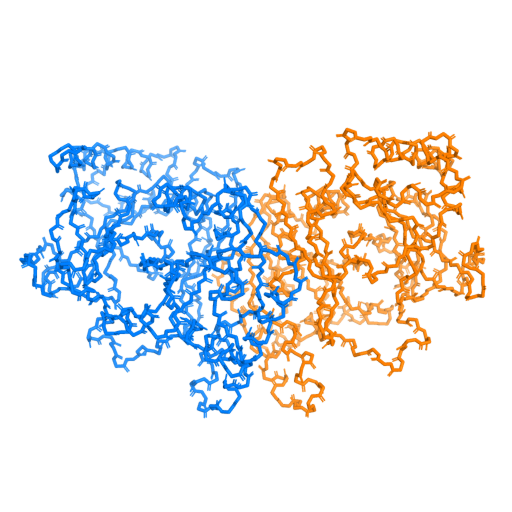 98.06 29 PRO B CA 1
ATOM 3119 C C . PRO B 1 29 ? 20.594 -8.289 -17.5 1 98.06 29 PRO B C 1
ATOM 3121 O O . PRO B 1 29 ? 21.547 -8.898 -17.984 1 98.06 29 PRO B O 1
ATOM 3124 N N . PHE B 1 30 ? 19.797 -8.828 -16.672 1 98.12 30 PHE B N 1
ATOM 3125 C CA . PHE B 1 30 ? 20.016 -10.188 -16.188 1 98.12 30 PHE B CA 1
ATOM 3126 C C . PHE B 1 30 ? 20.016 -11.18 -17.344 1 98.12 30 PHE B C 1
ATOM 3128 O O . PHE B 1 30 ? 20.953 -11.945 -17.531 1 98.12 30 PHE B O 1
ATOM 3135 N N . TRP B 1 31 ? 18.922 -11.156 -18.125 1 98.38 31 TRP B N 1
ATOM 3136 C CA . TRP B 1 31 ? 18.766 -12.164 -19.172 1 98.38 31 TRP B CA 1
ATOM 3137 C C . TRP B 1 31 ? 19.766 -11.93 -20.297 1 98.38 31 TRP B C 1
ATOM 3139 O O . TRP B 1 31 ? 20.25 -12.883 -20.922 1 98.38 31 TRP B O 1
ATOM 3149 N N . LEU B 1 32 ? 20.047 -10.672 -20.578 1 98.44 32 LEU B N 1
ATOM 3150 C CA . LEU B 1 32 ? 21.047 -10.375 -21.609 1 98.44 32 LEU B CA 1
ATOM 3151 C C . LEU B 1 32 ? 22.422 -10.914 -21.203 1 98.44 32 LEU B C 1
ATOM 3153 O O . LEU B 1 32 ? 23.141 -11.477 -22.031 1 98.44 32 LEU B O 1
ATOM 3157 N N . GLU B 1 33 ? 22.75 -10.734 -19.938 1 98.12 33 GLU B N 1
ATOM 3158 C CA . GLU B 1 33 ? 24 -11.289 -19.438 1 98.12 33 GLU B CA 1
ATOM 3159 C C . GLU B 1 33 ? 23.969 -12.812 -19.438 1 98.12 33 GLU B C 1
ATOM 3161 O O . GLU B 1 33 ? 24.922 -13.461 -19.891 1 98.12 33 GLU B O 1
ATOM 3166 N N . LYS B 1 34 ? 22.906 -13.414 -18.969 1 97.38 34 LYS B N 1
ATOM 3167 C CA . LYS B 1 34 ? 22.781 -14.867 -18.891 1 97.38 34 LYS B CA 1
ATOM 3168 C C . LYS B 1 34 ? 22.859 -15.508 -20.266 1 97.38 34 LYS B C 1
ATOM 3170 O O . LYS B 1 34 ? 23.375 -16.609 -20.422 1 97.38 34 LYS B O 1
ATOM 3175 N N . ALA B 1 35 ? 22.344 -14.859 -21.25 1 97.62 35 ALA B N 1
ATOM 3176 C CA . ALA B 1 35 ? 22.281 -15.375 -22.609 1 97.62 35 ALA B CA 1
ATOM 3177 C C . ALA B 1 35 ? 23.672 -15.664 -23.156 1 97.62 35 ALA B C 1
ATOM 3179 O O . ALA B 1 35 ? 23.859 -16.531 -24.016 1 97.62 35 ALA B O 1
ATOM 3180 N N . GLN B 1 36 ? 24.641 -14.945 -22.625 1 97.25 36 GLN B N 1
ATOM 3181 C CA . GLN B 1 36 ? 26.016 -15.133 -23.078 1 97.25 36 GLN B CA 1
ATOM 3182 C C . GLN B 1 36 ? 26.516 -16.531 -22.734 1 97.25 36 GLN B C 1
ATOM 3184 O O . GLN B 1 36 ? 27.469 -17.016 -23.344 1 97.25 36 GLN B O 1
ATOM 3189 N N . SER B 1 37 ? 25.922 -17.156 -21.75 1 96.88 37 SER B N 1
ATOM 3190 C CA . SER B 1 37 ? 26.375 -18.469 -21.297 1 96.88 37 SER B CA 1
ATOM 3191 C C . SER B 1 37 ? 25.625 -19.578 -22.016 1 96.88 37 SER B C 1
ATOM 3193 O O . SER B 1 37 ? 25.953 -20.766 -21.859 1 96.88 37 SER B O 1
ATOM 3195 N N . PHE B 1 38 ? 24.672 -19.25 -22.859 1 97.38 38 PHE B N 1
ATOM 3196 C CA . PHE B 1 38 ? 23.859 -20.266 -23.516 1 97.38 38 PHE B CA 1
ATOM 3197 C C . PHE B 1 38 ? 24.594 -20.859 -24.719 1 97.38 38 PHE B C 1
ATOM 3199 O O . PHE B 1 38 ? 25.391 -20.172 -25.359 1 97.38 38 PHE B O 1
ATOM 3206 N N . ASN B 1 39 ? 24.297 -22.109 -24.969 1 97.38 39 ASN B N 1
ATOM 3207 C CA . ASN B 1 39 ? 24.812 -22.75 -26.188 1 97.38 39 ASN B CA 1
ATOM 3208 C C . ASN B 1 39 ? 23.797 -22.688 -27.312 1 97.38 39 ASN B C 1
ATOM 3210 O O . ASN B 1 39 ? 23.906 -23.438 -28.297 1 97.38 39 ASN B O 1
ATOM 3214 N N . PHE B 1 40 ? 22.781 -21.891 -27.172 1 98.12 40 PHE B N 1
ATOM 3215 C CA . PHE B 1 40 ? 21.75 -21.625 -28.172 1 98.12 40 PHE B CA 1
ATOM 3216 C C . PHE B 1 40 ? 21.359 -20.156 -28.156 1 98.12 40 PHE B C 1
ATOM 3218 O O . PHE B 1 40 ? 21.734 -19.422 -27.234 1 98.12 40 PHE B O 1
ATOM 3225 N N . ASP B 1 41 ? 20.719 -19.734 -29.234 1 98.06 41 ASP B N 1
ATOM 3226 C CA . ASP B 1 41 ? 20.188 -18.375 -29.328 1 98.06 41 ASP B CA 1
ATOM 3227 C C . ASP B 1 41 ? 18.688 -18.344 -29.062 1 98.06 41 ASP B C 1
ATOM 3229 O O . ASP B 1 41 ? 17.891 -18.812 -29.891 1 98.06 41 ASP B O 1
ATOM 3233 N N . PRO B 1 42 ? 18.266 -17.781 -27.969 1 98.56 42 PRO B N 1
ATOM 3234 C CA . PRO B 1 42 ? 16.828 -17.812 -27.625 1 98.56 42 PRO B CA 1
ATOM 3235 C C . PRO B 1 42 ? 15.961 -17.203 -28.734 1 98.56 42 PRO B C 1
ATOM 3237 O O . PRO B 1 42 ? 14.844 -17.672 -28.969 1 98.56 42 PRO B O 1
ATOM 3240 N N . ARG B 1 43 ? 16.391 -16.172 -29.406 1 98.31 43 ARG B N 1
ATOM 3241 C CA . ARG B 1 43 ? 15.602 -15.484 -30.422 1 98.31 43 ARG B CA 1
ATOM 3242 C C . ARG B 1 43 ? 15.492 -16.328 -31.688 1 98.31 43 ARG B C 1
ATOM 3244 O O . ARG B 1 43 ? 14.523 -16.203 -32.438 1 98.31 43 ARG B O 1
ATOM 3251 N N . LYS B 1 44 ? 16.422 -17.219 -31.875 1 98.25 44 LYS B N 1
ATOM 3252 C CA . LYS B 1 44 ? 16.438 -18 -33.094 1 98.25 44 LYS B CA 1
ATOM 3253 C C . LYS B 1 44 ? 15.984 -19.438 -32.844 1 98.25 44 LYS B C 1
ATOM 3255 O O . LYS B 1 44 ? 15.297 -20.047 -33.656 1 98.25 44 LYS B O 1
ATOM 3260 N N . ASP B 1 45 ? 16.359 -19.922 -31.734 1 98.5 45 ASP B N 1
ATOM 3261 C CA . ASP B 1 45 ? 16.25 -21.359 -31.516 1 98.5 45 ASP B CA 1
ATOM 3262 C C . ASP B 1 45 ? 14.992 -21.703 -30.734 1 98.5 45 ASP B C 1
ATOM 3264 O O . ASP B 1 45 ? 14.602 -22.875 -30.672 1 98.5 45 ASP B O 1
ATOM 3268 N N . ILE B 1 46 ? 14.32 -20.812 -30.078 1 98.69 46 ILE B N 1
ATOM 3269 C CA . ILE B 1 46 ? 13.07 -21.031 -29.375 1 98.69 46 ILE B CA 1
ATOM 3270 C C . ILE B 1 46 ? 11.898 -20.594 -30.25 1 98.69 46 ILE B C 1
ATOM 3272 O O . ILE B 1 46 ? 11.711 -19.406 -30.516 1 98.69 46 ILE B O 1
ATOM 3276 N N . LYS B 1 47 ? 11.062 -21.578 -30.656 1 98.06 47 LYS B N 1
ATOM 3277 C CA . LYS B 1 47 ? 10.023 -21.281 -31.641 1 98.06 47 LYS B CA 1
ATOM 3278 C C . LYS B 1 47 ? 8.641 -21.672 -31.109 1 98.06 47 LYS B C 1
ATOM 3280 O O . LYS B 1 47 ? 7.625 -21.359 -31.734 1 98.06 47 LYS B O 1
ATOM 3285 N N . CYS B 1 48 ? 8.609 -22.297 -30.062 1 98.31 48 CYS B N 1
ATOM 3286 C CA . CYS B 1 48 ? 7.367 -22.703 -29.422 1 98.31 48 CYS B CA 1
ATOM 3287 C C . CYS B 1 48 ? 7.582 -22.969 -27.922 1 98.31 48 CYS B C 1
ATOM 3289 O O . CYS B 1 48 ? 8.711 -22.875 -27.438 1 98.31 48 CYS B O 1
ATOM 3291 N N . PHE B 1 49 ? 6.492 -23.25 -27.219 1 98.62 49 PHE B N 1
ATOM 3292 C CA . PHE B 1 49 ? 6.531 -23.422 -25.766 1 98.62 49 PHE B CA 1
ATOM 3293 C C . PHE B 1 49 ? 7.441 -24.594 -25.391 1 98.62 49 PHE B C 1
ATOM 3295 O O . PHE B 1 49 ? 8.219 -24.5 -24.438 1 98.62 49 PHE B O 1
ATOM 3302 N N . ASP B 1 50 ? 7.414 -25.719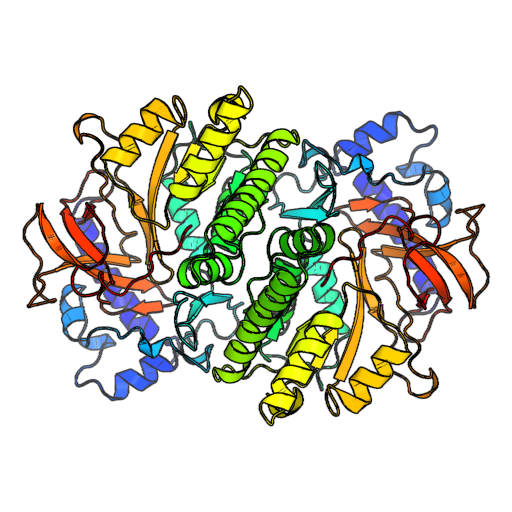 -26.109 1 97.81 50 ASP B N 1
ATOM 3303 C CA . ASP B 1 50 ? 8.188 -26.906 -25.797 1 97.81 50 ASP B CA 1
ATOM 3304 C C . ASP B 1 50 ? 9.688 -26.641 -25.891 1 97.81 50 ASP B C 1
ATOM 3306 O O . ASP B 1 50 ? 10.484 -27.281 -25.203 1 97.81 50 ASP B O 1
ATOM 3310 N N . ASP B 1 51 ? 10.086 -25.672 -26.734 1 98.19 51 ASP B N 1
ATOM 3311 C CA . ASP B 1 51 ? 11.492 -25.344 -26.922 1 98.19 51 ASP B CA 1
ATOM 3312 C C . ASP B 1 51 ? 12.078 -24.703 -25.656 1 98.19 51 ASP B C 1
ATOM 3314 O O . ASP B 1 51 ? 13.297 -24.609 -25.516 1 98.19 51 ASP B O 1
ATOM 3318 N N . LEU B 1 52 ? 11.188 -24.234 -24.766 1 98.19 52 LEU B N 1
ATOM 3319 C CA . LEU B 1 52 ? 11.664 -23.594 -23.547 1 98.19 52 LEU B CA 1
ATOM 3320 C C . LEU B 1 52 ? 12.438 -24.594 -22.688 1 98.19 52 LEU B C 1
ATOM 3322 O O . LEU B 1 52 ? 13.164 -24.203 -21.766 1 98.19 52 LEU B O 1
ATOM 3326 N N . LYS B 1 53 ? 12.289 -25.906 -22.984 1 96.19 53 LYS B N 1
ATOM 3327 C CA . LYS B 1 53 ? 13.008 -26.953 -22.25 1 96.19 53 LYS B CA 1
ATOM 3328 C C . LYS B 1 53 ? 14.516 -26.844 -22.484 1 96.19 53 LYS B C 1
ATOM 3330 O O . LYS B 1 53 ? 15.297 -27.453 -21.75 1 96.19 53 LYS B O 1
ATOM 3335 N N . LYS B 1 54 ? 14.922 -26.031 -23.484 1 96.69 54 LYS B N 1
ATOM 3336 C CA . LYS B 1 54 ? 16.344 -25.797 -23.734 1 96.69 54 LYS B CA 1
ATOM 3337 C C . LYS B 1 54 ? 16.969 -24.969 -22.609 1 96.69 54 LYS B C 1
ATOM 3339 O O . LYS B 1 54 ? 18.188 -25.016 -22.406 1 96.69 54 LYS B O 1
ATOM 3344 N N . PHE B 1 55 ? 16.141 -24.156 -21.969 1 97.62 55 PHE B N 1
ATOM 3345 C CA . PHE B 1 55 ? 16.641 -23.359 -20.844 1 97.62 55 PHE B CA 1
ATOM 3346 C C . PHE B 1 55 ? 16.859 -24.234 -19.625 1 97.62 55 PHE B C 1
ATOM 3348 O O . PHE B 1 55 ? 16.141 -25.219 -19.406 1 97.62 55 PHE B O 1
ATOM 3355 N N . GLU B 1 56 ? 17.875 -23.875 -18.844 1 94.62 56 GLU B N 1
ATOM 3356 C CA . GLU B 1 56 ? 17.906 -24.422 -17.484 1 94.62 56 GLU B CA 1
ATOM 3357 C C . GLU B 1 56 ? 16.719 -23.938 -16.656 1 94.62 56 GLU B C 1
ATOM 3359 O O . GLU B 1 56 ? 16.125 -22.891 -16.969 1 94.62 56 GLU B O 1
ATOM 3364 N N . HIS B 1 57 ? 16.391 -24.719 -15.703 1 94.38 57 HIS B N 1
ATOM 3365 C CA . HIS B 1 57 ? 15.297 -24.312 -14.828 1 94.38 57 HIS B CA 1
ATOM 3366 C C . HIS B 1 57 ? 15.641 -23.016 -14.086 1 94.38 57 HIS B C 1
ATOM 3368 O O . HIS B 1 57 ? 16.781 -22.828 -13.664 1 94.38 57 HIS B O 1
ATOM 3374 N N . PHE B 1 58 ? 14.648 -22.203 -14.016 1 96.12 58 PHE B N 1
ATOM 3375 C CA . PHE B 1 58 ? 14.805 -20.938 -13.312 1 96.12 58 PHE B CA 1
ATOM 3376 C C . PHE B 1 58 ? 15.102 -21.172 -11.836 1 96.12 58 PHE B C 1
ATOM 3378 O O . PHE B 1 58 ? 14.469 -22.016 -11.195 1 96.12 58 PHE B O 1
ATOM 3385 N N . GLU B 1 59 ? 16.031 -20.469 -11.273 1 93.69 59 GLU B N 1
ATOM 3386 C CA . GLU B 1 59 ? 16.359 -20.547 -9.859 1 93.69 59 GLU B CA 1
ATOM 3387 C C . GLU B 1 59 ? 15.836 -19.328 -9.102 1 93.69 59 GLU B C 1
ATOM 3389 O O . GLU B 1 59 ? 16.219 -18.203 -9.391 1 93.69 59 GLU B O 1
ATOM 3394 N N . ASP B 1 60 ? 15.023 -19.625 -8.164 1 89.31 60 ASP B N 1
ATOM 3395 C CA . ASP B 1 60 ? 14.438 -18.516 -7.418 1 89.31 60 ASP B CA 1
ATOM 3396 C C . ASP B 1 60 ? 15.516 -17.734 -6.672 1 89.31 60 ASP B C 1
ATOM 3398 O O . ASP B 1 60 ? 15.344 -16.547 -6.395 1 89.31 60 ASP B O 1
ATOM 3402 N N . GLU B 1 61 ? 16.688 -18.375 -6.391 1 91.88 61 GLU B N 1
ATOM 3403 C CA . GLU B 1 61 ? 17.797 -17.703 -5.707 1 91.88 61 GLU B CA 1
ATOM 3404 C C . GLU B 1 61 ? 18.328 -16.531 -6.523 1 91.88 61 GLU B C 1
ATOM 3406 O O . GLU B 1 61 ? 18.938 -15.617 -5.977 1 91.88 61 GLU B O 1
ATOM 3411 N N . TRP B 1 62 ? 18.078 -16.562 -7.836 1 94.69 62 TRP B N 1
ATOM 3412 C CA . TRP B 1 62 ? 18.531 -15.469 -8.688 1 94.69 62 TRP B CA 1
ATOM 3413 C C . TRP B 1 62 ? 17.812 -14.172 -8.328 1 94.69 62 TRP B C 1
ATOM 3415 O O . TRP B 1 62 ? 18.297 -13.078 -8.648 1 94.69 62 TRP B O 1
ATOM 3425 N N . LEU B 1 63 ? 16.672 -14.297 -7.684 1 94.81 63 LEU B N 1
ATOM 3426 C CA . LEU B 1 63 ? 15.875 -13.125 -7.336 1 94.81 63 LEU B CA 1
ATOM 3427 C C . LEU B 1 63 ? 16.328 -12.539 -6.004 1 94.81 63 LEU B C 1
ATOM 3429 O O . LEU B 1 63 ? 15.797 -11.516 -5.562 1 94.81 63 LEU B O 1
ATOM 3433 N N . ARG B 1 64 ? 17.266 -13.156 -5.352 1 94.31 64 ARG B N 1
ATOM 3434 C CA . ARG B 1 64 ? 17.734 -12.711 -4.043 1 94.31 64 ARG B CA 1
ATOM 3435 C C . ARG B 1 64 ? 18.797 -11.633 -4.184 1 94.31 64 ARG B C 1
ATOM 3437 O O . ARG B 1 64 ? 19.734 -11.773 -4.973 1 94.31 64 ARG B O 1
ATOM 3444 N N . GLY B 1 65 ? 18.594 -10.57 -3.447 1 93.44 65 GLY B N 1
ATOM 3445 C CA . GLY B 1 65 ? 19.578 -9.5 -3.412 1 93.44 65 GLY B CA 1
ATOM 3446 C C . GLY B 1 65 ? 19.5 -8.586 -4.625 1 93.44 65 GLY B C 1
ATOM 3447 O O . GLY B 1 65 ? 18.609 -8.734 -5.465 1 93.44 65 GLY B O 1
ATOM 3448 N N . GLY B 1 66 ? 20.422 -7.652 -4.656 1 93.44 66 GLY B N 1
ATOM 3449 C CA . GLY B 1 66 ? 20.406 -6.629 -5.688 1 93.44 66 GLY B CA 1
ATOM 3450 C C . GLY B 1 66 ? 21.609 -6.672 -6.598 1 93.44 66 GLY B C 1
ATOM 3451 O O . GLY B 1 66 ? 22.406 -7.605 -6.535 1 93.44 66 GLY B O 1
ATOM 3452 N N . PRO B 1 67 ? 21.672 -5.766 -7.523 1 97.38 67 PRO B N 1
ATOM 3453 C CA . PRO B 1 67 ? 20.734 -4.652 -7.645 1 97.38 67 PRO B CA 1
ATOM 3454 C C . PRO B 1 67 ? 19.422 -5.055 -8.336 1 97.38 67 PRO B C 1
ATOM 3456 O O . PRO B 1 67 ? 19.453 -5.793 -9.32 1 97.38 67 PRO B O 1
ATOM 3459 N N . ILE B 1 68 ? 18.266 -4.516 -7.91 1 97.31 68 ILE B N 1
ATOM 3460 C CA . ILE B 1 68 ? 16.938 -4.891 -8.391 1 97.31 68 ILE B CA 1
ATOM 3461 C C . ILE B 1 68 ? 16.797 -4.508 -9.859 1 97.31 68 ILE B C 1
ATOM 3463 O O . ILE B 1 68 ? 16.047 -5.152 -10.602 1 97.31 68 ILE B O 1
ATOM 3467 N N . ARG B 1 69 ? 17.5 -3.572 -10.328 1 97.38 69 ARG B N 1
ATOM 3468 C CA . ARG B 1 69 ? 17.375 -3.041 -11.688 1 97.38 69 ARG B CA 1
ATOM 3469 C C . ARG B 1 69 ? 17.828 -4.066 -12.719 1 97.38 69 ARG B C 1
ATOM 3471 O O . ARG B 1 69 ? 17.516 -3.941 -13.906 1 97.38 69 ARG B O 1
ATOM 3478 N N . ARG B 1 70 ? 18.609 -5.031 -12.273 1 97.81 70 ARG B N 1
ATOM 3479 C CA . ARG B 1 70 ? 19.062 -6.051 -13.211 1 97.81 70 ARG B CA 1
ATOM 3480 C C . ARG B 1 70 ? 17.875 -6.809 -13.805 1 97.81 70 ARG B C 1
ATOM 3482 O O . ARG B 1 70 ? 18 -7.43 -14.859 1 97.81 70 ARG B O 1
ATOM 3489 N N . TRP B 1 71 ? 16.703 -6.684 -13.156 1 97.81 71 TRP B N 1
ATOM 3490 C CA . TRP B 1 71 ? 15.523 -7.43 -13.578 1 97.81 71 TRP B CA 1
ATOM 3491 C C . TRP B 1 71 ? 14.57 -6.543 -14.375 1 97.81 71 TRP B C 1
ATOM 3493 O O . TRP B 1 71 ? 13.57 -7.02 -14.906 1 97.81 71 TRP B O 1
ATOM 3503 N N . VAL B 1 72 ? 14.844 -5.266 -14.492 1 98.25 72 VAL B N 1
ATOM 3504 C CA . VAL B 1 72 ? 13.984 -4.344 -15.227 1 98.25 72 VAL B CA 1
ATOM 3505 C C . VAL B 1 72 ? 14.391 -4.305 -16.703 1 98.25 72 VAL B C 1
ATOM 3507 O O . VAL B 1 72 ? 15.484 -3.838 -17.031 1 98.25 72 VAL B O 1
ATOM 3510 N N . PRO B 1 73 ? 13.516 -4.801 -17.562 1 98.56 73 PRO B N 1
ATOM 3511 C CA . PRO B 1 73 ? 13.852 -4.703 -18.984 1 98.56 73 PRO B CA 1
ATOM 3512 C C . PRO B 1 73 ? 14.195 -3.281 -19.406 1 98.56 73 PRO B C 1
ATOM 3514 O O . PRO B 1 73 ? 13.586 -2.32 -18.922 1 98.56 73 PRO B O 1
ATOM 3517 N N . LYS B 1 74 ? 15.109 -3.156 -20.359 1 98.31 74 LYS B N 1
ATOM 3518 C CA . LYS B 1 74 ? 15.555 -1.86 -20.859 1 98.31 74 LYS B CA 1
ATOM 3519 C C . LYS B 1 74 ? 14.391 -1.048 -21.406 1 98.31 74 LYS B C 1
ATOM 3521 O O . LYS B 1 74 ? 14.352 0.174 -21.25 1 98.31 74 LYS B O 1
ATOM 3526 N N . ALA B 1 75 ? 13.484 -1.736 -21.984 1 98.25 75 ALA B N 1
ATOM 3527 C CA . ALA B 1 75 ? 12.32 -1.07 -22.562 1 98.25 75 ALA B CA 1
ATOM 3528 C C . ALA B 1 75 ? 11.516 -0.336 -21.484 1 98.25 75 ALA B C 1
ATOM 3530 O O . ALA B 1 75 ? 10.75 0.576 -21.797 1 98.25 75 ALA B O 1
ATOM 3531 N N . TYR B 1 76 ? 11.68 -0.69 -20.25 1 98.12 76 TYR B N 1
ATOM 3532 C CA . TYR B 1 76 ? 10.906 -0.115 -19.156 1 98.12 76 TYR B CA 1
ATOM 3533 C C . TYR B 1 76 ? 11.797 0.708 -18.234 1 98.12 76 TYR B C 1
ATOM 3535 O O . TYR B 1 76 ? 11.438 0.963 -17.078 1 98.12 76 TYR B O 1
ATOM 3543 N N . GLU B 1 77 ? 12.898 1.113 -18.672 1 95.69 77 GLU B N 1
ATOM 3544 C CA . GLU B 1 77 ? 13.898 1.76 -17.828 1 95.69 77 GLU B CA 1
ATOM 3545 C C . GLU B 1 77 ? 13.367 3.064 -17.25 1 95.69 77 GLU B C 1
ATOM 3547 O O . GLU B 1 77 ? 13.758 3.463 -16.141 1 95.69 77 GLU B O 1
ATOM 3552 N N . ASN B 1 78 ? 12.406 3.709 -17.906 1 96.25 78 ASN B N 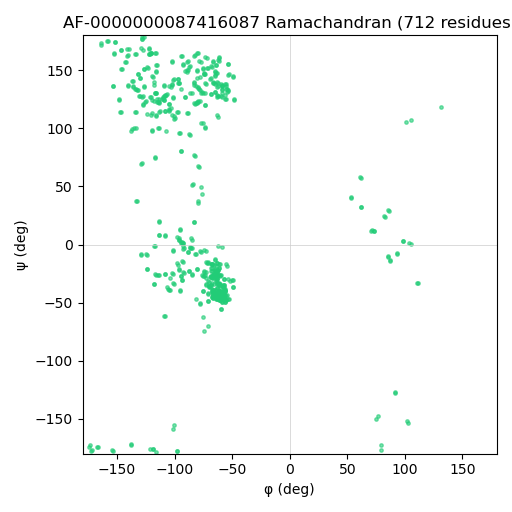1
ATOM 3553 C CA . ASN B 1 78 ? 11.914 5.012 -17.469 1 96.25 78 ASN B CA 1
ATOM 3554 C C . ASN B 1 78 ? 10.508 4.914 -16.891 1 96.25 78 ASN B C 1
ATOM 3556 O O . ASN B 1 78 ? 9.867 5.938 -16.625 1 96.25 78 ASN B O 1
ATOM 3560 N N . GLU B 1 79 ? 10.055 3.691 -16.734 1 98 79 GLU B N 1
ATOM 3561 C CA . GLU B 1 79 ? 8.727 3.482 -16.172 1 98 79 GLU B CA 1
ATOM 3562 C C . GLU B 1 79 ? 8.789 3.385 -14.648 1 98 79 GLU B C 1
ATOM 3564 O O . GLU B 1 79 ? 9.859 3.178 -14.07 1 98 79 GLU B O 1
ATOM 3569 N N . LYS B 1 80 ? 7.672 3.666 -14.016 1 97.94 80 LYS B N 1
ATOM 3570 C CA . LYS B 1 80 ? 7.551 3.406 -12.586 1 97.94 80 LYS B CA 1
ATOM 3571 C C . LYS B 1 80 ? 7.691 1.917 -12.281 1 97.94 80 LYS B C 1
ATOM 3573 O O . LYS B 1 80 ? 7.004 1.089 -12.875 1 97.94 80 LYS B O 1
ATOM 3578 N N . VAL B 1 81 ? 8.602 1.564 -11.344 1 98.25 81 VAL B N 1
ATOM 3579 C CA . VAL B 1 81 ? 8.867 0.171 -11.008 1 98.25 81 VAL B CA 1
ATOM 3580 C C . VAL B 1 81 ? 8.5 -0.088 -9.547 1 98.25 81 VAL B C 1
ATOM 3582 O O . VAL B 1 81 ? 8.828 0.709 -8.664 1 98.25 81 VAL B O 1
ATOM 3585 N N . TYR B 1 82 ? 7.754 -1.121 -9.328 1 97.5 82 TYR B N 1
ATOM 3586 C CA . TYR B 1 82 ? 7.426 -1.626 -7.996 1 97.5 82 TYR B CA 1
ATOM 3587 C C . TYR B 1 82 ? 8.258 -2.855 -7.66 1 97.5 82 TYR B C 1
ATOM 3589 O O . TYR B 1 82 ? 8.75 -3.545 -8.555 1 97.5 82 TYR B O 1
ATOM 3597 N N . VAL B 1 83 ? 8.391 -3.09 -6.387 1 96.56 83 VAL B N 1
ATOM 3598 C CA . VAL B 1 83 ? 9.094 -4.285 -5.938 1 96.56 83 VAL B CA 1
ATOM 3599 C C . VAL B 1 83 ? 8.227 -5.055 -4.945 1 96.56 83 VAL B C 1
ATOM 3601 O O . VAL B 1 83 ? 7.688 -4.473 -3.998 1 96.56 83 VAL B O 1
ATOM 3604 N N . PHE B 1 84 ? 8.047 -6.289 -5.207 1 95 84 PHE B N 1
ATOM 3605 C CA . PHE B 1 84 ? 7.312 -7.176 -4.316 1 95 84 PHE B CA 1
ATOM 3606 C C . PHE B 1 84 ? 8.211 -8.297 -3.805 1 95 84 PHE B C 1
ATOM 3608 O O . PHE B 1 84 ? 9.023 -8.836 -4.555 1 95 84 PHE B O 1
ATOM 3615 N N . GLU B 1 85 ? 8.117 -8.578 -2.605 1 90.06 85 GLU B N 1
ATOM 3616 C CA . GLU B 1 85 ? 8.93 -9.625 -2 1 90.06 85 GLU B CA 1
ATOM 3617 C C . GLU B 1 85 ? 8.188 -10.961 -1.979 1 90.06 85 GLU B C 1
ATOM 3619 O O . GLU B 1 85 ? 6.961 -10.984 -1.868 1 90.06 85 GLU B O 1
ATOM 3624 N N . THR B 1 86 ? 9.164 -11.898 -2.447 1 74.12 86 THR B N 1
ATOM 3625 C CA . THR B 1 86 ? 8.688 -13.273 -2.463 1 74.12 86 THR B CA 1
ATOM 3626 C C . THR B 1 86 ? 9.336 -14.086 -1.347 1 74.12 86 THR B C 1
ATOM 3628 O O . THR B 1 86 ? 10.43 -13.758 -0.887 1 74.12 86 THR B O 1
ATOM 3631 N N . GLY B 1 87 ? 9.016 -14.469 -0.147 1 60.09 87 GLY B N 1
ATOM 3632 C CA . GLY B 1 87 ? 9.656 -15.469 0.692 1 60.09 87 GLY B CA 1
ATOM 3633 C C . GLY B 1 87 ? 9.93 -14.984 2.102 1 60.09 87 GLY B C 1
ATOM 3634 O O . GLY B 1 87 ? 9.961 -13.773 2.348 1 60.09 87 GLY B O 1
ATOM 3635 N N . GLY B 1 88 ? 9.453 -15.477 3.201 1 54.41 88 GLY B N 1
ATOM 3636 C CA . GLY B 1 88 ? 9.352 -15.164 4.617 1 54.41 88 GLY B CA 1
ATOM 3637 C C . GLY B 1 88 ? 10.656 -15.344 5.367 1 54.41 88 GLY B C 1
ATOM 3638 O O . GLY B 1 88 ? 11.055 -14.484 6.156 1 54.41 88 GLY B O 1
ATOM 3639 N N . THR B 1 89 ? 11.062 -16.531 5.633 1 53.22 89 THR B N 1
ATOM 3640 C CA . THR B 1 89 ? 11.5 -16.906 6.98 1 53.22 89 THR B CA 1
ATOM 3641 C C . THR B 1 89 ? 12.891 -16.344 7.27 1 53.22 89 THR B C 1
ATOM 3643 O O . THR B 1 89 ? 13.133 -15.805 8.352 1 53.22 89 THR B O 1
ATOM 3646 N N . THR B 1 90 ? 13.984 -16.828 6.414 1 58.31 90 THR B N 1
ATOM 3647 C CA . THR B 1 90 ? 15.352 -16.641 6.867 1 58.31 90 THR B CA 1
ATOM 3648 C C . THR B 1 90 ? 16.172 -15.867 5.828 1 58.31 90 THR B C 1
ATOM 3650 O O . THR B 1 90 ? 16.031 -16.109 4.625 1 58.31 90 THR B O 1
ATOM 3653 N N . GLY B 1 91 ? 16.625 -14.531 6.156 1 77.19 91 GLY B N 1
ATOM 3654 C CA . GLY B 1 91 ? 17.656 -13.836 5.387 1 77.19 91 GLY B CA 1
ATOM 3655 C C . GLY B 1 91 ? 17.094 -12.789 4.445 1 77.19 91 GLY B C 1
ATOM 3656 O O . GLY B 1 91 ? 16.031 -12.219 4.711 1 77.19 91 GLY B O 1
ATOM 3657 N N . ILE B 1 92 ? 17.781 -12.469 3.346 1 88.81 92 ILE B N 1
ATOM 3658 C CA . ILE B 1 92 ? 17.422 -11.508 2.312 1 88.81 92 ILE B CA 1
ATOM 3659 C C . ILE B 1 92 ? 16.297 -12.07 1.445 1 88.81 92 ILE B C 1
ATOM 3661 O O . ILE B 1 92 ? 16.438 -13.164 0.888 1 88.81 92 ILE B O 1
ATOM 3665 N N . PRO B 1 93 ? 15.18 -11.391 1.415 1 89 93 PRO B N 1
ATOM 3666 C CA . PRO B 1 93 ? 14.047 -11.914 0.643 1 89 93 PRO B CA 1
ATOM 3667 C C . PRO B 1 93 ? 14.305 -11.891 -0.863 1 89 93 PRO B C 1
ATOM 3669 O O . PRO B 1 93 ? 15.148 -11.125 -1.339 1 89 93 PRO B O 1
ATOM 3672 N N . LYS B 1 94 ? 13.633 -12.789 -1.56 1 92.38 94 LYS B N 1
ATOM 3673 C CA . LYS B 1 94 ? 13.555 -12.711 -3.016 1 92.38 94 LYS B CA 1
ATOM 3674 C C . LYS B 1 94 ? 12.633 -11.586 -3.461 1 92.38 94 LYS B C 1
ATOM 3676 O O . LYS B 1 94 ? 11.602 -11.336 -2.838 1 92.38 94 LYS B O 1
ATOM 3681 N N . SER B 1 95 ? 13.047 -10.867 -4.512 1 94.62 95 SER B N 1
ATOM 3682 C CA . SER B 1 95 ? 12.305 -9.688 -4.949 1 94.62 95 SER B CA 1
ATOM 3683 C C . SER B 1 95 ? 11.969 -9.773 -6.434 1 94.62 95 SER B C 1
ATOM 3685 O O . SER B 1 95 ? 12.797 -10.203 -7.242 1 94.62 95 SER B O 1
ATOM 3687 N N . ARG B 1 96 ? 10.75 -9.438 -6.742 1 95.88 96 ARG B N 1
ATOM 3688 C CA . ARG B 1 96 ? 10.336 -9.273 -8.133 1 95.88 96 ARG B CA 1
ATOM 3689 C C . ARG B 1 96 ? 10.102 -7.805 -8.461 1 95.88 96 ARG B C 1
ATOM 3691 O O . ARG B 1 96 ? 9.32 -7.133 -7.789 1 95.88 96 ARG B O 1
ATOM 3698 N N . ALA B 1 97 ? 10.805 -7.297 -9.508 1 97 97 ALA B N 1
ATOM 3699 C CA . ALA B 1 97 ? 10.484 -5.992 -10.07 1 97 97 ALA B CA 1
ATOM 3700 C C . ALA B 1 97 ? 9.258 -6.074 -10.984 1 97 97 ALA B C 1
ATOM 3702 O O . ALA B 1 97 ? 9.148 -6.988 -11.805 1 97 97 ALA B O 1
ATOM 3703 N N . VAL B 1 98 ? 8.375 -5.148 -10.789 1 97.69 98 VAL B N 1
ATOM 3704 C CA . VAL B 1 98 ? 7.145 -5.176 -11.578 1 97.69 98 VAL B CA 1
ATOM 3705 C C . VAL B 1 98 ? 6.809 -3.764 -12.055 1 97.69 98 VAL B C 1
ATOM 3707 O O . VAL B 1 98 ? 6.965 -2.795 -11.312 1 97.69 98 VAL B O 1
ATOM 3710 N N . VAL B 1 99 ? 6.328 -3.641 -13.312 1 97.69 99 VAL B N 1
ATOM 3711 C CA . VAL B 1 99 ? 5.902 -2.359 -13.867 1 97.69 99 VAL B CA 1
ATOM 3712 C C . VAL B 1 99 ? 4.383 -2.33 -13.992 1 97.69 99 VAL B C 1
ATOM 3714 O O . VAL B 1 99 ? 3.703 -1.622 -13.242 1 97.69 99 VAL B O 1
ATOM 3717 N N . ASN B 1 100 ? 3.82 -3.248 -14.805 1 97.81 100 ASN B N 1
ATOM 3718 C CA . ASN B 1 100 ? 2.387 -3.227 -15.07 1 97.81 100 ASN B CA 1
ATOM 3719 C C . ASN B 1 100 ? 1.753 -4.594 -14.844 1 97.81 100 ASN B C 1
ATOM 3721 O O . ASN B 1 100 ? 0.527 -4.723 -14.836 1 97.81 100 ASN B O 1
ATOM 3725 N N . ASP B 1 101 ? 2.496 -5.605 -14.625 1 97.88 101 ASP B N 1
ATOM 3726 C CA . ASP B 1 101 ? 1.979 -6.969 -14.609 1 97.88 101 ASP B CA 1
ATOM 3727 C C . ASP B 1 101 ? 0.866 -7.121 -13.578 1 97.88 101 ASP B C 1
ATOM 3729 O O . ASP B 1 101 ? -0.167 -7.734 -13.852 1 97.88 101 ASP B O 1
ATOM 3733 N N . HIS B 1 102 ? 1.096 -6.539 -12.391 1 96.75 102 HIS B N 1
ATOM 3734 C CA . HIS B 1 102 ? 0.109 -6.723 -11.328 1 96.75 102 HIS B CA 1
ATOM 3735 C C . HIS B 1 102 ? -1.195 -6.004 -11.664 1 96.75 102 HIS B C 1
ATOM 3737 O O . HIS B 1 102 ? -2.27 -6.43 -11.234 1 96.75 102 HIS B O 1
ATOM 3743 N N . TRP B 1 103 ? -1.152 -4.914 -12.461 1 97.81 103 TRP B N 1
ATOM 3744 C CA . TRP B 1 103 ? -2.371 -4.27 -12.938 1 97.81 103 TRP B CA 1
ATOM 3745 C C . TRP B 1 103 ? -3.078 -5.133 -13.977 1 97.81 103 TRP B C 1
ATOM 3747 O O . TRP B 1 103 ? -4.266 -5.434 -13.836 1 97.81 103 TRP B O 1
ATOM 3757 N N . ILE B 1 104 ? -2.312 -5.609 -14.945 1 98.06 104 ILE B N 1
ATOM 3758 C CA . ILE B 1 104 ? -2.852 -6.367 -16.062 1 98.06 104 ILE B CA 1
ATOM 3759 C C . ILE B 1 104 ? -3.463 -7.672 -15.562 1 98.06 104 ILE B C 1
ATOM 3761 O O . ILE B 1 104 ? -4.574 -8.039 -15.953 1 98.06 104 ILE B O 1
ATOM 3765 N N . ASP B 1 105 ? -2.773 -8.352 -14.688 1 97.31 105 ASP B N 1
ATOM 3766 C CA . ASP B 1 105 ? -3.242 -9.625 -14.164 1 97.31 105 ASP B CA 1
ATOM 3767 C C . ASP B 1 105 ? -4.598 -9.469 -13.477 1 97.31 105 ASP B C 1
ATOM 3769 O O . ASP B 1 105 ? -5.504 -10.281 -13.688 1 97.31 105 ASP B O 1
ATOM 3773 N N . TYR B 1 106 ? -4.785 -8.453 -12.75 1 97.81 106 TYR B N 1
ATOM 3774 C CA . TYR B 1 106 ? -6.008 -8.305 -11.969 1 97.81 106 TYR B CA 1
ATOM 3775 C C . TYR B 1 106 ? -7.121 -7.688 -12.812 1 97.81 106 TYR B C 1
ATOM 3777 O O . TYR B 1 106 ? -8.305 -7.859 -12.508 1 97.81 106 TYR B O 1
ATOM 3785 N N . GLU B 1 107 ? -6.789 -6.934 -13.82 1 98.12 107 GLU B N 1
ATOM 3786 C CA . GLU B 1 107 ? -7.809 -6.539 -14.789 1 98.12 107 GLU B CA 1
ATOM 3787 C C . GLU B 1 107 ? -8.359 -7.75 -15.547 1 98.12 107 GLU B C 1
ATOM 3789 O O . GLU B 1 107 ? -9.57 -7.867 -15.742 1 98.12 107 GLU B O 1
ATOM 3794 N N . ASN B 1 108 ? -7.422 -8.641 -15.961 1 97.12 108 ASN B N 1
ATOM 3795 C CA . ASN B 1 108 ? -7.863 -9.883 -16.578 1 97.12 108 ASN B CA 1
ATOM 3796 C C . ASN B 1 108 ? -8.734 -10.703 -15.633 1 97.12 108 ASN B C 1
ATOM 3798 O O . ASN B 1 108 ? -9.766 -11.234 -16.031 1 97.12 108 ASN B O 1
ATOM 3802 N N . PHE B 1 109 ? -8.328 -10.758 -14.43 1 97.31 109 PHE B N 1
ATOM 3803 C CA . PHE B 1 109 ? -9.094 -11.477 -13.414 1 97.31 109 PHE B CA 1
ATOM 3804 C C . PHE B 1 109 ? -10.477 -10.875 -13.242 1 97.31 109 PHE B C 1
ATOM 3806 O O . PHE B 1 109 ? -11.461 -11.594 -13.055 1 97.31 109 PHE B O 1
ATOM 3813 N N . SER B 1 110 ? -10.562 -9.578 -13.273 1 97.94 110 SER B N 1
ATOM 3814 C CA . SER B 1 110 ? -11.836 -8.875 -13.164 1 97.94 110 SER B CA 1
ATOM 3815 C C . SER B 1 110 ? -12.867 -9.453 -14.125 1 97.94 110 SER B C 1
ATOM 3817 O O . SER B 1 110 ? -14.039 -9.594 -13.766 1 97.94 110 SER B O 1
ATOM 3819 N N . ASP B 1 111 ? -12.438 -9.844 -15.281 1 96.31 111 ASP B N 1
ATOM 3820 C CA . ASP B 1 111 ? -13.344 -10.32 -16.312 1 96.31 111 ASP B CA 1
ATOM 3821 C C . ASP B 1 111 ? -13.93 -11.688 -15.953 1 96.31 111 ASP B C 1
ATOM 3823 O O . ASP B 1 111 ? -14.914 -12.125 -16.547 1 96.31 111 ASP B O 1
ATOM 3827 N N . THR B 1 112 ? -13.336 -12.359 -15.008 1 95.75 112 THR B N 1
ATOM 3828 C CA . THR B 1 112 ? -13.797 -13.688 -14.625 1 95.75 112 THR B CA 1
ATOM 3829 C C . THR B 1 112 ? -14.789 -13.609 -13.469 1 95.75 112 THR B C 1
ATOM 3831 O O . THR B 1 112 ? -15.445 -14.594 -13.141 1 95.75 112 THR B O 1
ATOM 3834 N N . LEU B 1 113 ? -14.883 -12.516 -12.789 1 96.69 113 LEU B N 1
ATOM 3835 C CA . LEU B 1 113 ? -15.766 -12.344 -11.641 1 96.69 113 LEU B CA 1
ATOM 3836 C C . LEU B 1 113 ? -17.188 -12.047 -12.094 1 96.69 113 LEU B C 1
ATOM 3838 O O . LEU B 1 113 ? -17.422 -11.078 -12.82 1 96.69 113 LEU B O 1
ATOM 3842 N N . PRO B 1 114 ? -18.156 -12.859 -11.711 1 96.38 114 PRO B N 1
ATOM 3843 C CA . PRO B 1 114 ? -19.531 -12.578 -12.117 1 96.38 114 PRO B CA 1
ATOM 3844 C C . PRO B 1 114 ? -20.078 -11.289 -11.523 1 96.38 114 PRO B C 1
ATOM 3846 O O . PRO B 1 114 ? -20.062 -11.109 -10.305 1 96.38 114 PRO B O 1
ATOM 3849 N N . ASP B 1 115 ? -20.672 -10.438 -12.328 1 97.69 115 ASP B N 1
ATOM 3850 C CA . ASP B 1 115 ? -21.188 -9.141 -11.906 1 97.69 115 ASP B CA 1
ATOM 3851 C C . ASP B 1 115 ? -22.312 -9.297 -10.891 1 97.69 115 ASP B C 1
ATOM 3853 O O . ASP B 1 115 ? -22.531 -8.422 -10.055 1 97.69 115 ASP B O 1
ATOM 3857 N N . GLU B 1 116 ? -23 -10.43 -10.977 1 97.06 116 GLU B N 1
ATOM 3858 C CA . GLU B 1 116 ? -24.094 -10.703 -10.039 1 97.06 116 GLU B CA 1
ATOM 3859 C C . GLU B 1 116 ? -23.578 -10.727 -8.594 1 97.06 116 GLU B C 1
ATOM 3861 O O . GLU B 1 116 ? -24.266 -10.266 -7.684 1 97.06 116 GLU B O 1
ATOM 3866 N N . HIS B 1 117 ? -22.406 -11.18 -8.375 1 97.56 117 HIS B N 1
ATOM 3867 C CA . HIS B 1 117 ? -21.859 -11.367 -7.035 1 97.56 117 HIS B CA 1
ATOM 3868 C C . HIS B 1 117 ? -20.781 -10.328 -6.727 1 97.56 117 HIS B C 1
ATOM 3870 O O . HIS B 1 117 ? -20.484 -10.062 -5.559 1 97.56 117 HIS B O 1
ATOM 3876 N N . PHE B 1 118 ? -20.203 -9.852 -7.758 1 98.38 118 PHE B N 1
ATOM 3877 C CA . PHE B 1 118 ? -19.234 -8.766 -7.672 1 98.38 118 PHE B CA 1
ATOM 3878 C C . PHE B 1 118 ? -19.734 -7.535 -8.43 1 98.38 118 PHE B C 1
ATOM 3880 O O . PHE B 1 118 ? -19.188 -7.191 -9.484 1 98.38 118 PHE B O 1
ATOM 3887 N N . PRO B 1 119 ? -20.656 -6.879 -7.879 1 98.56 119 PRO B N 1
ATOM 3888 C CA . PRO B 1 119 ? -21.281 -5.789 -8.625 1 98.56 119 PRO B CA 1
ATOM 3889 C C . PRO B 1 119 ? -20.328 -4.645 -8.922 1 98.56 119 PRO B C 1
ATOM 3891 O O . PRO B 1 119 ? -19.531 -4.254 -8.055 1 98.56 119 PRO B O 1
ATOM 3894 N N . LYS B 1 120 ? -20.406 -4.105 -10.172 1 97.94 120 LYS B N 1
ATOM 3895 C CA . LYS B 1 120 ? -19.641 -2.91 -10.523 1 97.94 120 LYS B CA 1
ATOM 3896 C C . LYS B 1 120 ? -20 -1.743 -9.609 1 97.94 120 LYS B C 1
ATOM 3898 O O . LYS B 1 120 ? -21.156 -1.553 -9.258 1 97.94 120 LYS B O 1
ATOM 3903 N N . GLY B 1 121 ? -19 -1.055 -9.211 1 97.75 121 GLY B N 1
ATOM 3904 C CA . GLY B 1 121 ? -19.219 0.065 -8.305 1 97.75 121 GLY B CA 1
ATOM 3905 C C . GLY B 1 121 ? -19.219 -0.34 -6.848 1 97.75 121 GLY B C 1
ATOM 3906 O O . GLY B 1 121 ? -19.156 0.514 -5.961 1 97.75 121 GLY B O 1
ATOM 3907 N N . GLY B 1 122 ? -19.328 -1.677 -6.547 1 98.19 122 GLY B N 1
ATOM 3908 C CA . GLY B 1 122 ? -19.312 -2.143 -5.168 1 98.19 122 GLY B CA 1
ATOM 3909 C C . GLY B 1 122 ? -17.969 -1.919 -4.48 1 98.19 122 GLY B C 1
ATOM 3910 O O . GLY B 1 122 ? -16.922 -2.08 -5.09 1 98.19 122 GLY B O 1
ATOM 3911 N N . ASN B 1 123 ? -18.047 -1.505 -3.182 1 98.69 123 ASN B N 1
ATOM 3912 C CA . ASN B 1 123 ? -16.828 -1.348 -2.396 1 98.69 123 ASN B CA 1
ATOM 3913 C C . ASN B 1 123 ? -16.312 -2.693 -1.902 1 98.69 123 ASN B C 1
ATOM 3915 O O . ASN B 1 123 ? -17.047 -3.674 -1.848 1 98.69 123 ASN B O 1
ATOM 3919 N N . TRP B 1 124 ? -15.055 -2.699 -1.612 1 98.75 124 TRP B N 1
ATOM 3920 C CA . TRP B 1 124 ? -14.406 -3.953 -1.242 1 98.75 124 TRP B CA 1
ATOM 3921 C C . TRP B 1 124 ? -13.688 -3.818 0.098 1 98.75 124 TRP B C 1
ATOM 3923 O O . TRP B 1 124 ? -13.305 -2.717 0.495 1 98.75 124 TRP B O 1
ATOM 3933 N N . LEU B 1 125 ? -13.586 -4.926 0.805 1 98.5 125 LEU B N 1
ATOM 3934 C CA . LEU B 1 125 ? -12.664 -5.086 1.924 1 98.5 125 LEU B CA 1
ATOM 3935 C C . LEU B 1 125 ? -11.516 -6.012 1.55 1 98.5 125 LEU B C 1
ATOM 3937 O O . LEU B 1 125 ? -11.734 -7.168 1.186 1 98.5 125 LEU B O 1
ATOM 3941 N N . MET B 1 126 ? -10.336 -5.48 1.513 1 97.69 126 MET B N 1
ATOM 3942 C CA . MET B 1 126 ? -9.141 -6.301 1.403 1 97.69 126 MET B CA 1
ATOM 3943 C C . MET B 1 126 ? -8.656 -6.742 2.781 1 97.69 126 MET B C 1
ATOM 3945 O O . MET B 1 126 ? -7.957 -5.992 3.467 1 97.69 126 MET B O 1
ATOM 3949 N N . LEU B 1 127 ? -9.062 -7.922 3.193 1 97 127 LEU B N 1
ATOM 3950 C CA . LEU B 1 127 ? -8.648 -8.539 4.453 1 97 127 LEU B CA 1
ATOM 3951 C C . LEU B 1 127 ? -7.465 -9.469 4.234 1 97 127 LEU B C 1
ATOM 3953 O O . LEU B 1 127 ? -7.637 -10.688 4.137 1 97 127 LEU B O 1
ATOM 3957 N N . GLY B 1 128 ? -6.301 -8.906 4.16 1 94.06 128 GLY B N 1
ATOM 3958 C CA . GLY B 1 128 ? -5.055 -9.594 3.873 1 94.06 128 GLY B CA 1
ATOM 3959 C C . GLY B 1 128 ? -3.826 -8.75 4.168 1 94.06 128 GLY B C 1
ATOM 3960 O O . GLY B 1 128 ? -3.936 -7.66 4.73 1 94.06 128 GLY B O 1
ATOM 3961 N N . PRO B 1 129 ? -2.689 -9.273 3.814 1 90.56 129 PRO B N 1
ATOM 3962 C CA . PRO B 1 129 ? -1.423 -8.625 4.168 1 90.56 129 PRO B CA 1
ATOM 3963 C C . PRO B 1 129 ? -1.251 -7.262 3.498 1 90.56 129 PRO B C 1
ATOM 3965 O O . PRO B 1 129 ? -1.709 -7.059 2.371 1 90.56 129 PRO B O 1
ATOM 3968 N N . SER B 1 130 ? -0.608 -6.449 4.277 1 86.25 130 SER B N 1
ATOM 3969 C CA . SER B 1 130 ? -0.127 -5.176 3.752 1 86.25 130 SER B CA 1
ATOM 3970 C C . SER B 1 130 ? 1.363 -5.238 3.434 1 86.25 130 SER B C 1
ATOM 3972 O O . SER B 1 130 ? 1.9 -6.309 3.152 1 86.25 130 SER B O 1
ATOM 3974 N N . GLY B 1 131 ? 2.137 -4.234 3.332 1 86.5 131 GLY B N 1
ATOM 3975 C CA . GLY B 1 131 ? 3.576 -4.191 3.129 1 86.5 131 GLY B CA 1
ATOM 3976 C C . GLY B 1 131 ? 3.986 -4.492 1.699 1 86.5 131 GLY B C 1
ATOM 3977 O O . GLY B 1 131 ? 3.287 -4.117 0.756 1 86.5 131 GLY B O 1
ATOM 3978 N N . PRO B 1 132 ? 5.16 -5.113 1.591 1 91.44 132 PRO B N 1
ATOM 3979 C CA . PRO B 1 132 ? 5.746 -5.23 0.253 1 91.44 132 PRO B CA 1
ATOM 3980 C C . PRO B 1 132 ? 5.227 -6.441 -0.517 1 91.44 132 PRO B C 1
ATOM 3982 O O . PRO B 1 132 ? 6.016 -7.191 -1.098 1 91.44 132 PRO B O 1
ATOM 3985 N N . ARG B 1 133 ? 3.947 -6.57 -0.58 1 90.94 133 ARG B N 1
ATOM 3986 C CA . ARG B 1 133 ? 3.285 -7.656 -1.297 1 90.94 133 ARG B CA 1
ATOM 3987 C C . ARG B 1 133 ? 2.475 -7.121 -2.473 1 90.94 133 ARG B C 1
ATOM 3989 O O . ARG B 1 133 ? 1.947 -6.008 -2.414 1 90.94 133 ARG B O 1
ATOM 3996 N N . ARG B 1 134 ? 2.33 -8.016 -3.4 1 92.19 134 ARG B N 1
ATOM 3997 C CA . ARG B 1 134 ? 1.597 -7.668 -4.613 1 92.19 134 ARG B CA 1
ATOM 3998 C C . ARG B 1 134 ? 0.142 -7.34 -4.301 1 92.19 134 ARG B C 1
ATOM 4000 O O . ARG B 1 134 ? -0.455 -6.469 -4.941 1 92.19 134 ARG B O 1
ATOM 4007 N N . LEU B 1 135 ? -0.447 -7.984 -3.314 1 90.56 135 LEU B N 1
ATOM 4008 C CA . LEU B 1 135 ? -1.858 -7.863 -2.967 1 90.56 135 LEU B CA 1
ATOM 4009 C C . LEU B 1 135 ? -2.191 -6.441 -2.527 1 90.56 135 LEU B C 1
ATOM 4011 O O . LEU B 1 135 ? -3.305 -5.961 -2.758 1 90.56 135 LEU B O 1
ATOM 4015 N N . ARG B 1 136 ? -1.213 -5.812 -1.975 1 86.25 136 ARG B N 1
ATOM 4016 C CA . ARG B 1 136 ? -1.405 -4.469 -1.44 1 86.25 136 ARG B CA 1
ATOM 4017 C C . ARG B 1 136 ? -1.934 -3.523 -2.514 1 86.25 136 ARG B C 1
ATOM 4019 O O . ARG B 1 136 ? -2.822 -2.711 -2.25 1 86.25 136 ARG B O 1
ATOM 4026 N N . LEU B 1 137 ? -1.424 -3.664 -3.707 1 94.06 137 LEU B N 1
ATOM 4027 C CA . LEU B 1 137 ? -1.756 -2.76 -4.805 1 94.06 137 LEU B CA 1
ATOM 4028 C C . LEU B 1 137 ? -2.795 -3.387 -5.727 1 94.06 137 LEU B C 1
ATOM 4030 O O . LEU B 1 137 ? -3.715 -2.705 -6.184 1 94.06 137 LEU B O 1
ATOM 4034 N N . ALA B 1 138 ? -2.711 -4.645 -5.855 1 96.38 138 ALA B N 1
ATOM 4035 C CA . ALA B 1 138 ? -3.457 -5.309 -6.922 1 96.38 138 ALA B CA 1
ATOM 4036 C C . ALA B 1 138 ? -4.941 -5.391 -6.582 1 96.38 138 ALA B C 1
ATOM 4038 O O . ALA B 1 138 ? -5.797 -5.199 -7.449 1 96.38 138 ALA B O 1
ATOM 4039 N N . VAL B 1 139 ? -5.254 -5.672 -5.332 1 97.06 139 VAL B N 1
ATOM 4040 C CA . VAL B 1 139 ? -6.656 -5.82 -4.949 1 97.06 139 VAL B CA 1
ATOM 4041 C C . VAL B 1 139 ? -7.344 -4.457 -4.977 1 97.06 139 VAL B C 1
ATOM 4043 O O . VAL B 1 139 ? -8.484 -4.34 -5.43 1 97.06 139 VAL B O 1
ATOM 4046 N N . GLU B 1 140 ? -6.691 -3.445 -4.484 1 97.44 140 GLU B N 1
ATOM 4047 C CA . GLU B 1 140 ? -7.234 -2.092 -4.555 1 97.44 140 GLU B CA 1
ATOM 4048 C C . GLU B 1 140 ? -7.457 -1.662 -6 1 97.44 140 GLU B C 1
ATOM 4050 O O . GLU B 1 140 ? -8.492 -1.083 -6.332 1 97.44 140 GLU B O 1
ATOM 4055 N N . HIS B 1 141 ? -6.516 -1.997 -6.848 1 98 141 HIS B N 1
ATOM 4056 C CA . HIS B 1 141 ? -6.652 -1.688 -8.266 1 98 141 HIS B CA 1
ATOM 4057 C C . HIS B 1 141 ? -7.84 -2.424 -8.883 1 98 141 HIS B C 1
ATOM 4059 O O . HIS B 1 141 ? -8.609 -1.841 -9.648 1 98 141 HIS B O 1
ATOM 4065 N N . LEU B 1 142 ? -7.953 -3.67 -8.555 1 98.56 142 LEU B N 1
ATOM 4066 C CA . LEU B 1 142 ? -9.078 -4.457 -9.047 1 98.56 142 LEU B CA 1
ATOM 4067 C C . LEU B 1 142 ? -10.406 -3.801 -8.672 1 98.56 142 LEU B C 1
ATOM 4069 O O . LEU B 1 142 ? -11.281 -3.633 -9.523 1 98.56 142 LEU B O 1
ATOM 4073 N N . CYS B 1 143 ? -10.523 -3.461 -7.434 1 98.56 143 CYS B N 1
ATOM 4074 C CA . CYS B 1 143 ? -11.719 -2.795 -6.93 1 98.56 143 CYS B CA 1
ATOM 4075 C C . CYS B 1 143 ? -11.992 -1.509 -7.703 1 98.56 143 CYS B C 1
ATOM 4077 O O . CYS B 1 143 ? -13.109 -1.285 -8.172 1 98.56 143 CYS B O 1
ATOM 4079 N N . GLN B 1 144 ? -10.977 -0.718 -7.879 1 98.56 144 GLN B N 1
ATOM 4080 C CA . GLN B 1 144 ? -11.125 0.567 -8.555 1 98.56 144 GLN B CA 1
ATOM 4081 C C . GLN B 1 144 ? -11.461 0.378 -10.031 1 98.56 144 GLN B C 1
ATOM 4083 O O . GLN B 1 144 ? -12.25 1.14 -10.594 1 98.56 144 GLN B O 1
ATOM 4088 N N . HIS B 1 145 ? -10.797 -0.63 -10.617 1 98.56 145 HIS B N 1
ATOM 4089 C CA . HIS B 1 145 ? -11.07 -0.975 -12.008 1 98.56 145 HIS B CA 1
ATOM 4090 C C . HIS B 1 145 ? -12.547 -1.312 -12.211 1 98.56 145 HIS B C 1
ATOM 4092 O O . HIS B 1 145 ? -13.109 -1.04 -13.273 1 98.56 145 HIS B O 1
ATOM 4098 N N . ARG B 1 146 ? -13.133 -1.818 -11.164 1 98.5 146 ARG B N 1
ATOM 4099 C CA . ARG B 1 146 ? -14.547 -2.172 -11.234 1 98.5 146 ARG B CA 1
ATOM 4100 C C . ARG B 1 146 ? -15.422 -1.058 -10.672 1 98.5 146 ARG B C 1
ATOM 4102 O O . ARG B 1 146 ? -16.625 -1.244 -10.469 1 98.5 146 ARG B O 1
ATOM 4109 N N . GLY B 1 147 ? -14.836 0.053 -10.297 1 98.12 147 GLY B N 1
ATOM 4110 C CA . GLY B 1 147 ? -15.578 1.272 -10 1 98.12 147 GLY B CA 1
ATOM 4111 C C . GLY B 1 147 ? -15.82 1.48 -8.516 1 98.12 147 GLY B C 1
ATOM 4112 O O . GLY B 1 147 ? -16.5 2.424 -8.125 1 98.12 147 GLY B O 1
ATOM 4113 N N . GLY B 1 148 ? -15.281 0.57 -7.656 1 98.44 148 GLY B N 1
ATOM 4114 C CA . GLY B 1 148 ? -15.516 0.674 -6.223 1 98.44 148 GLY B CA 1
ATOM 4115 C C . GLY B 1 148 ? -14.375 1.343 -5.477 1 98.44 148 GLY B C 1
ATOM 4116 O O . GLY B 1 148 ? -13.43 1.835 -6.094 1 98.44 148 GLY B O 1
ATOM 4117 N N . ILE B 1 149 ? -14.539 1.411 -4.18 1 98.44 149 ILE B N 1
ATOM 4118 C CA . ILE B 1 149 ? -13.539 1.901 -3.244 1 98.44 149 ILE B CA 1
ATOM 4119 C C . ILE B 1 149 ? -13.109 0.772 -2.307 1 98.44 149 ILE B C 1
ATOM 4121 O O . ILE B 1 149 ? -13.953 0.078 -1.736 1 98.44 149 ILE B O 1
ATOM 4125 N N . CYS B 1 150 ? -11.82 0.604 -2.184 1 98.12 150 CYS B N 1
ATOM 4126 C CA . CYS B 1 150 ? -11.289 -0.535 -1.448 1 98.12 150 CYS B CA 1
ATOM 4127 C C . CYS B 1 150 ? -10.836 -0.118 -0.054 1 98.12 150 CYS B C 1
ATOM 4129 O O . CYS B 1 150 ? -10.086 0.85 0.097 1 98.12 150 CYS B O 1
ATOM 4131 N N . PHE B 1 151 ? -11.328 -0.818 0.95 1 97.19 151 PHE B N 1
ATOM 4132 C CA . PHE B 1 151 ? -10.891 -0.64 2.33 1 97.19 151 PHE B CA 1
ATOM 4133 C C . PHE B 1 151 ? -9.914 -1.736 2.736 1 97.19 151 PHE B C 1
ATOM 4135 O O . PHE B 1 151 ? -10.047 -2.885 2.311 1 97.19 151 PHE B O 1
ATOM 4142 N N . CYS B 1 152 ? -8.906 -1.356 3.506 1 95.44 152 CYS B N 1
ATOM 4143 C CA . CYS B 1 152 ? -7.855 -2.301 3.871 1 95.44 152 CYS B CA 1
ATOM 4144 C C . CYS B 1 152 ? -7.66 -2.342 5.383 1 95.44 152 CYS B C 1
ATOM 4146 O O . CYS B 1 152 ? -8.172 -1.479 6.102 1 95.44 152 CYS B O 1
ATOM 4148 N N . VAL B 1 153 ? -6.918 -3.342 5.859 1 94.25 153 VAL B N 1
ATOM 4149 C CA . VAL B 1 153 ? -6.543 -3.484 7.262 1 94.25 153 VAL B CA 1
ATOM 4150 C C . VAL B 1 153 ? -5.023 -3.486 7.395 1 94.25 153 VAL B C 1
ATOM 4152 O O . VAL B 1 153 ? -4.309 -3.617 6.398 1 94.25 153 VAL B O 1
ATOM 4155 N N . ASP B 1 154 ? -4.531 -3.301 8.602 1 93.5 154 ASP B N 1
ATOM 4156 C CA . ASP B 1 154 ? -3.135 -3.578 8.922 1 93.5 154 ASP B CA 1
ATOM 4157 C C . ASP B 1 154 ? -2.922 -5.059 9.219 1 93.5 154 ASP B C 1
ATOM 4159 O O . ASP B 1 154 ? -3.598 -5.629 10.078 1 93.5 154 ASP B O 1
ATOM 4163 N N . LEU B 1 155 ? -2.061 -5.656 8.469 1 94.5 155 LEU B N 1
ATOM 4164 C CA . LEU B 1 155 ? -1.688 -7.039 8.758 1 94.5 155 LEU B CA 1
ATOM 4165 C C . LEU B 1 155 ? -0.233 -7.297 8.383 1 94.5 155 LEU B C 1
ATOM 4167 O O . LEU B 1 155 ? 0.138 -7.195 7.211 1 94.5 155 LEU B O 1
ATOM 4171 N N . ASP B 1 156 ? 0.624 -7.57 9.344 1 93.31 156 ASP B N 1
ATOM 4172 C CA . ASP B 1 156 ? 2.025 -7.941 9.18 1 93.31 156 ASP B CA 1
ATOM 4173 C C . ASP B 1 156 ? 2.197 -9.461 9.203 1 93.31 156 ASP B C 1
ATOM 4175 O O . ASP B 1 156 ? 2.324 -10.062 10.273 1 93.31 156 ASP B O 1
ATOM 4179 N N . PRO B 1 157 ? 2.229 -10.047 8.047 1 91.56 157 PRO B N 1
ATOM 4180 C CA . PRO B 1 157 ? 2.299 -11.516 8.023 1 91.56 157 PRO B CA 1
ATOM 4181 C C . PRO B 1 157 ? 3.619 -12.055 8.57 1 91.56 157 PRO B C 1
ATOM 4183 O O . PRO B 1 157 ? 3.668 -13.172 9.078 1 91.56 157 PRO B O 1
ATOM 4186 N N . ARG B 1 158 ? 4.676 -11.305 8.5 1 91.56 158 ARG B N 1
ATOM 4187 C CA . ARG B 1 158 ? 5.969 -11.734 9.023 1 91.56 158 ARG B CA 1
ATOM 4188 C C . ARG B 1 158 ? 5.93 -11.859 10.539 1 91.56 158 ARG B C 1
ATOM 4190 O O . ARG B 1 158 ? 6.57 -12.75 11.109 1 91.56 158 ARG B O 1
ATOM 4197 N N . TRP B 1 159 ? 5.254 -10.93 11.109 1 93.56 159 TRP B N 1
ATOM 4198 C CA . TRP B 1 159 ? 5.145 -10.984 12.562 1 93.56 159 TRP B CA 1
ATOM 4199 C C . TRP B 1 159 ? 4.383 -12.227 13.008 1 93.56 159 TRP B C 1
ATOM 4201 O O . TRP B 1 159 ? 4.762 -12.883 13.984 1 93.56 159 TRP B O 1
ATOM 4211 N N . VAL B 1 160 ? 3.344 -12.586 12.266 1 92.56 160 VAL B N 1
ATOM 4212 C CA . VAL B 1 160 ? 2.566 -13.781 12.562 1 92.56 160 VAL B CA 1
ATOM 4213 C C . VAL B 1 160 ? 3.471 -15.008 12.523 1 92.56 160 VAL B C 1
ATOM 4215 O O . VAL B 1 160 ? 3.455 -15.836 13.438 1 92.56 160 VAL B O 1
ATOM 4218 N N . VAL B 1 161 ? 4.223 -15.125 11.469 1 89.88 161 VAL B N 1
ATOM 4219 C CA . VAL B 1 161 ? 5.129 -16.25 11.297 1 89.88 161 VAL B CA 1
ATOM 4220 C C . VAL B 1 161 ? 6.121 -16.297 12.461 1 89.88 161 VAL B C 1
ATOM 4222 O O . VAL B 1 161 ? 6.398 -17.375 13 1 89.88 161 VAL B O 1
ATOM 4225 N N . LYS B 1 162 ? 6.633 -15.148 12.844 1 91.94 162 LYS B N 1
ATOM 4226 C CA . LYS B 1 162 ? 7.59 -15.078 13.945 1 91.94 162 LYS B CA 1
ATOM 4227 C C . LYS B 1 162 ? 6.953 -15.531 15.25 1 91.94 162 LYS B C 1
ATOM 4229 O O . LYS B 1 162 ? 7.582 -16.25 16.031 1 91.94 162 LYS B O 1
ATOM 4234 N N . LEU B 1 163 ? 5.711 -15.125 15.516 1 93.88 163 LEU B N 1
ATOM 4235 C CA . LEU B 1 163 ? 5 -15.539 16.719 1 93.88 163 LEU B CA 1
ATOM 4236 C C . LEU B 1 163 ? 4.805 -17.047 16.75 1 93.88 163 LEU B C 1
ATOM 4238 O O . LEU B 1 163 ? 4.973 -17.688 17.797 1 93.88 163 LEU B O 1
ATOM 4242 N N . ILE B 1 164 ? 4.465 -17.594 15.617 1 91.12 164 ILE B N 1
ATOM 4243 C CA . ILE B 1 164 ? 4.262 -19.031 15.516 1 91.12 164 ILE B CA 1
ATOM 4244 C C . ILE B 1 164 ? 5.578 -19.766 15.781 1 91.12 164 ILE B C 1
ATOM 4246 O O . ILE B 1 164 ? 5.625 -20.719 16.562 1 91.12 164 ILE B O 1
ATOM 4250 N N . LYS B 1 165 ? 6.645 -19.328 15.203 1 89.94 165 LYS B N 1
ATOM 4251 C CA . LYS B 1 165 ? 7.949 -19.953 15.344 1 89.94 165 LYS B CA 1
ATOM 4252 C C . LYS B 1 165 ? 8.445 -19.875 16.781 1 89.94 165 LYS B C 1
ATOM 4254 O O . LYS B 1 165 ? 9.125 -20.797 17.266 1 89.94 165 LYS B O 1
ATOM 4259 N N . ARG B 1 166 ? 8.039 -18.797 17.469 1 92.56 166 ARG B N 1
ATOM 4260 C CA . ARG B 1 166 ? 8.414 -18.625 18.875 1 92.56 166 ARG B CA 1
ATOM 4261 C C . ARG B 1 166 ? 7.512 -19.422 19.797 1 92.56 166 ARG B C 1
ATOM 4263 O O . ARG B 1 166 ? 7.762 -19.5 21 1 92.56 166 ARG B O 1
ATOM 4270 N N . GLY B 1 167 ? 6.469 -19.984 19.219 1 93.69 167 GLY B N 1
ATOM 4271 C CA . GLY B 1 167 ? 5.52 -20.75 20.016 1 93.69 167 GLY B CA 1
ATOM 4272 C C . GLY B 1 167 ? 4.633 -19.875 20.891 1 93.69 167 GLY B C 1
ATOM 4273 O O . GLY B 1 167 ? 4.062 -20.344 21.875 1 93.69 167 GLY B O 1
ATOM 4274 N N . ASN B 1 168 ? 4.656 -18.625 20.656 1 93.81 168 ASN B N 1
ATOM 4275 C CA . ASN B 1 168 ? 3.801 -17.719 21.422 1 93.81 168 ASN B CA 1
ATOM 4276 C C . ASN B 1 168 ? 2.387 -17.672 20.844 1 93.81 168 ASN B C 1
ATOM 4278 O O . ASN B 1 168 ? 1.974 -16.656 20.281 1 93.81 168 ASN B O 1
ATOM 4282 N N . MET B 1 169 ? 1.619 -18.609 21.078 1 94.19 169 MET B N 1
ATOM 4283 C CA . MET B 1 169 ? 0.31 -18.812 20.469 1 94.19 169 MET B CA 1
ATOM 4284 C C . MET B 1 169 ? -0.702 -17.812 21.016 1 94.19 169 MET B C 1
ATOM 4286 O O . MET B 1 169 ? -1.598 -17.375 20.281 1 94.19 169 MET B O 1
ATOM 4290 N N . ALA B 1 170 ? -0.596 -17.469 22.234 1 95.19 170 ALA B N 1
ATOM 4291 C CA . ALA B 1 170 ? -1.515 -16.484 22.812 1 95.19 170 ALA B CA 1
ATOM 4292 C C . ALA B 1 170 ? -1.402 -15.141 22.109 1 95.19 170 ALA B C 1
ATOM 4294 O O . ALA B 1 170 ? -2.416 -14.508 21.797 1 95.19 170 ALA B O 1
ATOM 4295 N N . GLU B 1 171 ? -0.152 -14.727 21.875 1 95.56 171 GLU B N 1
ATOM 4296 C CA . GLU B 1 171 ? 0.064 -13.461 21.172 1 95.56 171 GLU B CA 1
ATOM 4297 C C . GLU B 1 171 ? -0.369 -13.547 19.719 1 95.56 171 GLU B C 1
ATOM 4299 O O . GLU B 1 171 ? -0.848 -12.57 19.141 1 95.56 171 GLU B O 1
ATOM 4304 N N . MET B 1 172 ? -0.165 -14.695 19.172 1 95.69 172 MET B N 1
ATOM 4305 C CA . MET B 1 172 ? -0.619 -14.914 17.797 1 95.69 172 MET B CA 1
ATOM 4306 C C . MET B 1 172 ? -2.135 -14.781 17.703 1 95.69 172 MET B C 1
ATOM 4308 O O . MET B 1 172 ? -2.643 -14.117 16.781 1 95.69 172 MET B O 1
ATOM 4312 N N . GLU B 1 173 ? -2.816 -15.359 18.609 1 96.31 173 GLU B N 1
ATOM 4313 C CA . GLU B 1 173 ? -4.273 -15.266 18.641 1 96.31 173 GLU B CA 1
ATOM 4314 C C . GLU B 1 173 ? -4.723 -13.828 18.875 1 96.31 173 GLU B C 1
ATOM 4316 O O . GLU B 1 173 ? -5.688 -13.359 18.266 1 96.31 173 GLU B O 1
ATOM 4321 N N . ALA B 1 174 ? -4.043 -13.172 19.781 1 96.56 174 ALA B N 1
ATOM 4322 C CA . ALA B 1 174 ? -4.352 -11.766 20.047 1 96.56 174 ALA B CA 1
ATOM 4323 C C . ALA B 1 174 ? -4.176 -10.922 18.781 1 96.56 174 ALA B C 1
ATOM 4325 O O . ALA B 1 174 ? -4.977 -10.023 18.516 1 96.56 174 ALA B O 1
ATOM 4326 N N . TYR B 1 175 ? -3.15 -11.203 18.062 1 96.5 175 TYR B N 1
ATOM 4327 C CA . TYR B 1 175 ? -2.916 -10.461 16.828 1 96.5 175 TYR B CA 1
ATOM 4328 C C . TYR B 1 175 ? -3.992 -10.773 15.789 1 96.5 175 TYR B C 1
ATOM 4330 O O . TYR B 1 175 ? -4.465 -9.875 15.086 1 96.5 175 TYR B O 1
ATOM 4338 N N . ARG B 1 176 ? -4.324 -12.023 15.625 1 96.5 176 ARG B N 1
ATOM 4339 C CA . ARG B 1 176 ? -5.414 -12.398 14.727 1 96.5 176 ARG B CA 1
ATOM 4340 C C . ARG B 1 176 ? -6.691 -11.633 15.078 1 96.5 176 ARG B C 1
ATOM 4342 O O . ARG B 1 176 ? -7.352 -11.086 14.195 1 96.5 176 ARG B O 1
ATOM 4349 N N . ASP B 1 177 ? -7.023 -11.586 16.344 1 96.81 177 ASP B N 1
ATOM 4350 C CA . ASP B 1 177 ? -8.211 -10.867 16.797 1 96.81 177 ASP B CA 1
ATOM 4351 C C . ASP B 1 177 ? -8.117 -9.383 16.453 1 96.81 177 ASP B C 1
ATOM 4353 O O . ASP B 1 177 ? -9.117 -8.766 16.078 1 96.81 177 ASP B O 1
ATOM 4357 N N . HIS B 1 178 ? -6.938 -8.891 16.625 1 95.69 178 HIS B N 1
ATOM 4358 C CA . HIS B 1 178 ? -6.68 -7.504 16.266 1 95.69 178 HIS B CA 1
ATOM 4359 C C . HIS B 1 178 ? -7.012 -7.25 14.797 1 95.69 178 HIS B C 1
ATOM 4361 O O . HIS B 1 178 ? -7.656 -6.25 14.461 1 95.69 178 HIS B O 1
ATOM 4367 N N . VAL B 1 179 ? -6.617 -8.133 13.93 1 96.25 179 VAL B N 1
ATOM 4368 C CA . VAL B 1 179 ? -6.875 -8.008 12.5 1 96.25 179 VAL B CA 1
ATOM 4369 C C . VAL B 1 179 ? -8.375 -8.133 12.234 1 96.25 179 VAL B C 1
ATOM 4371 O O . VAL B 1 179 ? -8.945 -7.344 11.484 1 96.25 179 VAL B O 1
ATOM 4374 N N . ILE B 1 180 ? -8.992 -9.062 12.883 1 97.44 180 ILE B N 1
ATOM 4375 C CA . ILE B 1 180 ? -10.414 -9.305 12.703 1 97.44 180 ILE B CA 1
ATOM 4376 C C . ILE B 1 180 ? -11.219 -8.117 13.219 1 97.44 180 ILE B C 1
ATOM 4378 O O . ILE B 1 180 ? -12.211 -7.715 12.609 1 97.44 180 ILE B O 1
ATOM 4382 N N . ASP B 1 181 ? -10.773 -7.543 14.359 1 96.19 181 ASP B N 1
ATOM 4383 C CA . ASP B 1 181 ? -11.43 -6.355 14.898 1 96.19 181 ASP B CA 1
ATOM 4384 C C . ASP B 1 181 ? -11.461 -5.23 13.867 1 96.19 181 ASP B C 1
ATOM 4386 O O . ASP B 1 181 ? -12.453 -4.504 13.758 1 96.19 181 ASP B O 1
ATOM 4390 N N . GLN B 1 182 ? -10.438 -5.066 13.164 1 95.38 182 GLN B N 1
ATOM 4391 C CA . GLN B 1 182 ? -10.391 -4.047 12.125 1 95.38 182 GLN B CA 1
ATOM 4392 C C . GLN B 1 182 ? -11.43 -4.32 11.039 1 95.38 182 GLN B C 1
ATOM 4394 O O . GLN B 1 182 ? -12.117 -3.404 10.586 1 95.38 182 GLN B O 1
ATOM 4399 N N . ALA B 1 183 ? -11.484 -5.562 10.633 1 96.94 183 ALA B N 1
ATOM 4400 C CA . ALA B 1 183 ? -12.43 -5.945 9.586 1 96.94 183 ALA B CA 1
ATOM 4401 C C . ALA B 1 183 ? -13.867 -5.68 10.031 1 96.94 183 ALA B C 1
ATOM 4403 O O . ALA B 1 183 ? -14.664 -5.117 9.273 1 96.94 183 ALA B O 1
ATOM 4404 N N . VAL B 1 184 ? -14.18 -6.086 11.242 1 97.12 184 VAL B N 1
ATOM 4405 C CA . VAL B 1 184 ? -15.523 -5.883 11.781 1 97.12 184 VAL B CA 1
ATOM 4406 C C . VAL B 1 184 ? -15.836 -4.391 11.828 1 97.12 184 VAL B C 1
ATOM 4408 O O . VAL B 1 184 ? -16.953 -3.975 11.484 1 97.12 184 VAL B O 1
ATOM 4411 N N . THR B 1 185 ? -14.875 -3.646 12.211 1 95.19 185 THR B N 1
ATOM 4412 C CA . THR B 1 185 ? -15.039 -2.199 12.289 1 95.19 185 THR B CA 1
ATOM 4413 C C . THR B 1 185 ? -15.367 -1.621 10.914 1 95.19 185 THR B C 1
ATOM 4415 O O . THR B 1 185 ? -16.297 -0.823 10.773 1 95.19 185 THR B O 1
ATOM 4418 N N . VAL B 1 186 ? -14.648 -2.031 9.891 1 95.81 186 VAL B N 1
ATOM 4419 C CA . VAL B 1 186 ? -14.875 -1.542 8.531 1 95.81 186 VAL B CA 1
ATOM 4420 C C . VAL B 1 186 ? -16.281 -1.933 8.07 1 95.81 186 VAL B C 1
ATOM 4422 O O . VAL B 1 186 ? -17.016 -1.102 7.531 1 95.81 186 VAL B O 1
ATOM 4425 N N . LEU B 1 187 ? -16.625 -3.135 8.328 1 97.25 187 LEU B N 1
ATOM 4426 C CA . LEU B 1 187 ? -17.906 -3.658 7.855 1 97.25 187 LEU B CA 1
ATOM 4427 C C . LEU B 1 187 ? -19.062 -2.961 8.555 1 97.25 187 LEU B C 1
ATOM 4429 O O . LEU B 1 187 ? -20.141 -2.801 7.973 1 97.25 187 LEU B O 1
ATOM 4433 N N . SER B 1 188 ? -18.828 -2.516 9.758 1 94.94 188 SER B N 1
ATOM 4434 C CA . SER B 1 188 ? -19.906 -1.93 10.555 1 94.94 188 SER B CA 1
ATOM 4435 C C . SER B 1 188 ? -19.953 -0.416 10.383 1 94.94 188 SER B C 1
ATOM 4437 O O . SER B 1 188 ? -20.812 0.251 10.969 1 94.94 188 SER B O 1
ATOM 4439 N N . ALA B 1 189 ? -19.156 0.168 9.602 1 95.81 189 ALA B N 1
ATOM 4440 C CA . ALA B 1 189 ? -18.984 1.617 9.539 1 95.81 189 ALA B CA 1
ATOM 4441 C C . ALA B 1 189 ? -19.969 2.248 8.555 1 95.81 189 ALA B C 1
ATOM 4443 O O . ALA B 1 189 ? -19.984 3.469 8.383 1 95.81 189 ALA B O 1
ATOM 4444 N N . GLY B 1 190 ? -20.734 1.479 7.812 1 97 190 GLY B N 1
ATOM 4445 C CA . GLY B 1 190 ? -21.75 2.004 6.918 1 97 190 GLY B CA 1
ATOM 4446 C C . GLY B 1 190 ? -21.203 2.387 5.555 1 97 190 GLY B C 1
ATOM 4447 O O . GLY B 1 190 ? -21.75 3.279 4.895 1 97 190 GLY B O 1
ATOM 4448 N N . HIS B 1 191 ? -20.141 1.716 5.082 1 97.62 191 HIS B N 1
ATOM 4449 C CA . HIS B 1 191 ? -19.516 2.061 3.809 1 97.62 191 HIS B CA 1
ATOM 4450 C C . HIS B 1 191 ? -20.078 1.216 2.672 1 97.62 191 HIS B C 1
ATOM 4452 O O . HIS B 1 191 ? -19.656 1.344 1.523 1 97.62 191 HIS B O 1
ATOM 4458 N N . ASP B 1 192 ? -21 0.357 2.943 1 97.12 192 ASP B N 1
ATOM 4459 C CA . ASP B 1 192 ? -21.688 -0.47 1.951 1 97.12 192 ASP B CA 1
ATOM 4460 C C . ASP B 1 192 ? -20.688 -1.377 1.223 1 97.12 192 ASP B C 1
ATOM 4462 O O . ASP B 1 192 ? -20.609 -1.347 -0.007 1 97.12 192 ASP B O 1
ATOM 4466 N N . ILE B 1 193 ? -20 -2.168 1.938 1 98.5 193 ILE B N 1
ATOM 4467 C CA . ILE B 1 193 ? -19.031 -3.115 1.395 1 98.5 193 ILE B CA 1
ATOM 4468 C C . ILE B 1 193 ? -19.766 -4.312 0.794 1 98.5 193 ILE B C 1
ATOM 4470 O O . ILE B 1 193 ? -20.625 -4.914 1.444 1 98.5 193 ILE B O 1
ATOM 4474 N N . LYS B 1 194 ? -19.391 -4.664 -0.449 1 98.81 194 LYS B N 1
ATOM 4475 C CA . LYS B 1 194 ? -20.109 -5.723 -1.151 1 98.81 194 LYS B CA 1
ATOM 4476 C C . LYS B 1 194 ? -19.203 -6.922 -1.419 1 98.81 194 LYS B C 1
ATOM 4478 O O . LYS B 1 194 ? -19.688 -8.047 -1.582 1 98.81 194 LYS B O 1
ATOM 4483 N N . CYS B 1 195 ? -17.922 -6.703 -1.504 1 98.81 195 CYS B N 1
ATOM 4484 C CA . CYS B 1 195 ? -17 -7.754 -1.908 1 98.81 195 CYS B CA 1
ATOM 4485 C C . CYS B 1 195 ? -15.789 -7.801 -0.982 1 98.81 195 CYS B C 1
ATOM 4487 O O . CYS B 1 195 ? -15.539 -6.852 -0.238 1 98.81 195 CYS B O 1
ATOM 4489 N N . MET B 1 196 ? -15.07 -8.906 -1.062 1 98.62 196 MET B N 1
ATOM 4490 C CA . MET B 1 196 ? -13.938 -9.07 -0.154 1 98.62 196 MET B CA 1
ATOM 4491 C C . MET B 1 196 ? -12.883 -9.984 -0.757 1 98.62 196 MET B C 1
ATOM 4493 O O . MET B 1 196 ? -13.219 -10.992 -1.383 1 98.62 196 MET B O 1
ATOM 4497 N N . PHE B 1 197 ? -11.656 -9.586 -0.62 1 98.19 197 PHE B N 1
ATOM 4498 C CA . PHE B 1 197 ? -10.57 -10.562 -0.663 1 98.19 197 PHE B CA 1
ATOM 4499 C C . PHE B 1 197 ? -10.172 -10.992 0.744 1 98.19 197 PHE B C 1
ATOM 4501 O O . PHE B 1 197 ? -10.023 -10.148 1.634 1 98.19 197 PHE B O 1
ATOM 4508 N N . THR B 1 198 ? -9.922 -12.281 0.88 1 97 198 THR B N 1
ATOM 4509 C CA . THR B 1 198 ? -9.336 -12.742 2.135 1 97 198 THR B CA 1
ATOM 4510 C C . THR B 1 198 ? -8.75 -14.141 1.98 1 97 198 THR B C 1
ATOM 4512 O O . THR B 1 198 ? -8.789 -14.719 0.893 1 97 198 THR B O 1
ATOM 4515 N N . THR B 1 199 ? -8.039 -14.617 2.986 1 94.44 199 THR B N 1
ATOM 4516 C CA . THR B 1 199 ? -7.523 -15.984 3.031 1 94.44 199 THR B CA 1
ATOM 4517 C C . THR B 1 199 ? -8.492 -16.906 3.77 1 94.44 199 THR B C 1
ATOM 4519 O O . THR B 1 199 ? -9.336 -16.438 4.539 1 94.44 199 THR B O 1
ATOM 4522 N N . PRO B 1 200 ? -8.352 -18.203 3.59 1 94.44 200 PRO B N 1
ATOM 4523 C CA . PRO B 1 200 ? -9.258 -19.141 4.262 1 94.44 200 PRO B CA 1
ATOM 4524 C C . PRO B 1 200 ? -9.242 -18.984 5.781 1 94.44 200 PRO B C 1
ATOM 4526 O O . PRO B 1 200 ? -10.305 -18.953 6.41 1 94.44 200 PRO B O 1
ATOM 4529 N N . LYS B 1 201 ? -8.109 -18.828 6.328 1 93.19 201 LYS B N 1
ATOM 4530 C CA . LYS B 1 201 ? -7.992 -18.719 7.781 1 93.19 201 LYS B CA 1
ATOM 4531 C C . LYS B 1 201 ? -8.648 -17.453 8.297 1 93.19 201 LYS B C 1
ATOM 4533 O O . LYS B 1 201 ? -9.359 -17.469 9.305 1 93.19 201 LYS B O 1
ATOM 4538 N N . LEU B 1 202 ? -8.43 -16.359 7.66 1 96.38 202 LEU B N 1
ATOM 4539 C CA . LEU B 1 202 ? -9.016 -15.086 8.078 1 96.38 202 LEU B CA 1
ATOM 4540 C C . LEU B 1 202 ? -10.523 -15.078 7.84 1 96.38 202 LEU B C 1
ATOM 4542 O O . LEU B 1 202 ? -11.281 -14.492 8.617 1 96.38 202 LEU B O 1
ATOM 4546 N N . LEU B 1 203 ? -10.914 -15.711 6.734 1 97.56 203 LEU B N 1
ATOM 4547 C CA . LEU B 1 203 ? -12.344 -15.828 6.473 1 97.56 203 LEU B CA 1
ATOM 4548 C C . LEU B 1 203 ? -13.047 -16.594 7.594 1 97.56 203 LEU B C 1
ATOM 4550 O O . LEU B 1 203 ? -14.094 -16.156 8.086 1 97.56 203 LEU B O 1
ATOM 4554 N N . GLU B 1 204 ? -12.461 -17.672 7.938 1 96.88 204 GLU B N 1
ATOM 4555 C CA . GLU B 1 204 ? -13.023 -18.469 9.023 1 96.88 204 GLU B CA 1
ATOM 4556 C C . GLU B 1 204 ? -13.109 -17.672 10.312 1 96.88 204 GLU B C 1
ATOM 4558 O O . GLU B 1 204 ? -14.148 -17.656 10.977 1 96.88 204 GLU B O 1
ATOM 4563 N N . ALA B 1 205 ? -12.055 -17 10.672 1 97.25 205 ALA B N 1
ATOM 4564 C CA . ALA B 1 205 ? -12.016 -16.203 11.898 1 97.25 205 ALA B CA 1
ATOM 4565 C C . ALA B 1 205 ? -13.062 -15.102 11.867 1 97.25 205 ALA B C 1
ATOM 4567 O O . ALA B 1 205 ? -13.758 -14.867 12.859 1 97.25 205 ALA B O 1
ATOM 4568 N N . LEU B 1 206 ? -13.164 -14.391 10.75 1 98.44 206 LEU B N 1
ATOM 4569 C CA . LEU B 1 206 ? -14.133 -13.305 10.617 1 98.44 206 LEU B CA 1
ATOM 4570 C C . LEU B 1 206 ? -15.562 -13.836 10.719 1 98.44 206 LEU B C 1
ATOM 4572 O O . LEU B 1 206 ? -16.391 -13.258 11.422 1 98.44 206 LEU B O 1
ATOM 4576 N N . ALA B 1 207 ? -15.844 -14.922 10 1 98.5 207 ALA B N 1
ATOM 4577 C CA . ALA B 1 207 ? -17.188 -15.516 10.016 1 98.5 207 ALA B CA 1
ATOM 4578 C C . ALA B 1 207 ? -17.578 -15.914 11.43 1 98.5 207 ALA B C 1
ATOM 4580 O O . ALA B 1 207 ? -18.703 -15.625 11.875 1 98.5 207 ALA B O 1
ATOM 4581 N N . MET B 1 208 ? -16.672 -16.578 12.094 1 97.81 208 MET B N 1
ATOM 4582 C CA . MET B 1 208 ? -16.938 -17.016 13.461 1 97.81 208 MET B CA 1
ATOM 4583 C C . MET B 1 208 ? -17.203 -15.812 14.367 1 97.81 208 MET B C 1
ATOM 4585 O O . MET B 1 208 ? -18.125 -15.844 15.188 1 97.81 208 MET B O 1
ATOM 4589 N N . ARG B 1 209 ? -16.406 -14.781 14.25 1 98.06 209 ARG B N 1
ATOM 4590 C CA . ARG B 1 209 ? -16.594 -13.57 15.039 1 98.06 209 ARG B CA 1
ATOM 4591 C C . ARG B 1 209 ? -17.969 -12.961 14.781 1 98.06 209 ARG B C 1
ATOM 4593 O O . ARG B 1 209 ? -18.672 -12.57 15.727 1 98.06 209 ARG B O 1
ATOM 4600 N N . LEU B 1 210 ? -18.344 -12.844 13.531 1 98.19 210 LEU B N 1
ATOM 4601 C CA . LEU B 1 210 ? -19.641 -12.258 13.18 1 98.19 210 LEU B CA 1
ATOM 4602 C C . LEU B 1 210 ? -20.781 -13.102 13.727 1 98.19 210 LEU B C 1
ATOM 4604 O O . LEU B 1 210 ? -21.781 -12.57 14.227 1 98.19 210 LEU B O 1
ATOM 4608 N N . MET B 1 211 ? -20.609 -14.398 13.703 1 97.31 211 MET B N 1
ATOM 4609 C CA . MET B 1 211 ? -21.625 -15.289 14.258 1 97.31 211 MET B CA 1
ATOM 4610 C C . MET B 1 211 ? -21.766 -15.078 15.766 1 97.31 211 MET B C 1
ATOM 4612 O O . MET B 1 211 ? -22.875 -15.047 16.297 1 97.31 211 MET B O 1
ATOM 4616 N N . GLU B 1 212 ? -20.641 -14.93 16.359 1 97.56 212 GLU B N 1
ATOM 4617 C CA . GLU B 1 212 ? -20.656 -14.641 17.781 1 97.56 212 GLU B CA 1
ATOM 4618 C C . GLU B 1 212 ? -21.375 -13.336 18.078 1 97.56 212 GLU B C 1
ATOM 4620 O O . GLU B 1 212 ? -22.031 -13.195 19.125 1 97.56 212 GLU B O 1
ATOM 4625 N N . ASP B 1 213 ? -21.281 -12.414 17.234 1 96.81 213 ASP B N 1
ATOM 4626 C CA . ASP B 1 213 ? -21.906 -11.109 17.391 1 96.81 213 ASP B CA 1
ATOM 4627 C C . ASP B 1 213 ? -23.359 -11.133 16.906 1 96.81 213 ASP B C 1
ATOM 4629 O O . ASP B 1 213 ? -24.016 -10.094 16.859 1 96.81 213 ASP B O 1
ATOM 4633 N N . GLY B 1 214 ? -23.859 -12.242 16.516 1 97.31 214 GLY B N 1
ATOM 4634 C CA . GLY B 1 214 ? -25.25 -12.414 16.141 1 97.31 214 GLY B CA 1
ATOM 4635 C C . GLY B 1 214 ? -25.531 -11.992 14.711 1 97.31 214 GLY B C 1
ATOM 4636 O O . GLY B 1 214 ? -26.656 -11.594 14.391 1 97.31 214 GLY B O 1
ATOM 4637 N N . THR B 1 215 ? -24.516 -12.016 13.922 1 97.75 215 THR B N 1
ATOM 4638 C CA . THR B 1 215 ? -24.656 -11.664 12.516 1 97.75 215 THR B CA 1
ATOM 4639 C C . THR B 1 215 ? -23.875 -12.617 11.625 1 97.75 215 THR B C 1
ATOM 4641 O O . THR B 1 215 ? -23.562 -13.742 12.039 1 97.75 215 THR B O 1
ATOM 4644 N N . SER B 1 216 ? -23.75 -12.359 10.289 1 97.94 216 SER B N 1
ATOM 4645 C CA . SER B 1 216 ? -23.047 -13.211 9.336 1 97.94 216 SER B CA 1
ATOM 4646 C C . SER B 1 216 ? -22.391 -12.391 8.242 1 97.94 216 SER B C 1
ATOM 4648 O O . SER B 1 216 ? -22.641 -11.188 8.109 1 97.94 216 SER B O 1
ATOM 4650 N N . ILE B 1 217 ? -21.547 -13.031 7.516 1 98.38 217 ILE B N 1
ATOM 4651 C CA . ILE B 1 217 ? -20.891 -12.391 6.383 1 98.38 217 ILE B CA 1
ATOM 4652 C C . ILE B 1 217 ? -21.938 -11.859 5.41 1 98.38 217 ILE B C 1
ATOM 4654 O O . ILE B 1 217 ? -21.859 -10.711 4.965 1 98.38 217 ILE B O 1
ATOM 4658 N N . LYS B 1 218 ? -22.938 -12.648 5.113 1 97.88 218 LYS B N 1
ATOM 4659 C CA . LYS B 1 218 ? -24.016 -12.25 4.215 1 97.88 218 LYS B CA 1
ATOM 4660 C C . LYS B 1 218 ? -24.781 -11.055 4.77 1 97.88 218 LYS B C 1
ATOM 4662 O O . LYS B 1 218 ? -25.094 -10.109 4.039 1 97.88 218 LYS B O 1
ATOM 4667 N N . GLU B 1 219 ? -25.062 -11.094 6.047 1 97.88 219 GLU B N 1
ATOM 4668 C CA . GLU B 1 219 ? -25.844 -10.039 6.68 1 97.88 219 GLU B CA 1
ATOM 4669 C C . GLU B 1 219 ? -25.062 -8.719 6.707 1 97.88 219 GLU B C 1
ATOM 4671 O O . GLU B 1 219 ? -25.656 -7.648 6.84 1 97.88 219 GLU B O 1
ATOM 4676 N N . GLN B 1 220 ? -23.734 -8.828 6.617 1 97.81 220 GLN B N 1
ATOM 4677 C CA . GLN B 1 220 ? -22.922 -7.621 6.551 1 97.81 220 GLN B CA 1
ATOM 4678 C C . GLN B 1 220 ? -22.969 -7.008 5.152 1 97.81 220 GLN B C 1
ATOM 4680 O O . GLN B 1 220 ? -22.391 -5.941 4.918 1 97.81 220 GLN B O 1
ATOM 4685 N N . GLY B 1 221 ? -23.578 -7.68 4.242 1 97.69 221 GLY B N 1
ATOM 4686 C CA . GLY B 1 221 ? -23.797 -7.121 2.914 1 97.69 221 GLY B CA 1
ATOM 4687 C C . GLY B 1 221 ? -22.875 -7.707 1.867 1 97.69 221 GLY B C 1
ATOM 4688 O O . GLY B 1 221 ? -22.938 -7.34 0.692 1 97.69 221 GLY B O 1
ATOM 4689 N N . ILE B 1 222 ? -21.984 -8.656 2.221 1 98.75 222 ILE B N 1
ATOM 4690 C CA . ILE B 1 222 ? -21.016 -9.227 1.296 1 98.75 222 ILE B CA 1
ATOM 4691 C C . ILE B 1 222 ? -21.719 -10.18 0.332 1 98.75 222 ILE B C 1
ATOM 4693 O O . ILE B 1 222 ? -22.453 -11.078 0.759 1 98.75 222 ILE B O 1
ATOM 4697 N N . THR B 1 223 ? -21.453 -9.992 -0.948 1 98.69 223 THR B N 1
ATOM 4698 C CA . THR B 1 223 ? -22.062 -10.844 -1.956 1 98.69 223 THR B CA 1
ATOM 4699 C C . THR B 1 223 ? -21.016 -11.695 -2.666 1 98.69 223 THR B C 1
ATOM 4701 O O . THR B 1 223 ? -21.328 -12.758 -3.207 1 98.69 223 THR B O 1
ATOM 4704 N N . GLY B 1 224 ? -19.781 -11.25 -2.715 1 98.44 224 GLY B N 1
ATOM 4705 C CA . GLY B 1 224 ? -18.734 -11.969 -3.412 1 98.44 224 GLY B CA 1
ATOM 4706 C C . GLY B 1 224 ? -17.406 -11.938 -2.682 1 98.44 224 GLY B C 1
ATOM 4707 O O . GLY B 1 224 ? -17 -10.891 -2.174 1 98.44 224 GLY B O 1
ATOM 4708 N N . ILE B 1 225 ? -16.75 -13.094 -2.643 1 98.25 225 ILE B N 1
ATOM 4709 C CA . ILE B 1 225 ? -15.43 -13.242 -2.041 1 98.25 225 ILE B CA 1
ATOM 4710 C C . ILE B 1 225 ? -14.5 -13.969 -3.012 1 98.25 225 ILE B C 1
ATOM 4712 O O . ILE B 1 225 ? -14.883 -14.969 -3.617 1 98.25 225 ILE B O 1
ATOM 4716 N N . PHE B 1 226 ? -13.344 -13.406 -3.281 1 97.12 226 PHE B N 1
ATOM 4717 C CA . PHE B 1 226 ? -12.312 -14.281 -3.816 1 97.12 226 PHE B CA 1
ATOM 4718 C C . PHE B 1 226 ? -11.211 -14.508 -2.787 1 97.12 226 PHE B C 1
ATOM 4720 O O . PHE B 1 226 ? -10.859 -13.594 -2.037 1 97.12 226 PHE B O 1
ATOM 4727 N N . SER B 1 227 ? -10.805 -15.727 -2.707 1 95.69 227 SER B N 1
ATOM 4728 C CA . SER B 1 227 ? -9.938 -16.156 -1.608 1 95.69 227 SER B CA 1
ATOM 4729 C C . SER B 1 227 ? -8.727 -16.906 -2.123 1 95.69 227 SER B C 1
ATOM 4731 O O . SER B 1 227 ? -8.812 -17.625 -3.121 1 95.69 227 SER B O 1
ATOM 4733 N N . GLY B 1 228 ? -7.59 -16.688 -1.446 1 91.81 228 GLY B N 1
ATOM 4734 C CA . GLY B 1 228 ? -6.344 -17.375 -1.757 1 91.81 228 GLY B CA 1
ATOM 4735 C C . GLY B 1 228 ? -5.246 -17.109 -0.745 1 91.81 228 GLY B C 1
ATOM 4736 O O . GLY B 1 228 ? -5.492 -16.484 0.295 1 91.81 228 GLY B O 1
ATOM 4737 N N . GLY B 1 229 ? -4.039 -17.672 -1.027 1 82.56 229 GLY B N 1
ATOM 4738 C CA . GLY B 1 229 ? -2.881 -17.422 -0.186 1 82.56 229 GLY B CA 1
ATOM 4739 C C . GLY B 1 229 ? -2.445 -18.641 0.613 1 82.56 229 GLY B C 1
ATOM 4740 O O . GLY B 1 229 ? -1.287 -18.734 1.027 1 82.56 229 GLY B O 1
ATOM 4741 N N . THR B 1 230 ? -3.361 -19.438 1.001 1 78.75 230 THR B N 1
ATOM 4742 C CA . THR B 1 230 ? -3.047 -20.672 1.688 1 78.75 230 THR B CA 1
ATOM 4743 C C . THR B 1 230 ? -3.75 -21.859 1.021 1 78.75 230 THR B C 1
ATOM 4745 O O . THR B 1 230 ? -4.438 -21.688 0.01 1 78.75 230 THR B O 1
ATOM 4748 N N . GLU B 1 231 ? -3.449 -23.016 1.565 1 79.88 231 GLU B N 1
ATOM 4749 C CA . GLU B 1 231 ? -4.07 -24.219 1.021 1 79.88 231 GLU B CA 1
ATOM 4750 C C . GLU B 1 231 ? -5.594 -24.141 1.109 1 79.88 231 GLU B C 1
ATOM 4752 O O . GLU B 1 231 ? -6.141 -23.781 2.15 1 79.88 231 GLU B O 1
ATOM 4757 N N . PHE B 1 232 ? -6.207 -24.359 -0.026 1 87.31 232 PHE B N 1
ATOM 4758 C CA . PHE B 1 232 ? -7.656 -24.391 -0.186 1 87.31 232 PHE B CA 1
ATOM 4759 C C . PHE B 1 232 ? -8.141 -25.781 -0.546 1 87.31 232 PHE B C 1
ATOM 4761 O O . PHE B 1 232 ? -8.109 -26.188 -1.714 1 87.31 232 PHE B O 1
ATOM 4768 N N . THR B 1 233 ? -8.695 -26.578 0.477 1 90.62 233 THR B N 1
ATOM 4769 C CA . THR B 1 233 ? -9.125 -27.953 0.229 1 90.62 233 THR B CA 1
ATOM 4770 C C . THR B 1 233 ? -10.609 -28 -0.134 1 90.62 233 THR B C 1
ATOM 4772 O O . THR B 1 233 ? -11.375 -27.125 0.262 1 90.62 233 THR B O 1
ATOM 4775 N N . PRO B 1 234 ? -10.938 -29.078 -0.853 1 92.81 234 PRO B N 1
ATOM 4776 C CA . PRO B 1 234 ? -12.359 -29.25 -1.159 1 92.81 234 PRO B CA 1
ATOM 4777 C C . PRO B 1 234 ? -13.227 -29.328 0.095 1 92.81 234 PRO B C 1
ATOM 4779 O O . PRO B 1 234 ? -14.336 -28.781 0.115 1 92.81 234 PRO B O 1
ATOM 4782 N N . GLN B 1 235 ? -12.742 -29.969 1.123 1 93.62 235 GLN B N 1
ATOM 4783 C CA . GLN B 1 235 ? -13.484 -30.094 2.371 1 93.62 235 GLN B CA 1
ATOM 4784 C C . GLN B 1 235 ? -13.727 -28.719 3.01 1 93.62 235 GLN B C 1
ATOM 4786 O O . GLN B 1 235 ? -14.836 -28.422 3.439 1 93.62 235 GLN B O 1
ATOM 4791 N N . TRP B 1 236 ? -12.75 -27.953 3.066 1 93.25 236 TRP B N 1
ATOM 4792 C CA . TRP B 1 236 ? -12.898 -26.625 3.652 1 93.25 236 TRP B CA 1
ATOM 4793 C C . TRP B 1 236 ? -13.797 -25.75 2.795 1 93.25 236 TRP B C 1
ATOM 4795 O O . TRP B 1 236 ? -14.609 -24.984 3.318 1 93.25 236 TRP B O 1
ATOM 4805 N N . TYR B 1 237 ? -13.586 -25.875 1.503 1 94 237 TYR B N 1
ATOM 4806 C CA . TYR B 1 237 ? -14.422 -25.109 0.584 1 94 237 TYR B CA 1
ATOM 4807 C C . TYR B 1 237 ? -15.898 -25.391 0.821 1 94 237 TYR B C 1
ATOM 4809 O O . TYR B 1 237 ? -16.703 -24.469 0.938 1 94 237 TYR B O 1
ATOM 4817 N N . ARG B 1 238 ? -16.234 -26.625 0.92 1 94.19 238 ARG B N 1
ATOM 4818 C CA . ARG B 1 238 ? -17.609 -27.031 1.198 1 94.19 238 ARG B CA 1
ATOM 4819 C C . ARG B 1 238 ? -18.078 -26.484 2.539 1 94.19 238 ARG B C 1
ATOM 4821 O O . ARG B 1 238 ? -19.172 -25.906 2.635 1 94.19 238 ARG B O 1
ATOM 4828 N N . PHE B 1 239 ? -17.266 -26.656 3.518 1 95.56 239 PHE B N 1
ATOM 4829 C CA . PHE B 1 239 ? -17.578 -26.172 4.855 1 95.56 239 PHE B CA 1
ATOM 4830 C C . PHE B 1 239 ? -17.828 -24.672 4.836 1 95.56 239 PHE B C 1
ATOM 4832 O O . PHE B 1 239 ? -18.812 -24.203 5.402 1 95.56 239 PHE B O 1
ATOM 4839 N N . ALA B 1 240 ? -16.969 -23.891 4.172 1 95.31 240 ALA B N 1
ATOM 4840 C CA . ALA B 1 240 ? -17.109 -22.438 4.094 1 95.31 240 ALA B CA 1
ATOM 4841 C C . ALA B 1 240 ? -18.406 -22.047 3.402 1 95.31 240 ALA B C 1
ATOM 4843 O O . ALA B 1 240 ? -19.188 -21.25 3.93 1 95.31 240 ALA B O 1
ATOM 4844 N N . MET B 1 241 ? -18.703 -22.672 2.273 1 93.75 241 MET B N 1
ATOM 4845 C CA . MET B 1 241 ? -19.859 -22.312 1.46 1 93.75 241 MET B CA 1
ATOM 4846 C C . MET B 1 241 ? -21.156 -22.656 2.189 1 93.75 241 MET B C 1
ATOM 4848 O O . MET B 1 241 ? -22.141 -21.906 2.082 1 93.75 241 MET B O 1
ATOM 4852 N N . GLU B 1 242 ? -21.125 -23.688 2.938 1 94 242 GLU B N 1
ATOM 4853 C CA . GLU B 1 242 ? -22.359 -24.172 3.537 1 94 242 GLU B CA 1
ATOM 4854 C C . GLU B 1 242 ? -22.562 -23.594 4.934 1 94 242 GLU B C 1
ATOM 4856 O O . GLU B 1 242 ? -23.703 -23.375 5.359 1 94 242 GLU B O 1
ATOM 4861 N N . GLU B 1 243 ? -21.438 -23.312 5.66 1 95.75 243 GLU B N 1
ATOM 4862 C CA . GLU B 1 243 ? -21.578 -23.016 7.082 1 95.75 243 GLU B CA 1
ATOM 4863 C C . GLU B 1 243 ? -21.109 -21.594 7.395 1 95.75 243 GLU B C 1
ATOM 4865 O O . GLU B 1 243 ? -21.672 -20.938 8.273 1 95.75 243 GLU B O 1
ATOM 4870 N N . LEU B 1 244 ? -20.125 -21.125 6.715 1 96.69 244 LEU B N 1
ATOM 4871 C CA . LEU B 1 244 ? -19.531 -19.859 7.102 1 96.69 244 LEU B CA 1
ATOM 4872 C C . LEU B 1 244 ? -20.125 -18.703 6.309 1 96.69 244 LEU B C 1
ATOM 4874 O O . LEU B 1 244 ? -20.312 -17.609 6.844 1 96.69 244 LEU B O 1
ATOM 4878 N N . ILE B 1 245 ? -20.391 -18.922 4.992 1 97.19 245 ILE B N 1
ATOM 4879 C CA . ILE B 1 245 ? -20.766 -17.797 4.141 1 97.19 245 ILE B CA 1
ATOM 4880 C C . ILE B 1 245 ? -21.984 -18.172 3.297 1 97.19 245 ILE B C 1
ATOM 4882 O O . ILE B 1 245 ? -22.062 -17.844 2.113 1 97.19 245 ILE B O 1
ATOM 4886 N N . GLU B 1 246 ? -22.906 -18.922 3.857 1 94 246 GLU B N 1
ATOM 4887 C CA . GLU B 1 246 ? -24.094 -19.344 3.125 1 94 246 GLU B CA 1
ATOM 4888 C C . GLU B 1 246 ? -24.75 -18.172 2.402 1 94 246 GLU B C 1
ATOM 4890 O O . GLU B 1 246 ? -25 -17.125 3.006 1 94 246 GLU B O 1
ATOM 4895 N N . GLY B 1 247 ? -24.906 -18.375 1.139 1 94.25 247 GLY B N 1
ATOM 4896 C CA . GLY B 1 247 ? -25.578 -17.359 0.337 1 94.25 247 GLY B CA 1
ATOM 4897 C C . GLY B 1 247 ? -24.609 -16.375 -0.31 1 94.25 247 GLY B C 1
ATOM 4898 O O . GLY B 1 247 ? -25.016 -15.531 -1.104 1 94.25 247 GLY B O 1
ATOM 4899 N N . VAL B 1 248 ? -23.359 -16.406 0.008 1 97.19 248 VAL B N 1
ATOM 4900 C CA . VAL B 1 248 ? -22.312 -15.57 -0.58 1 97.19 248 VAL B CA 1
ATOM 4901 C C . VAL B 1 248 ? -21.516 -16.391 -1.599 1 97.19 248 VAL B C 1
ATOM 4903 O O . VAL B 1 248 ? -21.219 -17.562 -1.361 1 97.19 248 VAL B O 1
ATOM 4906 N N . TYR B 1 249 ? -21.203 -15.812 -2.719 1 96.12 249 TYR B N 1
ATOM 4907 C CA . TYR B 1 249 ? -20.391 -16.453 -3.734 1 96.12 249 TYR B CA 1
ATOM 4908 C C . TYR B 1 249 ? -18.906 -16.375 -3.373 1 96.12 249 TYR B C 1
ATOM 4910 O O . TYR B 1 249 ? -18.422 -15.336 -2.926 1 96.12 249 TYR B O 1
ATOM 4918 N N . MET B 1 250 ? -18.219 -17.469 -3.525 1 96.25 250 MET B N 1
ATOM 4919 C CA . MET B 1 250 ? -16.766 -17.453 -3.293 1 96.25 250 MET B CA 1
ATOM 4920 C C . MET B 1 250 ? -16.031 -18.172 -4.41 1 96.25 250 MET B C 1
ATOM 4922 O O . MET B 1 250 ? -16.438 -19.25 -4.8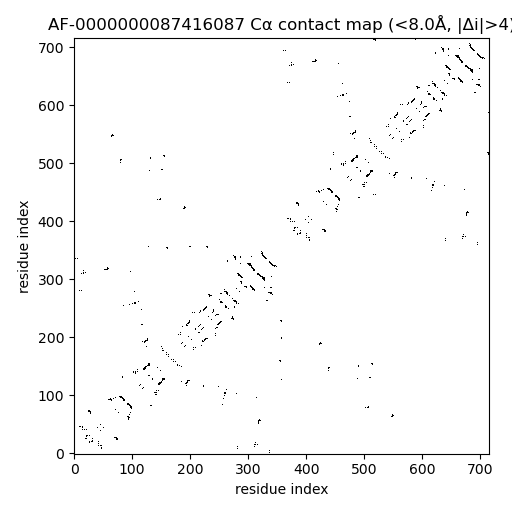32 1 96.25 250 MET B O 1
ATOM 4926 N N . THR B 1 251 ? -14.977 -17.578 -4.914 1 95.62 251 THR B N 1
ATOM 4927 C CA . THR B 1 251 ? -14.117 -18.234 -5.887 1 95.62 251 THR B CA 1
ATOM 4928 C C . THR B 1 251 ? -12.688 -18.328 -5.363 1 95.62 251 THR B C 1
ATOM 4930 O O . THR B 1 251 ? -12.109 -17.328 -4.926 1 95.62 251 THR B O 1
ATOM 4933 N N . PRO B 1 252 ? -12.117 -19.547 -5.359 1 95.69 252 PRO B N 1
ATOM 4934 C CA . PRO B 1 252 ? -10.711 -19.719 -4.973 1 95.69 252 PRO B CA 1
ATOM 4935 C C . PRO B 1 252 ? -9.742 -19.25 -6.047 1 95.69 252 PRO B C 1
ATOM 4937 O O . PRO B 1 252 ? -10.031 -19.359 -7.242 1 95.69 252 PRO B O 1
ATOM 4940 N N . THR B 1 253 ? -8.625 -18.75 -5.605 1 96 253 THR B N 1
ATOM 4941 C CA . THR B 1 253 ? -7.543 -18.375 -6.504 1 96 253 THR B CA 1
ATOM 4942 C C . THR B 1 253 ? -6.215 -18.938 -6.02 1 96 253 THR B C 1
ATOM 4944 O O . THR B 1 253 ? -6.035 -19.188 -4.828 1 96 253 THR B O 1
ATOM 4947 N N . TYR B 1 254 ? -5.363 -19.266 -6.945 1 94.56 254 TYR B N 1
ATOM 4948 C CA . TYR B 1 254 ? -3.984 -19.688 -6.719 1 94.56 254 TYR B CA 1
ATOM 4949 C C . TYR B 1 254 ? -3.006 -18.703 -7.336 1 94.56 254 TYR B C 1
ATOM 4951 O O . TYR B 1 254 ? -2.979 -18.516 -8.555 1 94.56 254 TYR B O 1
ATOM 4959 N N . GLY B 1 255 ? -2.299 -17.984 -6.461 1 91.62 255 GLY B N 1
ATOM 4960 C CA . GLY B 1 255 ? -1.454 -16.938 -7.02 1 91.62 255 GLY B CA 1
ATOM 4961 C C . GLY B 1 255 ? -0.13 -16.797 -6.293 1 91.62 255 GLY B C 1
ATOM 4962 O O . GLY B 1 255 ? 0.016 -17.25 -5.156 1 91.62 255 GLY B O 1
ATOM 4963 N N . ASN B 1 256 ? 0.814 -16.266 -6.926 1 89.12 256 ASN B N 1
ATOM 4964 C CA . ASN B 1 256 ? 2.109 -15.844 -6.398 1 89.12 256 ASN B CA 1
ATOM 4965 C C . ASN B 1 256 ? 2.699 -14.688 -7.203 1 89.12 256 ASN B C 1
ATOM 4967 O O . ASN B 1 256 ? 2.127 -14.273 -8.211 1 89.12 256 ASN B O 1
ATOM 4971 N N . THR B 1 257 ? 3.75 -14.195 -6.758 1 90.19 257 THR B N 1
ATOM 4972 C CA . THR B 1 257 ? 4.34 -12.992 -7.328 1 90.19 257 THR B CA 1
ATOM 4973 C C . THR B 1 257 ? 4.84 -13.25 -8.742 1 90.19 257 THR B C 1
ATOM 4975 O O . THR B 1 257 ? 4.871 -12.336 -9.57 1 90.19 257 THR B O 1
ATOM 4978 N N . LEU B 1 258 ? 5.23 -14.539 -9.07 1 93.81 258 LEU B N 1
ATOM 4979 C CA . LEU B 1 258 ? 5.828 -14.828 -10.367 1 93.81 258 LEU B CA 1
ATOM 4980 C C . LEU B 1 258 ? 4.758 -15.125 -11.406 1 93.81 258 LEU B C 1
ATOM 4982 O O . LEU B 1 258 ? 4.992 -14.969 -12.609 1 93.81 258 LEU B O 1
ATOM 4986 N N . MET B 1 259 ? 3.635 -15.508 -11 1 93.88 259 MET B N 1
ATOM 4987 C CA . MET B 1 259 ? 2.584 -15.945 -11.914 1 93.88 259 MET B CA 1
ATOM 4988 C C . MET B 1 259 ? 1.505 -14.875 -12.055 1 93.88 259 MET B C 1
ATOM 4990 O O . MET B 1 259 ? 1.01 -14.625 -13.156 1 93.88 259 MET B O 1
ATOM 4994 N N . GLY B 1 260 ? 1.168 -14.258 -11.07 1 92.5 260 GLY B N 1
ATOM 4995 C CA . GLY B 1 260 ? -0.108 -13.57 -10.938 1 92.5 260 GLY B CA 1
ATOM 4996 C C . GLY B 1 260 ? -1.189 -14.438 -10.32 1 92.5 260 GLY B C 1
ATOM 4997 O O . GLY B 1 260 ? -0.987 -15.023 -9.258 1 92.5 260 GLY B O 1
ATOM 4998 N N . LEU B 1 261 ? -2.303 -14.477 -11.031 1 94.81 261 LEU B N 1
ATOM 4999 C CA . LEU B 1 261 ? -3.428 -15.195 -10.438 1 94.81 261 LEU B CA 1
ATOM 5000 C C . LEU B 1 261 ? -3.941 -16.281 -11.375 1 94.81 261 LEU B C 1
ATOM 5002 O O . LEU B 1 261 ? -4.258 -16 -12.531 1 94.81 261 LEU B O 1
ATOM 5006 N N . ALA B 1 262 ? -3.936 -17.484 -10.82 1 96.19 262 ALA B N 1
ATOM 5007 C CA . ALA B 1 262 ? -4.664 -18.562 -11.484 1 96.19 262 ALA B CA 1
ATOM 5008 C C . ALA B 1 262 ? -6.098 -18.656 -10.977 1 96.19 262 ALA B C 1
ATOM 5010 O O . ALA B 1 262 ? -6.332 -18.688 -9.766 1 96.19 262 ALA B O 1
ATOM 5011 N N . CYS B 1 263 ? -6.996 -18.641 -11.867 1 95.12 263 CYS B N 1
ATOM 5012 C CA . CYS B 1 263 ? -8.414 -18.688 -11.523 1 95.12 263 CYS B CA 1
ATOM 5013 C C . CYS B 1 263 ? -8.906 -20.125 -11.398 1 95.12 263 CYS B C 1
ATOM 5015 O O . CYS B 1 263 ? -8.367 -21.031 -12.039 1 95.12 263 CYS B O 1
ATOM 5017 N N . SER B 1 264 ? -9.883 -20.25 -10.617 1 93.81 264 SER B N 1
ATOM 5018 C CA . SER B 1 264 ? -10.516 -21.562 -10.492 1 93.81 264 SER B CA 1
ATOM 5019 C C . SER B 1 264 ? -11.617 -21.734 -11.531 1 93.81 264 SER B C 1
ATOM 5021 O O . SER B 1 264 ? -12.25 -20.766 -11.945 1 93.81 264 SER B O 1
ATOM 5023 N N . LYS B 1 265 ? -11.75 -23.016 -11.883 1 89.81 265 LYS B N 1
ATOM 5024 C CA . LYS B 1 265 ? -12.953 -23.375 -12.625 1 89.81 265 LYS B CA 1
ATOM 5025 C C . LYS B 1 265 ? -14.211 -22.938 -11.891 1 89.81 265 LYS B C 1
ATOM 5027 O O . LYS B 1 265 ? -14.312 -23.094 -10.672 1 89.81 265 LYS B O 1
ATOM 5032 N N . PRO B 1 266 ? -15.109 -22.281 -12.609 1 82.69 266 PRO B N 1
ATOM 5033 C CA . PRO B 1 266 ? -16.359 -21.891 -11.938 1 82.69 266 PRO B CA 1
ATOM 5034 C C . PRO B 1 266 ? -17 -23.047 -11.18 1 82.69 266 PRO B C 1
ATOM 5036 O O . PRO B 1 266 ? -16.953 -24.203 -11.641 1 82.69 266 PRO B O 1
ATOM 5039 N N . PHE B 1 267 ? -17.547 -22.672 -10.109 1 82 267 PHE B N 1
ATOM 5040 C CA . PHE B 1 267 ? -18.141 -23.688 -9.25 1 82 267 PHE B CA 1
ATOM 5041 C C . PHE B 1 267 ? -19.172 -24.516 -10 1 82 267 PHE B C 1
ATOM 5043 O O . PHE B 1 267 ? -20.016 -23.953 -10.719 1 82 267 PHE B O 1
ATOM 5050 N N . ASP B 1 268 ? -19.062 -25.766 -9.953 1 82.44 268 ASP B N 1
ATOM 5051 C CA . ASP B 1 268 ? -19.969 -26.766 -10.484 1 82.44 268 ASP B CA 1
ATOM 5052 C C . ASP B 1 268 ? -20.234 -27.875 -9.461 1 82.44 268 ASP B C 1
ATOM 5054 O O . ASP B 1 268 ? -19.312 -28.609 -9.094 1 82.44 268 ASP B O 1
ATOM 5058 N N . PRO B 1 269 ? -21.469 -27.953 -9.016 1 83.31 269 PRO B N 1
ATOM 5059 C CA . PRO B 1 269 ? -21.766 -29 -8.047 1 83.31 269 PRO B CA 1
ATOM 5060 C C . PRO B 1 269 ? -21.281 -30.375 -8.492 1 83.31 269 PRO B C 1
ATOM 5062 O O . PRO B 1 269 ? -20.953 -31.219 -7.652 1 83.31 269 PRO B O 1
ATOM 5065 N N . ALA B 1 270 ? -21.25 -30.625 -9.758 1 85.88 270 ALA B N 1
ATOM 5066 C CA . ALA B 1 270 ? -20.828 -31.922 -10.289 1 85.88 270 ALA B CA 1
ATOM 5067 C C . ALA B 1 270 ? -19.375 -32.219 -9.977 1 85.88 270 ALA B C 1
ATOM 5069 O O . ALA B 1 270 ? -18.938 -33.344 -10.016 1 85.88 270 ALA B O 1
ATOM 5070 N N . ASP B 1 271 ? -18.609 -31.172 -9.648 1 88.69 271 ASP B N 1
ATOM 5071 C CA . ASP B 1 271 ? -17.188 -31.328 -9.383 1 88.69 271 ASP B CA 1
ATOM 5072 C C . ASP B 1 271 ? -16.938 -31.734 -7.926 1 88.69 271 ASP B C 1
ATOM 5074 O O . ASP B 1 271 ? -15.789 -31.922 -7.52 1 88.69 271 ASP B O 1
ATOM 5078 N N . GLU B 1 272 ? -17.984 -31.828 -7.105 1 90.81 272 GLU B N 1
ATOM 5079 C CA . GLU B 1 272 ? -17.859 -32.219 -5.699 1 90.81 272 GLU B CA 1
ATOM 5080 C C . GLU B 1 272 ? -16.844 -31.344 -4.973 1 90.81 272 GLU B C 1
ATOM 5082 O O . GLU B 1 272 ? -15.969 -31.844 -4.277 1 90.81 272 GLU B O 1
ATOM 5087 N N . TYR B 1 273 ? -16.859 -30.047 -5.266 1 90.69 273 TYR B N 1
ATOM 5088 C CA . TYR B 1 273 ? -16.094 -29 -4.617 1 90.69 273 TYR B CA 1
ATOM 5089 C C . TYR B 1 273 ? -14.609 -29.094 -4.953 1 90.69 273 TYR B C 1
ATOM 5091 O O . TYR B 1 273 ? -13.773 -28.453 -4.312 1 90.69 273 TYR B O 1
ATOM 5099 N N . LYS B 1 274 ? -14.273 -29.938 -5.953 1 93 274 LYS B N 1
ATOM 5100 C CA . LYS B 1 274 ? -12.898 -29.938 -6.453 1 93 274 LYS B CA 1
ATOM 5101 C C . LYS B 1 274 ? -12.516 -28.547 -6.984 1 93 274 LYS B C 1
ATOM 5103 O O . LYS B 1 274 ? -13.289 -27.922 -7.699 1 93 274 LYS B O 1
ATOM 5108 N N . ILE B 1 275 ? -11.398 -28.109 -6.594 1 94.44 275 ILE B N 1
ATOM 5109 C CA . ILE B 1 275 ? -10.883 -26.828 -7.055 1 94.44 275 ILE B CA 1
ATOM 5110 C C . ILE B 1 275 ? -9.773 -27.062 -8.078 1 94.44 275 ILE B C 1
ATOM 5112 O O . ILE B 1 275 ? -8.75 -27.672 -7.773 1 94.44 275 ILE B O 1
ATOM 5116 N N . SER B 1 276 ? -9.977 -26.656 -9.281 1 95.94 276 SER B N 1
ATOM 5117 C CA . SER B 1 276 ? -8.977 -26.703 -10.336 1 95.94 276 SER B CA 1
ATOM 5118 C C . SER B 1 276 ? -8.57 -25.297 -10.773 1 95.94 276 SER B C 1
ATOM 5120 O O . SER B 1 276 ? -9.414 -24.5 -11.188 1 95.94 276 SER B O 1
ATOM 5122 N N . TYR B 1 277 ? -7.316 -25.062 -10.641 1 97.19 277 TYR B N 1
ATOM 5123 C CA . TYR B 1 277 ? -6.793 -23.75 -11 1 97.19 277 TYR B CA 1
ATOM 5124 C C . TYR B 1 277 ? -6.219 -23.75 -12.414 1 97.19 277 TYR B C 1
ATOM 5126 O O . TYR B 1 277 ? -5.57 -24.719 -12.82 1 97.19 277 TYR B O 1
ATOM 5134 N N . HIS B 1 278 ? -6.402 -22.703 -13.125 1 97.81 278 HIS B N 1
ATOM 5135 C CA . HIS B 1 278 ? -5.855 -22.516 -14.461 1 97.81 278 HIS B CA 1
ATOM 5136 C C . HIS B 1 278 ? -5.094 -21.188 -14.547 1 97.81 278 HIS B C 1
ATOM 5138 O O . HIS B 1 278 ? -5.652 -20.125 -14.273 1 97.81 278 HIS B O 1
ATOM 5144 N N . ALA B 1 279 ? -3.818 -21.312 -14.883 1 97.56 279 ALA B N 1
ATOM 5145 C CA . ALA B 1 279 ? -2.965 -20.125 -15 1 97.56 279 ALA B CA 1
ATOM 5146 C C . ALA B 1 279 ? -3.471 -19.188 -16.094 1 97.56 279 ALA B C 1
ATOM 5148 O O . ALA B 1 279 ? -4.215 -19.609 -16.984 1 97.56 279 ALA B O 1
ATOM 5149 N N . PRO B 1 280 ? -3.084 -17.938 -16.016 1 97.06 280 PRO B N 1
ATOM 5150 C CA . PRO B 1 280 ? -3.529 -16.984 -17.047 1 97.06 280 PRO B CA 1
ATOM 5151 C C . PRO B 1 280 ? -2.721 -17.094 -18.328 1 97.06 280 PRO B C 1
ATOM 5153 O O . PRO B 1 280 ? -2.059 -16.125 -18.734 1 97.06 280 PRO B O 1
ATOM 5156 N N . GLN B 1 281 ? -2.828 -18.172 -19.047 1 97.19 281 GLN B N 1
ATOM 5157 C CA . GLN B 1 281 ? -2.184 -18.344 -20.344 1 97.19 281 GLN B CA 1
ATOM 5158 C C . GLN B 1 281 ? -2.633 -17.281 -21.328 1 97.19 281 GLN B C 1
ATOM 5160 O O . GLN B 1 281 ? -3.807 -16.891 -21.359 1 97.19 281 GLN B O 1
ATOM 5165 N N . PRO B 1 282 ? -1.747 -16.688 -22.109 1 98.12 282 PRO B N 1
ATOM 5166 C CA . PRO B 1 282 ? -0.378 -17.156 -22.328 1 98.12 282 PRO B CA 1
ATOM 5167 C C . PRO B 1 282 ? 0.641 -16.453 -21.438 1 98.12 282 PRO B C 1
ATOM 5169 O O . PRO B 1 282 ? 1.847 -16.672 -21.578 1 98.12 282 PRO B O 1
ATOM 5172 N N . ARG B 1 283 ? 0.215 -15.625 -20.516 1 98.31 283 ARG B N 1
ATOM 5173 C CA . ARG B 1 283 ? 1.119 -14.836 -19.688 1 98.31 283 ARG B CA 1
ATOM 5174 C C . ARG B 1 283 ? 1.863 -15.719 -18.688 1 98.31 283 ARG B C 1
ATOM 5176 O O . ARG B 1 283 ? 2.99 -15.406 -18.297 1 98.31 283 ARG B O 1
ATOM 5183 N N . ALA B 1 284 ? 1.219 -16.75 -18.266 1 98.56 284 ALA B N 1
ATOM 5184 C CA . ALA B 1 284 ? 1.807 -17.766 -17.391 1 98.56 284 ALA B CA 1
ATOM 5185 C C . ALA B 1 284 ? 1.248 -19.141 -17.703 1 98.56 284 ALA B C 1
ATOM 5187 O O . ALA B 1 284 ? 0.113 -19.281 -18.172 1 98.56 284 ALA B O 1
ATOM 5188 N N . VAL B 1 285 ? 2.043 -20.109 -17.453 1 98.56 285 VAL B N 1
ATOM 5189 C CA . VAL B 1 285 ? 1.667 -21.5 -17.688 1 98.56 285 VAL B CA 1
ATOM 5190 C C . VAL B 1 285 ? 2.012 -22.344 -16.469 1 98.56 285 VAL B C 1
ATOM 5192 O O . VAL B 1 285 ? 3.104 -22.219 -15.906 1 98.56 285 VAL B O 1
ATOM 5195 N N . ILE B 1 286 ? 1.071 -23.156 -16.062 1 98.12 286 ILE B N 1
ATOM 5196 C CA . ILE B 1 286 ? 1.315 -24.172 -15.047 1 98.12 286 ILE B CA 1
ATOM 5197 C C . ILE B 1 286 ? 1.353 -25.547 -15.695 1 98.12 286 ILE B C 1
ATOM 5199 O O . ILE B 1 286 ? 0.47 -25.906 -16.484 1 98.12 286 ILE B O 1
ATOM 5203 N N . GLU B 1 287 ? 2.355 -26.25 -15.406 1 98.38 287 GLU B N 1
ATOM 5204 C CA . GLU B 1 287 ? 2.457 -27.656 -15.742 1 98.38 287 GLU B CA 1
ATOM 5205 C C . GLU B 1 287 ? 2.607 -28.516 -14.484 1 98.38 287 GLU B C 1
ATOM 5207 O O . GLU B 1 287 ? 3.182 -28.078 -13.492 1 98.38 287 GLU B O 1
ATOM 5212 N N . VAL B 1 288 ? 2.047 -29.656 -14.516 1 98.75 288 VAL B N 1
ATOM 5213 C CA . VAL B 1 288 ? 2.295 -30.641 -13.477 1 98.75 288 VAL B CA 1
ATOM 5214 C C . VAL B 1 288 ? 3.23 -31.734 -14.008 1 98.75 288 VAL B C 1
ATOM 5216 O O . VAL B 1 288 ? 2.871 -32.469 -14.922 1 98.75 288 VAL B O 1
ATOM 5219 N N . VAL B 1 289 ? 4.402 -31.828 -13.391 1 98.56 289 VAL B N 1
ATOM 5220 C CA . VAL B 1 289 ? 5.453 -32.625 -14.008 1 98.56 289 VAL B CA 1
ATOM 5221 C C . VAL B 1 289 ? 5.879 -33.75 -13.055 1 98.56 289 VAL B C 1
ATOM 5223 O O . VAL B 1 289 ? 5.59 -33.688 -11.852 1 98.56 289 VAL B O 1
ATOM 5226 N N . ASP B 1 290 ? 6.527 -34.625 -13.617 1 98.12 290 ASP B N 1
ATOM 5227 C CA . ASP B 1 290 ? 7.023 -35.781 -12.875 1 98.12 290 ASP B CA 1
ATOM 5228 C C . ASP B 1 290 ? 8.055 -35.375 -11.828 1 98.12 290 ASP B C 1
ATOM 5230 O O . ASP B 1 290 ? 8.852 -34.469 -12.062 1 98.12 290 ASP B O 1
ATOM 5234 N N . PHE B 1 291 ? 8.133 -36.094 -10.719 1 96.75 291 PHE B N 1
ATOM 5235 C CA . PHE B 1 291 ? 9.008 -35.719 -9.609 1 96.75 291 PHE B CA 1
ATOM 5236 C C . PHE B 1 291 ? 10.461 -36 -9.945 1 96.75 291 PHE B C 1
ATOM 5238 O O . PHE B 1 291 ? 11.367 -35.406 -9.391 1 96.75 291 PHE B O 1
ATOM 5245 N N . ASP B 1 292 ? 10.719 -36.969 -10.852 1 95.25 292 ASP B N 1
ATOM 5246 C CA . ASP B 1 292 ? 12.078 -37.375 -11.172 1 95.25 292 ASP B CA 1
ATOM 5247 C C . ASP B 1 292 ? 12.547 -36.75 -12.484 1 95.25 292 ASP B C 1
ATOM 5249 O O . ASP B 1 292 ? 13.75 -36.688 -12.758 1 95.25 292 ASP B O 1
ATOM 5253 N N . ASP B 1 293 ? 11.602 -36.438 -13.312 1 96.06 293 ASP B N 1
ATOM 5254 C CA . ASP B 1 293 ? 11.883 -35.781 -14.594 1 96.06 293 ASP B CA 1
ATOM 5255 C C . ASP B 1 293 ? 10.945 -34.594 -14.844 1 96.06 293 ASP B C 1
ATOM 5257 O O . ASP B 1 293 ? 9.859 -34.781 -15.406 1 96.06 293 ASP B O 1
ATOM 5261 N N . TYR B 1 294 ? 11.414 -33.438 -14.609 1 95.44 294 TYR B N 1
ATOM 5262 C CA . TYR B 1 294 ? 10.578 -32.219 -14.641 1 95.44 294 TYR B CA 1
ATOM 5263 C C . TYR B 1 294 ? 10.219 -31.859 -16.078 1 95.44 294 TYR B C 1
ATOM 5265 O O . TYR B 1 294 ? 9.43 -30.938 -16.297 1 95.44 294 TYR B O 1
ATOM 5273 N N . ASN B 1 295 ? 10.727 -32.531 -17.078 1 95.38 295 ASN B N 1
ATOM 5274 C CA . ASN B 1 295 ? 10.367 -32.25 -18.469 1 95.38 295 ASN B CA 1
ATOM 5275 C C . ASN B 1 295 ? 9.227 -33.156 -18.938 1 95.38 295 ASN B C 1
ATOM 5277 O O . ASN B 1 295 ? 8.789 -33.062 -20.078 1 95.38 295 ASN B O 1
ATOM 5281 N N . LYS B 1 296 ? 8.789 -33.938 -18.031 1 97.06 296 LYS B N 1
ATOM 5282 C CA . LYS B 1 296 ? 7.727 -34.875 -18.375 1 97.06 296 LYS B CA 1
ATOM 5283 C C . LYS B 1 296 ? 6.445 -34.562 -17.609 1 97.06 296 LYS B C 1
ATOM 5285 O O . LYS B 1 296 ? 6.438 -34.531 -16.375 1 97.06 296 LYS B O 1
ATOM 5290 N N . LEU B 1 297 ? 5.402 -34.344 -18.344 1 98.19 297 LEU B N 1
ATOM 5291 C CA . LEU B 1 297 ? 4.094 -34.156 -17.734 1 98.19 297 LEU B CA 1
ATOM 5292 C C . LEU B 1 297 ? 3.602 -35.469 -17.109 1 98.19 297 LEU B C 1
ATOM 5294 O O . LEU B 1 297 ? 3.82 -36.531 -17.688 1 98.19 297 LEU B O 1
ATOM 5298 N N . VAL B 1 298 ? 2.963 -35.344 -16.031 1 98.75 298 VAL B N 1
ATOM 5299 C CA . VAL B 1 298 ? 2.273 -36.531 -15.516 1 98.75 298 VAL B CA 1
ATOM 5300 C C . VAL B 1 298 ? 0.942 -36.719 -16.25 1 98.75 298 VAL B C 1
ATOM 5302 O O . VAL B 1 298 ? 0.499 -35.812 -16.969 1 98.75 298 VAL B O 1
ATOM 5305 N N . GLY B 1 299 ? 0.342 -37.906 -16.125 1 98.5 299 GLY B N 1
ATOM 5306 C CA . GLY B 1 299 ? -0.979 -38.125 -16.703 1 98.5 299 GLY B CA 1
ATOM 5307 C C . GLY B 1 299 ? -2.059 -37.281 -16.016 1 98.5 299 GLY B C 1
ATOM 5308 O O . GLY B 1 299 ? -1.865 -36.812 -14.898 1 98.5 299 GLY B O 1
ATOM 5309 N N . TYR B 1 300 ? -3.158 -37.062 -16.75 1 98.25 300 TYR B N 1
ATOM 5310 C CA . TYR B 1 300 ? -4.289 -36.375 -16.125 1 98.25 300 TYR B CA 1
ATOM 5311 C C . TYR B 1 300 ? -4.734 -37.094 -14.859 1 98.25 300 TYR B C 1
ATOM 5313 O O . TYR B 1 300 ? -4.855 -38.344 -14.859 1 98.25 300 TYR B O 1
ATOM 5321 N N . GLY B 1 301 ? -4.953 -36.312 -13.812 1 97.69 301 GLY B N 1
ATOM 5322 C CA . GLY B 1 301 ? -5.367 -36.906 -12.539 1 97.69 301 GLY B CA 1
ATOM 5323 C C . GLY B 1 301 ? -4.203 -37.375 -11.688 1 97.69 301 GLY B C 1
ATOM 5324 O O . GLY B 1 301 ? -4.371 -37.656 -10.5 1 97.69 301 GLY B O 1
ATOM 5325 N N . GLU B 1 302 ? -3.051 -37.406 -12.234 1 98.56 302 GLU B N 1
ATOM 5326 C CA . GLU B 1 302 ? -1.881 -37.906 -11.5 1 98.56 302 GLU B CA 1
ATOM 5327 C C . GLU B 1 302 ? -1.188 -36.75 -10.766 1 98.56 302 GLU B C 1
ATOM 5329 O O . GLU B 1 302 ? -1.22 -35.594 -11.227 1 98.56 302 GLU B O 1
ATOM 5334 N N . THR B 1 303 ? -0.571 -37.094 -9.625 1 98.19 303 THR B N 1
ATOM 5335 C CA . THR B 1 303 ? 0.123 -36.094 -8.789 1 98.19 303 THR B CA 1
ATOM 5336 C C . THR B 1 303 ? 1.531 -35.844 -9.32 1 98.19 303 THR B C 1
ATOM 5338 O O . THR B 1 303 ? 2.229 -36.781 -9.727 1 98.19 303 THR B O 1
ATOM 5341 N N . GLY B 1 304 ? 1.924 -34.625 -9.367 1 98.56 304 GLY B N 1
ATOM 5342 C CA . GLY B 1 304 ? 3.271 -34.188 -9.719 1 98.56 304 GLY B CA 1
ATOM 5343 C C . GLY B 1 304 ? 3.654 -32.844 -9.117 1 98.56 304 GLY B C 1
ATOM 5344 O O . GLY B 1 304 ? 2.92 -32.312 -8.289 1 98.56 304 GLY B O 1
ATOM 5345 N N . ARG B 1 305 ? 4.836 -32.406 -9.453 1 97.88 305 ARG B N 1
ATOM 5346 C CA . ARG B 1 305 ? 5.316 -31.109 -9.008 1 97.88 305 ARG B CA 1
ATOM 5347 C C . ARG B 1 305 ? 4.801 -30 -9.906 1 97.88 305 ARG B C 1
ATOM 5349 O O . ARG B 1 305 ? 4.727 -30.172 -11.125 1 97.88 305 ARG B O 1
ATOM 5356 N N . VAL B 1 306 ? 4.438 -28.938 -9.32 1 97.5 306 VAL B N 1
ATOM 5357 C CA . VAL B 1 306 ? 3.945 -27.797 -10.094 1 97.5 306 VAL B CA 1
ATOM 5358 C C . VAL B 1 306 ? 5.125 -27.031 -10.68 1 97.5 306 VAL B C 1
ATOM 5360 O O . VAL B 1 306 ? 6.047 -26.656 -9.961 1 97.5 306 VAL B O 1
ATOM 5363 N N . LYS B 1 307 ? 5.152 -26.891 -11.961 1 98.12 307 LYS B N 1
ATOM 5364 C CA . LYS B 1 307 ? 6.148 -26.109 -12.695 1 98.12 307 LYS B CA 1
ATOM 5365 C C . LYS B 1 307 ? 5.523 -24.859 -13.297 1 98.12 307 LYS B C 1
ATOM 5367 O O . LYS B 1 307 ? 4.531 -24.938 -14.023 1 98.12 307 LYS B O 1
ATOM 5372 N N . LEU B 1 308 ? 6.105 -23.703 -12.969 1 97.94 308 LEU B N 1
ATOM 5373 C CA . LEU B 1 308 ? 5.566 -22.422 -13.414 1 97.94 308 LEU B CA 1
ATOM 5374 C C . LEU B 1 308 ? 6.453 -21.797 -14.484 1 97.94 308 LEU B C 1
ATOM 5376 O O . LEU B 1 308 ? 7.672 -21.719 -14.32 1 97.94 308 LEU B O 1
ATOM 5380 N N . THR B 1 309 ? 5.887 -21.422 -15.578 1 98.56 309 THR B N 1
ATOM 5381 C CA . THR B 1 309 ? 6.52 -20.578 -16.594 1 98.56 309 THR B CA 1
ATOM 5382 C C . THR B 1 309 ? 5.832 -19.219 -16.688 1 98.56 309 THR B C 1
ATOM 5384 O O . THR B 1 309 ? 4.605 -19.156 -16.797 1 98.56 309 THR B O 1
ATOM 5387 N N . THR B 1 310 ? 6.551 -18.172 -16.562 1 98.56 310 THR B N 1
ATOM 5388 C CA . THR B 1 310 ? 6.016 -16.812 -16.703 1 98.56 310 THR B CA 1
ATOM 5389 C C . THR B 1 310 ? 6.527 -16.172 -17.984 1 98.56 310 THR B C 1
ATOM 5391 O O . THR B 1 310 ? 7.73 -16.156 -18.25 1 98.56 310 THR B O 1
ATOM 5394 N N . LEU B 1 311 ? 5.598 -15.68 -18.766 1 98.75 311 LEU B N 1
ATOM 5395 C CA . LEU B 1 311 ? 5.902 -15.125 -20.078 1 98.75 311 LEU B CA 1
ATOM 5396 C C . LEU B 1 311 ? 5.289 -13.734 -20.234 1 98.75 311 LEU B C 1
ATOM 5398 O O . LEU B 1 311 ? 4.383 -13.539 -21.047 1 98.75 311 LEU B O 1
ATOM 5402 N N . THR B 1 312 ? 5.789 -12.75 -19.531 1 98.56 312 THR B N 1
ATOM 5403 C CA . THR B 1 312 ? 5.375 -11.367 -19.719 1 98.56 312 THR B CA 1
ATOM 5404 C C . THR B 1 312 ? 6.543 -10.508 -20.203 1 98.56 312 THR B C 1
ATOM 5406 O O . THR B 1 312 ? 7.699 -10.93 -20.125 1 98.56 312 THR B O 1
ATOM 5409 N N . LYS B 1 313 ? 6.273 -9.383 -20.672 1 98.25 313 LYS B N 1
ATOM 5410 C CA . LYS B 1 313 ? 7.324 -8.477 -21.141 1 98.25 313 LYS B CA 1
ATOM 5411 C C . LYS B 1 313 ? 8.172 -7.98 -19.969 1 98.25 313 LYS B C 1
ATOM 5413 O O . LYS B 1 313 ? 9.297 -7.527 -20.172 1 98.25 313 LYS B O 1
ATOM 5418 N N . GLU B 1 314 ? 7.66 -8.125 -18.781 1 97.88 314 GLU B N 1
ATOM 5419 C CA . GLU B 1 314 ? 8.375 -7.637 -17.609 1 97.88 314 GLU B CA 1
ATOM 5420 C C . GLU B 1 314 ? 9.203 -8.742 -16.969 1 97.88 314 GLU B C 1
ATOM 5422 O O . GLU B 1 314 ? 10.211 -8.469 -16.312 1 97.88 314 GLU B O 1
ATOM 5427 N N . LEU B 1 315 ? 8.797 -9.969 -17.125 1 98.06 315 LEU B N 1
ATOM 5428 C CA . LEU B 1 315 ? 9.445 -11.078 -16.438 1 98.06 315 LEU B CA 1
ATOM 5429 C C . LEU B 1 315 ? 9.383 -12.344 -17.281 1 98.06 315 LEU B C 1
ATOM 5431 O O . LEU B 1 315 ? 8.305 -12.758 -17.719 1 98.06 315 LEU B O 1
ATOM 5435 N N . PHE B 1 316 ? 10.539 -12.898 -17.5 1 98.5 316 PHE B N 1
ATOM 5436 C CA . PHE B 1 316 ? 10.656 -14.188 -18.172 1 98.5 316 PHE B CA 1
ATOM 5437 C C . PHE B 1 316 ? 11.188 -15.25 -17.203 1 98.5 316 PHE B C 1
ATOM 5439 O O . PHE B 1 316 ? 12.305 -15.125 -16.703 1 98.5 316 PHE B O 1
ATOM 5446 N N . VAL B 1 317 ? 10.383 -16.25 -16.875 1 98 317 VAL B N 1
ATOM 5447 C CA . VAL B 1 317 ? 10.734 -17.406 -16.047 1 98 317 VAL B CA 1
ATOM 5448 C C . VAL B 1 317 ? 10.562 -18.688 -16.859 1 98 317 VAL B C 1
ATOM 5450 O O . VAL B 1 317 ? 9.453 -19.203 -16.984 1 98 317 VAL B O 1
ATOM 5453 N N . PRO B 1 318 ? 11.672 -19.266 -17.438 1 96.5 318 PRO B N 1
ATOM 5454 C CA . PRO B 1 318 ? 11.586 -20.438 -18.312 1 96.5 318 PRO B CA 1
ATOM 5455 C C . PRO B 1 318 ? 11.383 -21.734 -17.531 1 96.5 318 PRO B C 1
ATOM 5457 O O . PRO B 1 318 ? 12.148 -22.688 -17.703 1 96.5 318 PRO B O 1
ATOM 5460 N N . GLY B 1 319 ? 10.375 -21.734 -16.578 1 96.19 319 GLY B N 1
ATOM 5461 C CA . GLY B 1 319 ? 10.094 -22.922 -15.789 1 96.19 319 GLY B CA 1
ATOM 5462 C C . GLY B 1 319 ? 10.695 -22.859 -14.391 1 96.19 319 GLY B C 1
ATOM 5463 O O . GLY B 1 319 ? 11.906 -22.969 -14.234 1 96.19 319 GLY B O 1
ATOM 5464 N N . PHE B 1 320 ? 9.938 -22.656 -13.492 1 96.44 320 PHE B N 1
ATOM 5465 C CA . PHE B 1 320 ? 10.273 -22.625 -12.07 1 96.44 320 PHE B CA 1
ATOM 5466 C C . PHE B 1 320 ? 9.539 -23.719 -11.305 1 96.44 320 PHE B C 1
ATOM 5468 O O . PHE B 1 320 ? 8.312 -23.828 -11.383 1 96.44 320 PHE B O 1
ATOM 5475 N N . MET B 1 321 ? 10.383 -24.578 -10.594 1 95.12 321 MET B N 1
ATOM 5476 C CA . MET B 1 321 ? 9.75 -25.609 -9.773 1 95.12 321 MET B CA 1
ATOM 5477 C C . MET B 1 321 ? 9.172 -25 -8.492 1 95.12 321 MET B C 1
ATOM 5479 O O . MET B 1 321 ? 9.914 -24.656 -7.57 1 95.12 321 MET B O 1
ATOM 5483 N N . GLU B 1 322 ? 7.812 -24.891 -8.547 1 93.25 322 GLU B N 1
ATOM 5484 C CA . GLU B 1 322 ? 7.113 -24.359 -7.383 1 93.25 322 GLU B CA 1
ATOM 5485 C C . GLU B 1 322 ? 7.32 -25.234 -6.156 1 93.25 322 GLU B C 1
ATOM 5487 O O . GLU B 1 322 ? 7.785 -26.375 -6.273 1 93.25 322 GLU B O 1
ATOM 5492 N N . ARG B 1 323 ? 7.098 -24.719 -5.078 1 89.25 323 ARG B N 1
ATOM 5493 C CA . ARG B 1 323 ? 7.176 -25.453 -3.82 1 89.25 323 ARG B CA 1
ATOM 5494 C C . ARG B 1 323 ? 5.887 -26.219 -3.555 1 89.25 323 ARG B C 1
ATOM 5496 O O . ARG B 1 323 ? 5.613 -26.609 -2.416 1 89.25 323 ARG B O 1
ATOM 5503 N N . ASP B 1 324 ? 5.148 -26.422 -4.594 1 94 324 ASP B N 1
ATOM 5504 C CA . ASP B 1 324 ? 3.85 -27.094 -4.5 1 94 324 ASP B CA 1
ATOM 5505 C C . ASP B 1 324 ? 3.789 -28.312 -5.41 1 94 324 ASP B C 1
ATOM 5507 O O . ASP B 1 324 ? 4.555 -28.422 -6.375 1 94 324 ASP B O 1
ATOM 5511 N N . GLU B 1 325 ? 2.98 -29.219 -4.988 1 96.56 325 GLU B N 1
ATOM 5512 C CA . GLU B 1 325 ? 2.562 -30.328 -5.852 1 96.56 325 GLU B CA 1
ATOM 5513 C C . GLU B 1 325 ? 1.044 -30.375 -5.992 1 96.56 325 GLU B C 1
ATOM 5515 O O . GLU B 1 325 ? 0.328 -29.656 -5.281 1 96.56 325 GLU B O 1
ATOM 5520 N N . GLY B 1 326 ? 0.521 -31.062 -6.941 1 96.88 326 GLY B N 1
ATOM 5521 C CA . GLY B 1 326 ? -0.899 -31.203 -7.223 1 96.88 326 GLY B CA 1
ATOM 5522 C C . GLY B 1 326 ? -1.197 -32.188 -8.328 1 96.88 326 GLY B C 1
ATOM 5523 O O . GLY B 1 326 ? -0.318 -32.938 -8.742 1 96.88 326 GLY B O 1
ATOM 5524 N N . GLU B 1 327 ? -2.449 -32.281 -8.727 1 98.19 327 GLU B N 1
ATOM 5525 C CA . GLU B 1 327 ? -2.885 -33.188 -9.781 1 98.19 327 GLU B CA 1
ATOM 5526 C C . GLU B 1 327 ? -3.131 -32.438 -11.094 1 98.19 327 GLU B C 1
ATOM 5528 O O . GLU B 1 327 ? -3.721 -31.344 -11.094 1 98.19 327 GLU B O 1
ATOM 5533 N N . ARG B 1 328 ? -2.617 -33.062 -12.195 1 98.75 328 ARG B N 1
ATOM 5534 C CA . ARG B 1 328 ? -2.844 -32.469 -13.508 1 98.75 328 ARG B CA 1
ATOM 5535 C C . ARG B 1 328 ? -4.312 -32.562 -13.898 1 98.75 328 ARG B C 1
ATOM 5537 O O . ARG B 1 328 ? -4.918 -33.625 -13.828 1 98.75 328 ARG B O 1
ATOM 5544 N N . GLU B 1 329 ? -4.906 -31.453 -14.305 1 97.62 329 GLU B N 1
ATOM 5545 C CA . GLU B 1 329 ? -6.316 -31.406 -14.672 1 97.62 329 GLU B CA 1
ATOM 5546 C C . GLU B 1 329 ? -6.496 -31.062 -16.156 1 97.62 329 GLU B C 1
ATOM 5548 O O . GLU B 1 329 ? -5.711 -30.297 -16.719 1 97.62 329 GLU B O 1
ATOM 5553 N N . LYS B 1 330 ? -7.516 -31.547 -16.734 1 96.5 330 LYS B N 1
ATOM 5554 C CA . LYS B 1 330 ? -7.848 -31.312 -18.141 1 96.5 330 LYS B CA 1
ATOM 5555 C C . LYS B 1 330 ? -8.336 -29.875 -18.359 1 96.5 330 LYS B C 1
ATOM 5557 O O . LYS B 1 330 ? -8.82 -29.234 -17.422 1 96.5 330 LYS B O 1
ATOM 5562 N N . PRO B 1 331 ? -8.094 -29.391 -19.609 1 96.69 331 PRO B N 1
ATOM 5563 C CA . PRO B 1 331 ? -8.742 -28.125 -19.953 1 96.69 331 PRO B CA 1
ATOM 5564 C C . PRO B 1 331 ? -10.25 -28.156 -19.719 1 96.69 331 PRO B C 1
ATOM 5566 O O . PRO B 1 331 ? -10.836 -29.234 -19.562 1 96.69 331 PRO B O 1
ATOM 5569 N N . CYS B 1 332 ? -10.828 -27.047 -19.516 1 92.94 332 CYS B N 1
ATOM 5570 C CA . CYS B 1 332 ? -12.273 -26.891 -19.438 1 92.94 332 CYS B CA 1
ATOM 5571 C C . CYS B 1 332 ? -12.766 -25.812 -20.391 1 92.94 332 CYS B C 1
ATOM 5573 O O . CYS B 1 332 ? -11.977 -25.234 -21.141 1 92.94 332 CYS B O 1
ATOM 5575 N N . GLU B 1 333 ? -14.055 -25.594 -20.438 1 90.81 333 GLU B N 1
ATOM 5576 C CA . GLU B 1 333 ? -14.648 -24.672 -21.406 1 90.81 333 GLU B CA 1
ATOM 5577 C C . GLU B 1 333 ? -14.078 -23.266 -21.234 1 90.81 333 GLU B C 1
ATOM 5579 O O . GLU B 1 333 ? -13.734 -22.609 -22.219 1 90.81 333 GLU B O 1
ATOM 5584 N N . ALA B 1 334 ? -13.898 -22.828 -20.047 1 91.69 334 ALA B N 1
ATOM 5585 C CA . ALA B 1 334 ? -13.43 -21.484 -19.75 1 91.69 334 ALA B CA 1
ATOM 5586 C C . ALA B 1 334 ? -11.93 -21.344 -20.016 1 91.69 334 ALA B C 1
ATOM 5588 O O . ALA B 1 334 ? -11.445 -20.266 -20.344 1 91.69 334 ALA B O 1
ATOM 5589 N N . TYR B 1 335 ? -11.234 -22.484 -19.906 1 95.94 335 TYR B N 1
ATOM 5590 C CA . TYR B 1 335 ? -9.773 -22.5 -20.016 1 95.94 335 TYR B CA 1
ATOM 5591 C C . TYR B 1 335 ? -9.305 -23.672 -20.859 1 95.94 335 TYR B C 1
ATOM 5593 O O . TYR B 1 335 ? -9.094 -24.781 -20.344 1 95.94 335 TYR B O 1
ATOM 5601 N N . PRO B 1 336 ? -9.023 -23.375 -22.109 1 97.19 336 PRO B N 1
ATOM 5602 C CA . PRO B 1 336 ? -8.648 -24.484 -23 1 97.19 336 PRO B CA 1
ATOM 5603 C C . PRO B 1 336 ? -7.195 -24.906 -22.828 1 97.19 336 PRO B C 1
ATOM 5605 O O . PRO B 1 336 ? -6.512 -25.188 -23.828 1 97.19 336 PRO B O 1
ATOM 5608 N N . TRP B 1 337 ? -6.637 -24.922 -21.672 1 97.69 337 TRP B N 1
ATOM 5609 C CA . TRP B 1 337 ? -5.312 -25.422 -21.312 1 97.69 337 TRP B CA 1
ATOM 5610 C C . TRP B 1 337 ? -5.34 -26.125 -19.969 1 97.69 337 TRP B C 1
ATOM 5612 O O . TRP B 1 337 ? -6.32 -26.031 -19.219 1 97.69 337 TRP B O 1
ATOM 5622 N N . ASP B 1 338 ? -4.289 -26.844 -19.609 1 97.44 338 ASP B N 1
ATOM 5623 C CA . ASP B 1 338 ? -4.23 -27.688 -18.422 1 97.44 338 ASP B CA 1
ATOM 5624 C C . ASP B 1 338 ? -4.359 -26.844 -17.141 1 97.44 338 ASP B C 1
ATOM 5626 O O . ASP B 1 338 ? -3.965 -25.688 -17.125 1 97.44 338 ASP B O 1
ATOM 5630 N N . GLY B 1 339 ? -4.969 -27.469 -16.172 1 97.62 339 GLY B N 1
ATOM 5631 C CA . GLY B 1 339 ? -5.008 -26.906 -14.836 1 97.62 339 GLY B CA 1
ATOM 5632 C C . GLY B 1 339 ? -4.34 -27.766 -13.789 1 97.62 339 GLY B C 1
ATOM 5633 O O . GLY B 1 339 ? -3.691 -28.766 -14.125 1 97.62 339 GLY B O 1
ATOM 5634 N N . VAL B 1 340 ? -4.414 -27.344 -12.578 1 97.69 340 VAL B N 1
ATOM 5635 C CA . VAL B 1 340 ? -3.871 -28.094 -11.453 1 97.69 340 VAL B CA 1
ATOM 5636 C C . VAL B 1 340 ? -4.867 -28.094 -10.297 1 97.69 340 VAL B C 1
ATOM 5638 O O . VAL B 1 340 ? -5.516 -27.078 -10.031 1 97.69 340 VAL B O 1
ATOM 5641 N N . SER B 1 341 ? -5.09 -29.156 -9.68 1 96.31 341 SER B N 1
ATOM 5642 C CA . SER B 1 341 ? -5.941 -29.281 -8.5 1 96.31 341 SER B CA 1
ATOM 5643 C C . SER B 1 341 ? -5.176 -29.859 -7.316 1 96.31 341 SER B C 1
ATOM 5645 O O . SER B 1 341 ? -4.02 -30.266 -7.461 1 96.31 341 SER B O 1
ATOM 5647 N N . GLY B 1 342 ? -5.793 -29.781 -6.18 1 94.12 342 GLY B N 1
ATOM 5648 C CA . GLY B 1 342 ? -5.199 -30.375 -4.992 1 94.12 342 GLY B CA 1
ATOM 5649 C C . GLY B 1 342 ? -3.859 -29.766 -4.625 1 94.12 342 GLY B C 1
ATOM 5650 O O . GLY B 1 342 ? -2.934 -30.484 -4.23 1 94.12 342 GLY B O 1
ATOM 5651 N N . VAL B 1 343 ? -3.697 -28.547 -4.883 1 94.75 343 VAL B N 1
ATOM 5652 C CA . VAL B 1 343 ? -2.42 -27.891 -4.66 1 94.75 343 VAL B CA 1
ATOM 5653 C C . VAL B 1 343 ? -2.07 -27.922 -3.172 1 94.75 343 VAL B C 1
ATOM 5655 O O . VAL B 1 343 ? -2.891 -27.562 -2.326 1 94.75 343 VAL B O 1
ATOM 5658 N N . ARG B 1 344 ? -0.914 -28.375 -2.85 1 92.31 344 ARG B N 1
ATOM 5659 C CA . ARG B 1 344 ? -0.381 -28.469 -1.494 1 92.31 344 ARG B CA 1
ATOM 5660 C C . ARG B 1 344 ? 1.142 -28.391 -1.496 1 92.31 344 ARG B C 1
ATOM 5662 O O . ARG B 1 344 ? 1.773 -28.484 -2.549 1 92.31 344 ARG B O 1
ATOM 5669 N N . PRO B 1 345 ? 1.722 -28.141 -0.353 1 90.5 345 PRO B N 1
ATOM 5670 C CA . PRO B 1 345 ? 3.184 -28.078 -0.32 1 90.5 345 PRO B CA 1
ATOM 5671 C C . PRO B 1 345 ? 3.85 -29.344 -0.862 1 90.5 345 PRO B C 1
ATOM 5673 O O . PRO B 1 345 ? 3.381 -30.453 -0.598 1 90.5 345 PRO B O 1
ATOM 5676 N N . TYR B 1 346 ? 4.918 -29.125 -1.646 1 92.5 346 TYR B N 1
ATOM 5677 C CA . TYR B 1 346 ? 5.73 -30.219 -2.148 1 92.5 346 TYR B CA 1
ATOM 5678 C C . TYR B 1 346 ? 6.246 -31.094 -1.002 1 92.5 346 TYR B C 1
ATOM 5680 O O . TYR B 1 346 ? 6.848 -30.578 -0.055 1 92.5 346 TYR B O 1
ATOM 5688 N N . HIS B 1 347 ? 6.055 -32.281 -0.984 1 89.38 347 HIS B N 1
ATOM 5689 C CA . HIS B 1 347 ? 6.254 -33.188 0.141 1 89.38 347 HIS B CA 1
ATOM 5690 C C . HIS B 1 347 ? 7.715 -33.219 0.572 1 89.38 347 HIS B C 1
ATOM 5692 O O . HIS B 1 347 ? 8.023 -33.562 1.723 1 89.38 347 HIS B O 1
ATOM 5698 N N . GLU B 1 348 ? 8.648 -32.906 -0.324 1 82.44 348 GLU B N 1
ATOM 5699 C CA . GLU B 1 348 ? 10.062 -32.938 0.052 1 82.44 348 GLU B CA 1
ATOM 5700 C C . GLU B 1 348 ? 10.406 -31.719 0.927 1 82.44 348 GLU B C 1
ATOM 5702 O O . GLU B 1 348 ? 11.344 -31.766 1.722 1 82.44 348 GLU B O 1
ATOM 5707 N N . PHE B 1 349 ? 9.672 -30.625 0.762 1 75.12 349 PHE B N 1
ATOM 5708 C CA . PHE B 1 349 ? 9.93 -29.406 1.519 1 75.12 349 PHE B CA 1
ATOM 5709 C C . PHE B 1 349 ? 9.031 -29.328 2.748 1 75.12 349 PHE B C 1
ATOM 5711 O O . PHE B 1 349 ? 9.266 -28.516 3.648 1 75.12 349 PHE B O 1
ATOM 5718 N N . ALA B 1 350 ? 7.953 -30.031 2.736 1 63.81 350 ALA B N 1
ATOM 5719 C CA . ALA B 1 350 ? 6.852 -29.875 3.682 1 63.81 350 ALA B CA 1
ATOM 5720 C C . ALA B 1 350 ? 7.348 -29.953 5.121 1 63.81 350 ALA B C 1
ATOM 5722 O O . ALA B 1 350 ? 6.816 -29.266 6.004 1 63.81 350 ALA B O 1
ATOM 5723 N N . THR B 1 351 ? 8.367 -30.656 5.379 1 55.44 351 THR B N 1
ATOM 5724 C CA . THR B 1 351 ? 8.781 -30.781 6.773 1 55.44 351 THR B CA 1
ATOM 5725 C C . THR B 1 351 ? 9.414 -29.484 7.266 1 55.44 351 THR B C 1
ATOM 5727 O O . THR B 1 351 ? 9.414 -29.203 8.469 1 55.44 351 THR B O 1
ATOM 5730 N N . THR B 1 352 ? 9.797 -28.547 6.371 1 54.94 352 THR B N 1
ATOM 5731 C CA . THR B 1 352 ? 10.562 -27.391 6.812 1 54.94 352 THR B CA 1
ATOM 5732 C C . THR B 1 352 ? 9.789 -26.094 6.559 1 54.94 352 THR B C 1
ATOM 5734 O O . THR B 1 352 ? 10.219 -25.016 6.969 1 54.94 352 THR B O 1
ATOM 5737 N N . THR B 1 353 ? 8.602 -26.234 5.98 1 56.97 353 THR B N 1
ATOM 5738 C CA . THR B 1 353 ? 7.973 -25 5.555 1 56.97 353 THR B CA 1
ATOM 5739 C C . THR B 1 353 ? 6.902 -24.562 6.551 1 56.97 353 THR B C 1
ATOM 5741 O O . THR B 1 353 ? 6.023 -25.344 6.91 1 56.97 353 THR B O 1
ATOM 5744 N N . THR B 1 354 ? 7.305 -23.469 7.258 1 51.53 354 THR B N 1
ATOM 5745 C CA . THR B 1 354 ? 6.242 -22.875 8.062 1 51.53 354 THR B CA 1
ATOM 5746 C C . THR B 1 354 ? 5.25 -22.125 7.184 1 51.53 354 THR B C 1
ATOM 5748 O O . THR B 1 354 ? 5.629 -21.203 6.453 1 51.53 354 THR B O 1
ATOM 5751 N N . VAL B 1 355 ? 4.055 -22.781 6.879 1 52.25 355 VAL B N 1
ATOM 5752 C CA . VAL B 1 355 ? 3.002 -22.156 6.082 1 52.25 355 VAL B CA 1
ATOM 5753 C C . VAL B 1 355 ? 2.463 -20.922 6.809 1 52.25 355 VAL B C 1
ATOM 5755 O O . VAL B 1 355 ? 2.102 -21 7.984 1 52.25 355 VAL B O 1
ATOM 5758 N N . GLY B 1 356 ? 2.699 -19.75 6.312 1 52.47 356 GLY B N 1
ATOM 5759 C CA . GLY B 1 356 ? 2.285 -18.469 6.855 1 52.47 356 GLY B CA 1
ATOM 5760 C C . GLY B 1 356 ? 0.79 -18.375 7.09 1 52.47 356 GLY B C 1
ATOM 5761 O O . GLY B 1 356 ? 0.031 -19.25 6.645 1 52.47 356 GLY B O 1
ATOM 5762 N N . VAL B 1 357 ? 0.275 -17.797 8.297 1 45.62 357 VAL B N 1
ATOM 5763 C CA . VAL B 1 357 ? -1.031 -17.641 8.93 1 45.62 357 VAL B CA 1
ATOM 5764 C C . VAL B 1 357 ? -1.963 -16.859 8.008 1 45.62 357 VAL B C 1
ATOM 5766 O O . VAL B 1 357 ? -3.125 -16.625 8.344 1 45.62 357 VAL B O 1
ATOM 5769 N N . TYR B 1 358 ? -1.472 -16.453 6.926 1 45.69 358 TYR B N 1
ATOM 5770 C CA . TYR B 1 358 ? -2.533 -15.805 6.164 1 45.69 358 TYR B CA 1
ATOM 5771 C C . TYR B 1 358 ? -2.826 -16.562 4.879 1 45.69 358 TYR B C 1
ATOM 5773 O O . TYR B 1 358 ? -1.93 -17.188 4.297 1 45.69 358 TYR B O 1
#

Organism: NCBI:txid2527985

InterPro domains:
  IPR042099 ANL, N-terminal domain [G3DSA:3.40.50.12780] (1-317)

Solvent-accessible surface area (backbone atoms only — not comparable to full-atom values): 36949 Å² total; per-residue (Å²): 126,48,44,68,54,47,49,51,49,31,17,54,48,43,34,51,42,32,47,38,39,63,27,94,73,34,14,17,55,47,51,49,58,53,49,72,74,48,96,61,48,59,68,75,67,32,70,33,61,78,44,42,69,76,47,69,70,43,56,72,71,75,32,40,46,45,53,59,64,36,49,45,16,48,69,50,68,87,51,60,45,45,56,27,52,78,54,78,86,81,81,63,45,27,49,45,60,39,69,53,58,60,57,53,46,32,54,58,48,52,73,72,54,56,52,91,33,48,44,72,48,38,16,29,36,42,52,49,56,29,35,40,34,63,59,51,54,28,54,42,46,36,29,27,74,40,57,9,42,39,43,60,38,56,37,42,60,66,57,46,42,51,27,56,75,69,64,38,55,68,60,39,51,52,48,51,48,52,42,42,50,48,52,52,39,56,60,68,30,49,51,65,42,24,28,33,40,30,16,67,60,53,45,51,52,42,27,52,51,31,44,72,71,74,48,39,45,43,76,55,47,35,30,20,34,43,31,34,72,49,81,76,48,38,69,54,50,48,46,38,48,67,70,48,30,51,90,32,48,72,45,57,39,52,59,48,90,76,63,38,58,14,45,42,62,75,91,45,79,90,52,70,50,61,57,38,31,31,45,52,65,65,42,12,46,56,43,34,12,32,87,89,41,74,90,37,70,45,55,78,69,32,73,21,35,31,31,38,30,22,50,43,91,57,44,80,33,60,28,28,77,49,71,29,21,24,22,21,34,71,50,47,89,93,39,42,47,52,23,39,21,72,59,39,65,23,76,90,50,45,88,73,57,81,77,61,82,71,125,49,47,70,54,46,50,52,50,31,16,53,48,42,36,52,40,31,46,38,41,63,27,92,73,35,14,16,54,46,52,50,57,54,48,73,75,47,95,63,50,60,68,75,67,32,69,33,61,79,42,42,70,75,47,69,69,45,56,72,71,75,31,40,49,43,54,58,64,38,49,45,18,48,70,50,68,88,52,59,46,45,55,26,58,47,77,81,89,81,82,63,50,25,49,46,61,40,70,53,57,59,58,53,45,31,54,59,49,52,74,71,54,54,51,91,32,49,44,73,48,39,15,29,35,42,51,50,57,29,34,40,35,64,59,48,55,27,53,43,46,36,28,29,74,42,56,10,43,39,44,60,37,56,34,44,60,66,58,48,40,50,26,56,76,69,63,38,56,68,61,38,52,51,48,51,49,53,43,42,51,48,51,52,40,56,62,69,30,49,51,65,42,24,27,33,39,32,16,65,61,53,46,52,52,42,25,53,51,31,44,73,71,74,47,40,45,41,78,56,46,35,32,22,35,43,32,34,70,48,82,77,49,41,69,55,50,48,47,38,46,66,69,47,30,50,91,33,47,72,45,57,39,52,62,47,92,75,65,38,58,14,44,42,62,74,90,47,80,90,53,70,50,60,58,37,31,32,46,52,65,66,43,12,45,57,43,32,12,31,87,89,42,75,89,37,69,44,56,77,70,33,74,17,35,32,31,38,30,22,50,42,90,58,45,79,34,58,31,29,77,49,71,29,21,24,22,22,34,72,51,48,90,94,39,41,48,51,25,40,20,71,58,38,66,24,76,89,51,47,88,74,57,80,78,60,80,70

Nearest PDB structures (foldseek):
  3hgv-assembly1_B  TM=8.669E-01  e=2.229E-30  Pantoea agglomerans
  3l2k-assembly1_B  TM=8.417E-01  e=5.919E-29  Pantoea agglomerans
  3hgu-assembly1_A  TM=8.199E-01  e=5.919E-29  Pantoea agglomerans
  3hgu-assembly1_B  TM=8.368E-01  e=3.758E-28  Pantoea agglomerans
  2p2f-assembly1_A  TM=6.232E-01  e=2.664E-09  Salmonella enterica subsp. enterica serovar Typhimurium

=== Feature glossary ===
The features interleaved in this record are:

— What the protein is —

Sequence gives the chain of amino acids in standard one-letter code (A=alanine, C=cysteine, …, Y=tyrosine), read N→C. It is the only feature that is directly encoded by the gene; all structural features are derived from the folded form of this sequence.

Database cross-references. InterPro integrates a dozen domain/family signature databases into unified entries with residue-range hits. GO terms attach function/process/location labels with evidence codes. CATH codes position the fold in a four-level structural taxonomy. Organism is the NCBI-taxonomy species name.

— Where its atoms are —

Atomic coordinates in PDBx/mmCIF format — the same representation the Protein Data Bank distributes. Each line of the _atom_site loop places one backbone atom in Cartesian space (units: ångströms, origin: arbitrary).

The six renders are orthographic views along the three Cartesian axes in both directions. Representation (cartoon, sticks, or surface) and color scheme (sequence-rainbow or by-chain) vary across proteins so the training set covers all the common visualization conventions.

— Local backbone conformation —

Eight-state secondary structure (DSSP): H is the canonical α-helix, G the tighter 3₁₀-helix, I the wider π-helix; E/B are β-structure, T and S are turns and bends, and '-' is everything else. DSSP derives these from the pattern of main-chain N–H···O=C hydrogen bonds, not from the sequence.

P-SEA three-state annotation labels each residue as helix, strand, or coil based purely on the geometry of the Cα trace. It serves as a fallback when the full backbone (and thus DSSP) is unavailable.

The φ/ψ torsion pair specifies the backbone conformation at each residue. φ rotates about the N–Cα bond, ψ about the Cα–C bond. Steric clashes forbid most of the (φ, ψ) plane — the allowed regions (α-helix basin, β-sheet basin, left-handed helix) are the Ramachandran-allowed regions.

— Global shape and packing —

The geometric summary reports three shape descriptors. Rg (radius of gyration) measures how spread out the Cα atoms are about their centre of mass; compact globular proteins have small Rg, elongated or unfolded ones large. Cα contacts (<8 Å, |i−j|>4) count long-range residue pairs in spatial proximity — high for tightly packed folds, near zero for rods or random coil. The bounding-box extents give the protein's footprint along x, y, z in Å.

Solvent-accessible surface area (SASA) is the area in Å² traced out by the centre of a 1.4 Å probe sphere (a water molecule) rolled over the protein's van der Waals surface (Shrake–Rupley / Lee–Richards construction). Buried residues have near-zero SASA; fully exposed residues can exceed 200 Å². The total SASA scales roughly with the number of surface residues.

The contact map is a binary N×N matrix image: pixel (i, j) is dark where Cα_i and Cα_j are within 8 Å and |i−j|>4. Because the |i−j|>4 filter removes local helical contacts, off-diagonal stripes parallel to the main diagonal indicate parallel β-sheets; stripes perpendicular to it indicate antiparallel β-sheets. The Ramachandran plot scatters every residue's (φ, ψ) pair against the sterically allowed regions. The PAE heatmap renders the predicted-aligned-error matrix.

— Structural neighborhood —

3Di is Foldseek's structural alphabet. Each residue is assigned one of twenty discrete states based on how its Cα sits relative to its spatial (not sequential) neighbors. Aligning 3Di strings finds structural homologs roughly as well as full 3D superposition, but orders of magnitude faster.

Nearest PDB neighbors are the top structural matches found by Foldseek when searching this structure against the entire Protein Data Bank. Each hit reports a TM-score (0 to 1; >0.5 almost always implies the same fold) and an E-value. These are *structural* homologs — they may share no detectable sequence similarity.

— Confidence and disorder —

For AlphaFold models, the B-factor field carries pLDDT — the model's own estimate of local accuracy on a 0–100 scale. Regions with pLDDT<50 should be treated as essentially unmodeled; they often correspond to intrinsically disordered segments.

Crystallographic B-factors measure how much each atom's electron density is smeared out, in Å². They rise in mobile loops and surface residues and fall in the buried interior. In AlphaFold models this column is repurposed to hold pLDDT instead.

Predicted aligned error is AlphaFold's pairwise confidence. Unlike pLDDT (per-residue), PAE is per-residue-pair and captures whether two parts of the structure are correctly placed relative to each other. Units are ångströms of expected positional error.